Protein AF-A0A815PH31-F1 (afdb_monomer_lite)

InterPro domains:
  IPR002347 Short-chain dehydrogenase/reductase SDR [PF00106] (42-235)
  IPR002347 Short-chain dehydrogenase/reductase SDR [PF00106] (327-516)
  IPR002347 Short-chain dehydrogenase/reductase SDR [PR00080] (118-129)
  IPR002347 Short-chain dehydrogenase/reductase SDR [PR00080] (171-179)
  IPR002347 Short-chain dehydrogenase/reductase SDR [PR00080] (191-210)
  IPR002347 Short-chain dehydrogenase/reductase SDR [PR00081] (42-59)
  IPR002347 Short-chain dehydrogenase/reductase SDR [PR00081] (118-129)
  IPR002347 Short-chain dehydrogenase/reductase SDR [PR00081] (165-181)
  IPR002347 Short-chain dehydrogenase/reductase SDR [PR00081] (191-210)
  IPR002347 Short-chain dehydrogenase/reductase SDR [PR00081] (215-232)
  IPR036291 NAD(P)-binding domain superfamily [SSF51735] (36-280)
  IPR036291 NAD(P)-binding domain superfamily [SSF51735] (322-559)
  IPR057326 Ketoreductase domain [SM00822] (41-229)

pLDDT: mean 84.48, std 17.56, range [26.31, 98.88]

Secondary structure (DSSP, 8-state):
-HHHHHHHHHHHHHHHHHHHHHHHHHIIIII-PPPPP-TT-EEEEES-SSHHHHHHHHHHHHTT-EEEEEES-HHHHHHHHHHHHHHHT-S-EEEEE--TT-HHHHHHHHHHHHHHT----EEEE-------S-TTTS-HHHHHHHHIIIIIHHHHHHHHHHHHHHHHT-EEEEEE--GGGTS--TT-HHHHHHHHHHHHHHHHHHHHHHHTT-TTEEEEEEEE--BSSSTTTT----TTSPPBPHHHHHHHHHHHHHTT-SEEEESTHHHHHHHHHHHS-HHHHHHHHHHTTTGGGGS---------TTGGGTS-PPPPPP-TT-EEEEESTTSHHHHHHHHHHHHTT-EEEEEES-HHHHHHHHHHHHHHHT-S-EEEEE--TT-HHHHHHHHHHHHHHHS---EEEE-------S-TTTS-HHHHHHHHIIIIIHHHHHHHHHHHHHHHHT-EEEEEE--GGGTS--TT-HHHHHHHHHHHHHHHHHHHHHHHTT-TTEEEEEEEE--B-SS--SS-PBPHHHHHHHHHHHHHHT-SEEEESTTHHHHHHHHTTS-HHHHHHHHHHTTHHHHHHT--PPP----

Structure (mmCIF, N/CA/C/O backbone):
data_AF-A0A815PH31-F1
#
_entry.id   AF-A0A815PH31-F1
#
loop_
_atom_site.group_PDB
_atom_site.id
_atom_site.type_symbol
_atom_site.label_atom_id
_atom_site.label_alt_id
_atom_site.label_comp_id
_atom_site.label_asym_id
_atom_site.label_entity_id
_atom_site.label_seq_id
_atom_site.pdbx_PDB_ins_code
_atom_site.Cartn_x
_atom_site.Cartn_y
_atom_site.Cartn_z
_atom_site.occupancy
_atom_site.B_iso_or_equiv
_atom_site.auth_seq_id
_atom_site.auth_comp_id
_atom_site.auth_asym_id
_atom_site.auth_atom_id
_atom_site.pdbx_PDB_model_num
ATOM 1 N N . MET A 1 1 ? -12.126 31.453 -22.964 1.00 53.00 1 MET A N 1
ATOM 2 C CA . MET A 1 1 ? -13.127 30.561 -22.334 1.00 53.00 1 MET A CA 1
ATOM 3 C C . MET A 1 1 ? -12.487 29.519 -21.416 1.00 53.00 1 MET A C 1
ATOM 5 O O . MET A 1 1 ? -12.714 29.618 -20.221 1.00 53.00 1 MET A O 1
ATOM 9 N N . ALA A 1 2 ? -11.631 28.606 -21.900 1.00 53.50 2 ALA A N 1
ATOM 10 C CA . ALA A 1 2 ? -11.020 27.559 -21.056 1.00 53.50 2 ALA A CA 1
ATOM 11 C C . ALA A 1 2 ? -10.177 28.088 -19.872 1.00 53.50 2 ALA A C 1
ATOM 13 O O . ALA A 1 2 ? -10.323 27.607 -18.755 1.00 53.50 2 ALA A O 1
ATOM 14 N N . ALA A 1 3 ? -9.354 29.124 -20.080 1.00 57.66 3 ALA A N 1
ATOM 15 C CA . ALA A 1 3 ? -8.567 29.731 -18.998 1.00 57.66 3 ALA A CA 1
ATOM 16 C C . ALA A 1 3 ? -9.440 30.404 -17.920 1.00 57.66 3 ALA A C 1
ATOM 18 O O . ALA A 1 3 ? -9.134 30.315 -16.737 1.00 57.66 3 ALA A O 1
ATOM 19 N N . LEU A 1 4 ? -10.551 31.037 -18.317 1.00 64.94 4 LEU A N 1
ATOM 20 C CA . LEU A 1 4 ? -11.494 31.662 -17.385 1.00 64.94 4 LEU A CA 1
ATOM 21 C C . LEU A 1 4 ? -12.256 30.605 -16.572 1.00 64.94 4 LEU A C 1
ATOM 23 O O . LEU A 1 4 ? -12.417 30.773 -15.369 1.00 64.94 4 LEU A O 1
ATOM 27 N N . ALA A 1 5 ? -12.669 29.503 -17.208 1.00 63.91 5 ALA A N 1
ATOM 28 C CA . ALA A 1 5 ? -13.283 28.366 -16.521 1.00 63.91 5 ALA A CA 1
ATOM 29 C C . ALA A 1 5 ? -12.331 27.754 -15.478 1.00 63.91 5 ALA A C 1
ATOM 31 O O . ALA A 1 5 ? -12.724 27.573 -14.331 1.00 63.91 5 ALA A O 1
ATOM 32 N N . LEU A 1 6 ? -11.060 27.554 -15.843 1.00 62.69 6 LEU A N 1
ATOM 33 C CA . LEU A 1 6 ? -10.022 27.062 -14.935 1.00 62.69 6 LEU A CA 1
ATOM 34 C C . LEU A 1 6 ? -9.812 28.004 -13.734 1.00 62.69 6 LEU A C 1
ATOM 36 O O . LEU A 1 6 ? -9.737 27.557 -12.595 1.00 62.69 6 LEU A O 1
ATOM 40 N N . ILE A 1 7 ? -9.748 29.321 -13.970 1.00 71.75 7 ILE A N 1
ATOM 41 C CA . ILE A 1 7 ? -9.625 30.322 -12.897 1.00 71.75 7 ILE A CA 1
ATOM 42 C C . ILE A 1 7 ? -10.835 30.262 -11.956 1.00 71.75 7 ILE A C 1
ATOM 44 O O . ILE A 1 7 ? -10.662 30.290 -10.740 1.00 71.75 7 ILE A O 1
ATOM 48 N N . LEU A 1 8 ? -12.052 30.144 -12.495 1.00 71.44 8 LEU A N 1
ATOM 49 C CA . LEU A 1 8 ? -13.267 30.012 -11.689 1.00 71.44 8 LEU A CA 1
ATOM 50 C C . LEU A 1 8 ? -13.271 28.723 -10.854 1.00 71.44 8 LEU A C 1
ATOM 52 O O . LEU A 1 8 ? -13.687 28.762 -9.697 1.00 71.44 8 LEU A O 1
ATOM 56 N N . GLU A 1 9 ? -12.785 27.603 -11.393 1.00 68.44 9 GLU A N 1
ATOM 57 C CA . GLU A 1 9 ? -12.600 26.359 -10.633 1.00 68.44 9 GLU A CA 1
ATOM 58 C C . GLU A 1 9 ? -11.596 26.534 -9.487 1.00 68.44 9 GLU A C 1
ATOM 60 O O . GLU A 1 9 ? -11.885 26.135 -8.360 1.00 68.44 9 GLU A O 1
ATOM 65 N N . TYR A 1 10 ? -10.466 27.210 -9.723 1.00 70.25 10 TYR A N 1
ATOM 66 C CA . TYR A 1 10 ? -9.498 27.515 -8.664 1.00 70.25 10 TYR A CA 1
ATOM 67 C C . TYR A 1 10 ? -10.064 28.442 -7.583 1.00 70.25 10 TYR A C 1
ATOM 69 O O . TYR A 1 10 ? -9.798 28.222 -6.403 1.00 70.25 10 TYR A O 1
ATOM 77 N N . ILE A 1 11 ? -10.862 29.451 -7.951 1.00 78.44 11 ILE A N 1
ATOM 78 C CA . ILE A 1 11 ? -11.525 30.340 -6.984 1.00 78.44 11 ILE A CA 1
ATOM 79 C C . ILE A 1 11 ? -12.509 29.548 -6.116 1.00 78.44 11 ILE A C 1
ATOM 81 O O . ILE A 1 11 ? -12.521 29.716 -4.897 1.00 78.44 11 ILE A O 1
ATOM 85 N N . LYS A 1 12 ? -13.307 28.658 -6.720 1.00 72.75 12 LYS A N 1
ATOM 86 C CA . LYS A 1 12 ? -14.233 27.782 -5.984 1.00 72.75 12 LYS A CA 1
ATOM 87 C C . LYS A 1 12 ? -13.488 26.846 -5.035 1.00 72.75 12 LYS A C 1
ATOM 89 O O . LYS A 1 12 ? -13.846 26.766 -3.863 1.00 72.75 12 LYS A O 1
ATOM 94 N N . LEU A 1 13 ? -12.426 26.197 -5.517 1.00 71.00 13 LEU A N 1
ATOM 95 C CA . LEU A 1 13 ? -11.573 25.337 -4.698 1.00 71.00 13 LEU A CA 1
ATOM 96 C C . LEU A 1 13 ? -10.991 26.115 -3.512 1.00 71.00 13 LEU A C 1
ATOM 98 O O . LEU A 1 13 ? -11.082 25.664 -2.373 1.00 71.00 13 LEU A O 1
ATOM 102 N N . PHE A 1 14 ? -10.447 27.308 -3.761 1.00 79.06 14 PHE A N 1
ATOM 103 C CA . PHE A 1 14 ? -9.910 28.171 -2.713 1.00 79.06 14 PHE A CA 1
ATOM 104 C C . PHE A 1 14 ? -10.977 28.563 -1.685 1.00 79.06 14 PHE A C 1
ATOM 106 O O . PHE A 1 14 ? -10.720 28.483 -0.487 1.00 79.06 14 PHE A O 1
ATOM 113 N N . TYR A 1 15 ? -12.180 28.938 -2.130 1.00 83.38 15 TYR A N 1
ATOM 114 C CA . TYR A 1 15 ? -13.292 29.272 -1.239 1.00 83.38 15 TYR A CA 1
ATOM 115 C C . TYR A 1 15 ? -13.664 28.103 -0.319 1.00 83.38 15 TYR A C 1
ATOM 117 O O . TYR A 1 15 ? -13.835 28.300 0.882 1.00 83.38 15 TYR A O 1
ATOM 125 N N . VAL A 1 16 ? -13.740 26.884 -0.853 1.00 79.12 16 VAL A N 1
ATOM 126 C CA . VAL A 1 16 ? -14.080 25.685 -0.072 1.00 79.12 16 VAL A CA 1
ATOM 127 C C . VAL A 1 16 ? -12.981 25.328 0.919 1.00 79.12 16 VAL A C 1
ATOM 129 O O . VAL A 1 16 ? -13.268 25.124 2.100 1.00 79.12 16 VAL A O 1
ATOM 132 N N . LEU A 1 17 ? -11.717 25.363 0.492 1.00 77.00 17 LEU A N 1
ATOM 133 C CA . LEU A 1 17 ? -10.579 25.204 1.399 1.00 77.00 17 LEU A CA 1
ATOM 134 C C . LEU A 1 17 ? -10.618 26.244 2.525 1.00 77.00 17 LEU A C 1
ATOM 136 O O . LEU A 1 17 ? -10.506 25.884 3.696 1.00 77.00 17 LEU A O 1
ATOM 140 N N . PHE A 1 18 ? -10.838 27.517 2.189 1.00 82.56 18 PHE A N 1
ATOM 141 C CA . PHE A 1 18 ? -10.904 28.613 3.154 1.00 82.56 18 PHE A CA 1
ATOM 142 C C . PHE A 1 18 ? -12.071 28.453 4.137 1.00 82.56 18 PHE A C 1
ATOM 144 O O . PHE A 1 18 ? -11.869 28.565 5.343 1.00 82.56 18 PHE A O 1
ATOM 151 N N . LYS A 1 19 ? -13.273 28.127 3.647 1.00 86.88 19 LYS A N 1
ATOM 152 C CA . LYS A 1 19 ? -14.479 27.865 4.451 1.00 86.88 19 LYS A CA 1
ATOM 153 C C . LYS A 1 19 ? -14.230 26.776 5.494 1.00 86.88 19 LYS A C 1
ATOM 155 O O . LYS A 1 19 ? -14.533 26.973 6.670 1.00 86.88 19 LYS A O 1
ATOM 160 N N . HIS A 1 20 ? -13.672 25.638 5.084 1.00 83.69 20 HIS A N 1
ATOM 161 C CA . HIS A 1 20 ? -13.391 24.530 5.997 1.00 83.69 20 HIS A CA 1
ATOM 162 C C . HIS A 1 20 ? -12.250 24.840 6.960 1.00 83.69 20 HIS A C 1
ATOM 164 O O . HIS A 1 20 ? -12.372 24.557 8.148 1.00 83.69 20 HIS A O 1
ATOM 170 N N . TRP A 1 21 ? -11.177 25.470 6.480 1.00 81.19 21 TRP A N 1
ATOM 171 C CA . TRP A 1 21 ? -10.057 25.858 7.331 1.00 81.19 21 TRP A CA 1
ATOM 172 C C . TRP A 1 21 ? -10.482 26.865 8.401 1.00 81.19 21 TRP A C 1
ATOM 174 O O . TRP A 1 21 ? -10.168 26.685 9.574 1.00 81.19 21 TRP A O 1
ATOM 184 N N . PHE A 1 22 ? -11.266 27.878 8.020 1.00 83.62 22 PHE A N 1
ATOM 185 C CA . PHE A 1 22 ? -11.825 28.855 8.948 1.00 83.62 22 PHE A CA 1
ATOM 186 C C . PHE A 1 22 ? -12.758 28.197 9.968 1.00 83.62 22 PHE A C 1
ATOM 188 O O . PHE A 1 22 ? -12.647 28.476 11.157 1.00 83.62 22 PHE A O 1
ATOM 195 N N . ARG A 1 23 ? -13.642 27.290 9.532 1.00 82.69 23 ARG A N 1
ATOM 196 C CA . ARG A 1 23 ? -14.530 26.539 10.430 1.00 82.69 23 ARG A CA 1
ATOM 197 C C . ARG A 1 23 ? -13.743 25.710 11.444 1.00 82.69 23 ARG A C 1
ATOM 199 O O . ARG A 1 23 ? -14.061 25.737 12.628 1.00 82.69 23 ARG A O 1
ATOM 206 N N . ASP A 1 24 ? -12.731 24.977 10.995 1.00 80.00 24 ASP A N 1
ATOM 207 C CA . ASP A 1 24 ? -11.945 24.104 11.864 1.00 80.00 24 ASP A CA 1
ATOM 208 C C . ASP A 1 24 ? -11.069 24.928 12.828 1.00 80.00 24 ASP A C 1
ATOM 210 O O . ASP A 1 24 ? -10.971 24.591 14.009 1.00 80.00 24 ASP A O 1
ATOM 214 N N . LEU A 1 25 ? -10.517 26.060 12.368 1.00 81.31 25 LEU A N 1
ATOM 215 C CA . LEU A 1 25 ? -9.820 27.035 13.211 1.00 81.31 25 LEU A CA 1
ATOM 216 C C . LEU A 1 25 ? -10.759 27.639 14.264 1.00 81.31 25 LEU A C 1
ATOM 218 O O . LEU A 1 25 ? -10.416 27.672 15.443 1.00 81.31 25 LEU A O 1
ATOM 222 N N . PHE A 1 26 ? -11.953 28.073 13.858 1.00 84.69 26 PHE A N 1
ATOM 223 C CA . PHE A 1 26 ? -12.965 28.614 14.761 1.00 84.69 26 PHE A CA 1
ATOM 224 C C . PHE A 1 26 ? -13.371 27.582 15.820 1.00 84.69 26 PHE A C 1
ATOM 226 O O . PHE A 1 26 ? -13.359 27.882 17.012 1.00 84.69 26 PHE A O 1
ATOM 233 N N . ASN A 1 27 ? -13.651 26.342 15.413 1.00 80.25 27 ASN A N 1
ATOM 234 C CA . ASN A 1 27 ? -13.983 25.260 16.340 1.00 80.25 27 ASN A CA 1
ATOM 235 C C . ASN A 1 27 ? -12.840 24.986 17.327 1.00 80.25 27 ASN A C 1
ATOM 237 O O . ASN A 1 27 ? -13.087 24.827 18.523 1.00 80.25 27 ASN A O 1
ATOM 241 N N . SER A 1 28 ? -11.593 24.980 16.844 1.00 77.56 28 SER A N 1
ATOM 242 C CA . SER A 1 28 ? -10.411 24.773 17.683 1.00 77.56 28 SER A CA 1
ATOM 243 C C . SER A 1 28 ? -10.180 25.900 18.691 1.00 77.56 28 SER A C 1
ATOM 245 O O . SER A 1 28 ? -9.647 25.622 19.762 1.00 77.56 28 SER A O 1
ATOM 247 N N . LEU A 1 29 ? -10.519 27.148 18.356 1.00 82.56 29 LEU A N 1
ATOM 248 C CA . LEU A 1 29 ? -10.294 28.308 19.224 1.00 82.56 29 LEU A CA 1
ATOM 249 C C . LEU A 1 29 ? -11.453 28.572 20.194 1.00 82.56 29 LEU A C 1
ATOM 251 O O . LEU A 1 29 ? -11.203 29.033 21.304 1.00 82.56 29 LEU A O 1
ATOM 255 N N . TYR A 1 30 ? -12.699 28.295 19.792 1.00 81.94 30 TYR A N 1
ATOM 256 C CA . TYR A 1 30 ? -13.887 28.776 20.511 1.00 81.94 30 TYR A CA 1
ATOM 257 C C . TYR A 1 30 ? -14.848 27.685 21.005 1.00 81.94 30 TYR A C 1
ATOM 259 O O . TYR A 1 30 ? -15.613 27.951 21.928 1.00 81.94 30 TYR A O 1
ATOM 267 N N . VAL A 1 31 ? -14.850 26.480 20.421 1.00 81.06 31 VAL A N 1
ATOM 268 C CA . VAL A 1 31 ? -15.825 25.418 20.767 1.00 81.06 31 VAL A CA 1
ATOM 269 C C . VAL A 1 31 ? -15.189 24.299 21.594 1.00 81.06 31 VAL A C 1
ATOM 271 O O . VAL A 1 31 ? -15.833 23.751 22.486 1.00 81.06 31 VAL A O 1
ATOM 274 N N . GLY A 1 32 ? -13.924 23.974 21.322 1.00 73.19 32 GLY A N 1
ATOM 275 C CA . GLY A 1 32 ? -13.237 22.837 21.935 1.00 73.19 32 GLY A CA 1
ATOM 276 C C . GLY A 1 32 ? -13.678 21.479 21.358 1.00 73.19 32 GLY A C 1
ATOM 277 O O . GLY A 1 32 ? -14.675 21.389 20.632 1.00 73.19 32 GLY A O 1
ATOM 278 N N . PRO A 1 33 ? -12.918 20.401 21.623 1.00 79.38 33 PRO A N 1
ATOM 279 C CA . PRO A 1 33 ? -13.224 19.073 21.101 1.00 79.38 33 PRO A CA 1
ATOM 280 C C . PRO A 1 33 ? -14.485 18.484 21.748 1.00 79.38 33 PRO A C 1
ATOM 282 O O . PRO A 1 33 ? -14.627 18.469 22.970 1.00 79.38 33 PRO A O 1
ATOM 285 N N . LYS A 1 34 ? -15.390 17.942 20.925 1.00 86.19 34 LYS A N 1
ATOM 286 C CA . LYS A 1 34 ? -16.511 17.119 21.396 1.00 86.19 34 LYS A CA 1
ATOM 287 C C . LYS A 1 34 ? -16.082 15.661 21.415 1.00 86.19 34 LYS A C 1
ATOM 289 O O . LYS A 1 34 ? -15.741 15.115 20.372 1.00 86.19 34 LYS A O 1
ATOM 294 N N . PHE A 1 35 ? -16.126 15.044 22.589 1.00 92.00 35 PHE A N 1
ATOM 295 C CA . PHE A 1 35 ? -15.796 13.636 22.756 1.00 92.00 35 PHE A CA 1
ATOM 296 C C . PHE A 1 35 ? -17.070 12.795 22.752 1.00 92.00 35 PHE A C 1
ATOM 298 O O . PHE A 1 35 ? -17.896 12.933 23.655 1.00 92.00 35 PHE A O 1
ATOM 305 N N . LYS A 1 36 ? -17.222 11.904 21.770 1.00 94.62 36 LYS A N 1
ATOM 306 C CA . LYS A 1 36 ? -18.289 10.899 21.796 1.00 94.62 36 LYS A CA 1
ATOM 307 C C . LYS A 1 36 ? -18.027 9.858 22.891 1.00 94.62 36 LYS A C 1
ATOM 309 O O . LYS A 1 36 ? -16.873 9.602 23.269 1.00 94.62 36 LYS A O 1
ATOM 314 N N . ASP A 1 37 ? -19.111 9.306 23.425 1.00 95.81 37 ASP A N 1
ATOM 315 C CA . ASP A 1 37 ? -19.058 8.144 24.309 1.00 95.81 37 ASP A CA 1
ATOM 316 C C . ASP A 1 37 ? -18.800 6.882 23.476 1.00 95.81 37 ASP A C 1
ATOM 318 O O . ASP A 1 37 ? -19.340 6.747 22.380 1.00 95.81 37 ASP A O 1
ATOM 322 N N . LEU A 1 38 ? -17.952 5.992 23.989 1.00 96.94 38 LEU A N 1
ATOM 323 C CA . LEU A 1 38 ? -17.590 4.726 23.348 1.00 96.94 38 LEU A CA 1
ATOM 324 C C . LEU A 1 38 ? -18.082 3.508 24.145 1.00 96.94 38 LEU A C 1
ATOM 326 O O . LEU A 1 38 ? -17.859 2.379 23.729 1.00 96.94 38 LEU A O 1
ATOM 330 N N . SER A 1 39 ? -18.750 3.704 25.286 1.00 95.50 39 SER A N 1
ATOM 331 C CA . SER A 1 39 ? -19.124 2.620 26.207 1.00 95.50 39 SER A CA 1
ATOM 332 C C . SER A 1 39 ? -20.040 1.540 25.605 1.00 95.50 39 SER A C 1
ATOM 334 O O . SER A 1 39 ? -20.109 0.427 26.127 1.00 95.50 39 SER A O 1
ATOM 336 N N . SER A 1 40 ? -20.728 1.851 24.503 1.00 94.56 40 SER A N 1
ATOM 337 C CA . SER A 1 40 ? -21.606 0.934 23.761 1.00 94.56 40 SER A CA 1
ATOM 338 C C . SER A 1 40 ? -20.957 0.324 22.512 1.00 94.56 40 SER A C 1
ATOM 340 O O . SER A 1 40 ? -21.579 -0.490 21.832 1.00 94.56 40 SER A O 1
ATOM 342 N N . GLU A 1 41 ? -19.713 0.692 22.205 1.00 98.06 41 GLU A N 1
ATOM 343 C CA . GLU A 1 41 ? -19.025 0.255 20.994 1.00 98.06 41 GLU A CA 1
ATOM 344 C C . GLU A 1 41 ? -18.445 -1.158 21.155 1.00 98.06 41 GLU A C 1
ATOM 346 O O . GLU A 1 41 ? -17.889 -1.516 22.200 1.00 98.06 41 GLU A O 1
ATOM 351 N N . THR A 1 42 ? -18.539 -1.950 20.084 1.00 98.62 42 THR A N 1
ATOM 352 C CA . THR A 1 42 ? -17.854 -3.240 19.941 1.00 98.62 42 THR A CA 1
ATOM 353 C C . THR A 1 42 ? -16.684 -3.065 18.982 1.00 98.62 42 THR A C 1
ATOM 355 O O . THR A 1 42 ? -16.873 -2.839 17.784 1.00 98.62 42 THR A O 1
ATOM 358 N N . VAL A 1 43 ? -15.467 -3.145 19.516 1.00 98.88 43 VAL A N 1
ATOM 359 C CA . VAL A 1 43 ? -14.236 -2.753 18.829 1.00 98.88 43 VAL A CA 1
ATOM 360 C C . VAL A 1 43 ? -13.377 -3.970 18.513 1.00 98.88 43 VAL A C 1
ATOM 362 O O . VAL A 1 43 ? -12.892 -4.652 19.414 1.00 98.88 43 VAL A O 1
ATOM 365 N N . LEU A 1 44 ? -13.125 -4.205 17.228 1.00 98.88 44 LEU A N 1
ATOM 366 C CA . LEU A 1 44 ? -12.116 -5.148 16.760 1.00 98.88 44 LEU A CA 1
ATOM 367 C C . LEU A 1 44 ? -10.743 -4.474 16.716 1.00 98.88 44 LEU A C 1
ATOM 369 O O . LEU A 1 44 ? -10.583 -3.456 16.048 1.00 98.88 44 LEU A O 1
ATOM 373 N N . ILE A 1 45 ? -9.739 -5.067 17.361 1.00 98.88 45 ILE A N 1
ATOM 374 C CA . ILE A 1 45 ? -8.352 -4.589 17.350 1.00 98.88 45 ILE A CA 1
ATOM 375 C C . ILE A 1 45 ? -7.448 -5.711 16.852 1.00 98.88 45 ILE A C 1
ATOM 377 O O . ILE A 1 45 ? -7.387 -6.784 17.447 1.00 98.88 45 ILE A O 1
ATOM 381 N N . THR A 1 46 ? -6.723 -5.455 15.767 1.00 98.75 46 THR A N 1
ATOM 382 C CA . THR A 1 46 ? -5.721 -6.389 15.232 1.00 98.75 46 THR A CA 1
ATOM 383 C C . THR A 1 46 ? -4.334 -6.120 15.814 1.00 98.75 46 THR A C 1
ATOM 385 O O . THR A 1 46 ? -3.983 -4.970 16.063 1.00 98.75 46 THR A O 1
ATOM 388 N N . GLY A 1 47 ? -3.515 -7.156 16.016 1.00 97.69 47 GLY A N 1
ATOM 389 C CA . GLY A 1 47 ? -2.191 -7.015 16.635 1.00 97.69 47 GLY A CA 1
ATOM 390 C C . GLY A 1 47 ? -2.292 -6.574 18.098 1.00 97.69 47 GLY A C 1
ATOM 391 O O . GLY A 1 47 ? -1.595 -5.650 18.518 1.00 97.69 47 GLY A O 1
ATOM 392 N N . ALA A 1 48 ? -3.258 -7.132 18.828 1.00 97.62 48 ALA A N 1
ATOM 393 C CA . ALA A 1 48 ? -3.657 -6.675 20.155 1.00 97.62 48 ALA A CA 1
ATOM 394 C C . ALA A 1 48 ? -2.824 -7.260 21.310 1.00 97.62 48 ALA A C 1
ATOM 396 O O . ALA A 1 48 ? -2.931 -6.771 22.435 1.00 97.62 48 ALA A O 1
ATOM 397 N N . ALA A 1 49 ? -1.983 -8.267 21.058 1.00 96.88 49 ALA A N 1
ATOM 398 C CA . ALA A 1 49 ? -1.224 -8.936 22.115 1.00 96.88 49 ALA A CA 1
ATOM 399 C C . ALA A 1 49 ? -0.090 -8.069 22.695 1.00 96.88 49 ALA A C 1
ATOM 401 O O . ALA A 1 49 ? 0.387 -8.321 23.804 1.00 96.88 49 ALA A O 1
ATOM 402 N N . SER A 1 50 ? 0.365 -7.040 21.972 1.00 93.44 50 SER A N 1
ATOM 403 C CA . SER A 1 50 ? 1.508 -6.217 22.379 1.00 93.44 50 SER A CA 1
ATOM 404 C C . SER A 1 50 ? 1.457 -4.781 21.838 1.00 93.44 50 SER A C 1
ATOM 406 O O . SER A 1 50 ? 0.530 -4.385 21.124 1.00 93.44 50 SER A O 1
ATOM 408 N N . GLY A 1 51 ? 2.453 -3.979 22.236 1.00 92.00 51 GLY A N 1
ATOM 409 C CA . GLY A 1 51 ? 2.713 -2.641 21.708 1.00 92.00 51 GLY A CA 1
ATOM 410 C C . GLY A 1 51 ? 1.491 -1.721 21.702 1.00 92.00 51 GLY A C 1
ATOM 411 O O . GLY A 1 51 ? 0.747 -1.624 22.680 1.00 92.00 51 GLY A O 1
ATOM 412 N N . LEU A 1 52 ? 1.289 -1.043 20.569 1.00 93.38 52 LEU A N 1
ATOM 413 C CA . LEU A 1 52 ? 0.211 -0.072 20.394 1.00 93.38 52 LEU A CA 1
ATOM 414 C C . LEU A 1 52 ? -1.183 -0.711 20.467 1.00 93.38 52 LEU A C 1
ATOM 416 O O . LEU A 1 52 ? -2.093 -0.109 21.031 1.00 93.38 52 LEU A O 1
ATOM 420 N N . GLY A 1 53 ? -1.348 -1.936 19.959 1.00 96.50 53 GLY A N 1
ATOM 421 C CA . GLY A 1 53 ? -2.632 -2.640 19.988 1.00 96.50 53 GLY A CA 1
ATOM 422 C C . GLY A 1 53 ? -3.086 -2.929 21.415 1.00 96.50 53 GLY A C 1
ATOM 423 O O . GLY A 1 53 ? -4.203 -2.565 21.786 1.00 96.50 53 GLY A O 1
ATOM 424 N N . LYS A 1 54 ? -2.186 -3.476 22.248 1.00 97.06 54 LYS A N 1
ATOM 425 C CA . LYS A 1 54 ? -2.427 -3.668 23.689 1.00 97.06 54 LYS A CA 1
ATOM 426 C C . LYS A 1 54 ? -2.732 -2.339 24.381 1.00 97.06 54 LYS A C 1
ATOM 428 O O . LYS A 1 54 ? -3.680 -2.245 25.160 1.00 97.06 54 LYS A O 1
ATOM 433 N N . GLY A 1 55 ? -1.932 -1.309 24.103 1.00 96.75 55 GLY A N 1
ATOM 434 C CA . GLY A 1 55 ? -2.080 -0.001 24.733 1.00 96.75 55 GLY A CA 1
ATOM 435 C C . GLY A 1 55 ? -3.419 0.669 24.412 1.00 96.75 55 GLY A C 1
ATOM 436 O O . GLY A 1 55 ? -4.076 1.169 25.324 1.00 96.75 55 GLY A O 1
ATOM 437 N N . VAL A 1 56 ? -3.871 0.627 23.156 1.00 97.94 56 VAL A N 1
ATOM 438 C CA . VAL A 1 56 ? -5.190 1.135 22.740 1.00 97.94 56 VAL A CA 1
ATOM 439 C C . VAL A 1 56 ? -6.317 0.294 23.348 1.00 97.94 56 VAL A C 1
ATOM 441 O O . VAL A 1 56 ? -7.271 0.866 23.877 1.00 97.94 56 VAL A O 1
ATOM 444 N N . ALA A 1 57 ? -6.184 -1.039 23.366 1.00 98.38 57 ALA A N 1
ATOM 445 C CA . ALA A 1 57 ? -7.149 -1.934 24.010 1.00 98.38 57 ALA A CA 1
ATOM 446 C C . ALA A 1 57 ? -7.345 -1.595 25.498 1.00 98.38 57 ALA A C 1
ATOM 448 O O . ALA A 1 57 ? -8.479 -1.516 25.963 1.00 98.38 57 ALA A O 1
ATOM 449 N N . GLN A 1 58 ? -6.265 -1.294 26.230 1.00 97.75 58 GLN A N 1
ATOM 450 C CA . GLN A 1 58 ? -6.339 -0.854 27.629 1.00 97.75 58 GLN A CA 1
ATOM 451 C C . GLN A 1 58 ? -7.220 0.387 27.818 1.00 97.75 58 GLN A C 1
ATOM 453 O O . GLN A 1 58 ? -8.096 0.381 28.683 1.00 97.75 58 GLN A O 1
ATOM 458 N N . ARG A 1 59 ? -7.024 1.435 27.006 1.00 97.50 59 ARG A N 1
ATOM 459 C CA . ARG A 1 59 ? -7.807 2.679 27.127 1.00 97.50 59 ARG A CA 1
ATOM 460 C C . ARG A 1 59 ? -9.272 2.458 26.750 1.00 97.50 59 ARG A C 1
ATOM 462 O O . ARG A 1 59 ? -10.156 2.970 27.427 1.00 97.50 59 ARG A O 1
ATOM 469 N N . LEU A 1 60 ? -9.546 1.688 25.696 1.00 98.25 60 LEU A N 1
ATOM 470 C CA . LEU A 1 60 ? -10.923 1.418 25.266 1.00 98.25 60 LEU A CA 1
ATOM 471 C C . LEU A 1 60 ? -11.677 0.529 26.266 1.00 98.25 60 LEU A C 1
ATOM 473 O O . LEU A 1 60 ? -12.848 0.785 26.540 1.00 98.25 60 LEU A O 1
ATOM 477 N N . ALA A 1 61 ? -11.002 -0.443 26.887 1.00 97.75 61 ALA A N 1
ATOM 478 C CA . ALA A 1 61 ? -11.580 -1.241 27.968 1.00 97.75 61 ALA A CA 1
ATOM 479 C C . ALA A 1 61 ? -11.983 -0.356 29.162 1.00 97.75 61 ALA A C 1
ATOM 481 O O . ALA A 1 61 ? -13.078 -0.501 29.700 1.00 97.75 61 ALA A O 1
ATOM 482 N N . GLN A 1 62 ? -11.139 0.612 29.544 1.00 96.31 62 GLN A N 1
ATOM 483 C CA . GLN A 1 62 ? -11.442 1.577 30.615 1.00 96.31 62 GLN A CA 1
ATOM 484 C C . GLN A 1 62 ? -12.630 2.493 30.287 1.00 96.31 62 GLN A C 1
ATOM 486 O O . GLN A 1 62 ? -13.323 2.941 31.197 1.00 96.31 62 GLN A O 1
ATOM 491 N N . LEU A 1 63 ? -12.893 2.744 29.002 1.00 96.75 63 LEU A N 1
ATOM 492 C CA . LEU A 1 63 ? -14.075 3.473 28.531 1.00 96.75 63 LEU A CA 1
ATOM 493 C C . LEU A 1 63 ? -15.333 2.590 28.433 1.00 96.75 63 LEU A C 1
ATOM 495 O O . LEU A 1 63 ? -16.388 3.076 28.034 1.00 96.75 63 LEU A O 1
ATOM 499 N N . GLY A 1 64 ? -15.245 1.308 28.800 1.00 96.94 64 GLY A N 1
ATOM 500 C CA . GLY A 1 64 ? -16.378 0.384 28.857 1.00 96.94 64 GLY A CA 1
ATOM 501 C C . GLY A 1 64 ? -16.717 -0.323 27.542 1.00 96.94 64 GLY A C 1
ATOM 502 O O . GLY A 1 64 ? -17.731 -1.024 27.505 1.00 96.94 64 GLY A O 1
ATOM 503 N N . CYS A 1 65 ? -15.889 -0.173 26.501 1.00 98.25 65 CYS A N 1
ATOM 504 C CA . CYS A 1 65 ? -16.080 -0.835 25.206 1.00 98.25 65 CYS A CA 1
ATOM 505 C C . CYS A 1 65 ? -16.082 -2.367 25.342 1.00 98.25 65 CYS A C 1
ATOM 507 O O . CYS A 1 65 ? -15.376 -2.929 26.183 1.00 98.25 65 CYS A O 1
ATOM 509 N N . THR A 1 66 ? -16.798 -3.044 24.446 1.00 98.69 66 THR A N 1
ATOM 510 C CA . THR A 1 66 ? -16.616 -4.484 24.211 1.00 98.69 66 THR A CA 1
ATOM 511 C C . THR A 1 66 ? -15.489 -4.669 23.206 1.00 98.69 66 THR A C 1
ATOM 513 O O . THR A 1 66 ? -15.493 -4.028 22.160 1.00 98.69 66 THR A O 1
ATOM 516 N N . LEU A 1 67 ? -14.497 -5.502 23.512 1.00 98.81 67 LEU A N 1
ATOM 517 C CA . LEU A 1 67 ? -13.286 -5.634 22.704 1.00 98.81 67 LEU A CA 1
ATOM 518 C C . LEU A 1 67 ? -13.152 -7.034 22.122 1.00 98.81 67 LEU A C 1
ATOM 520 O O . LEU A 1 67 ? -13.234 -8.027 22.838 1.00 98.81 67 LEU A O 1
ATOM 524 N N . VAL A 1 68 ? -12.844 -7.096 20.833 1.00 98.81 68 VAL A N 1
ATOM 525 C CA . VAL A 1 68 ? -12.400 -8.301 20.139 1.00 98.81 68 VAL A CA 1
ATOM 526 C C . VAL A 1 68 ? -10.923 -8.125 19.818 1.00 98.81 68 VAL A C 1
ATOM 528 O O . VAL A 1 68 ? -10.551 -7.249 19.038 1.00 98.81 68 VAL A O 1
ATOM 531 N N . LEU A 1 69 ? -10.073 -8.944 20.430 1.00 98.81 69 LEU A N 1
ATOM 532 C CA . LEU A 1 69 ? -8.626 -8.854 20.273 1.00 98.81 69 LEU A CA 1
ATOM 533 C C . LEU A 1 69 ? -8.148 -9.935 19.309 1.00 98.81 69 LEU A C 1
ATOM 535 O O . LEU A 1 69 ? -8.224 -11.122 19.620 1.00 98.81 69 LEU A O 1
ATOM 539 N N . TRP A 1 70 ? -7.650 -9.542 18.141 1.00 98.75 70 TRP A N 1
ATOM 540 C CA . TRP A 1 70 ? -7.063 -10.455 17.161 1.00 98.75 70 TRP A CA 1
ATOM 541 C C . TRP A 1 70 ? -5.545 -10.371 17.187 1.00 98.75 70 TRP A C 1
ATOM 543 O O . TRP A 1 70 ? -4.971 -9.295 17.016 1.00 98.75 70 TRP A O 1
ATOM 553 N N . ASP A 1 71 ? -4.893 -11.518 17.336 1.00 98.62 71 ASP A N 1
ATOM 554 C CA . ASP A 1 71 ? -3.442 -11.641 17.224 1.00 98.62 71 ASP A CA 1
ATOM 555 C C . ASP A 1 71 ? -3.050 -13.058 16.784 1.00 98.62 71 ASP A C 1
ATOM 557 O O . ASP A 1 71 ? -3.817 -14.003 16.962 1.00 98.62 71 ASP A O 1
ATOM 561 N N . VAL A 1 72 ? -1.853 -13.231 16.226 1.00 97.81 72 VAL A N 1
ATOM 562 C CA . VAL A 1 72 ? -1.316 -14.561 15.902 1.00 97.81 72 VAL A CA 1
ATOM 563 C C . VAL A 1 72 ? -0.742 -15.250 17.146 1.00 97.81 72 VAL A C 1
ATOM 565 O O . VAL A 1 72 ? -0.730 -16.482 17.216 1.00 97.81 72 VAL A O 1
ATOM 568 N N . ASN A 1 73 ? -0.289 -14.466 18.134 1.00 97.50 73 ASN A N 1
ATOM 569 C CA . ASN A 1 73 ? 0.197 -14.957 19.419 1.00 97.50 73 ASN A CA 1
ATOM 570 C C . ASN A 1 73 ? -0.975 -15.142 20.392 1.00 97.50 73 ASN A C 1
ATOM 572 O O . ASN A 1 73 ? -1.366 -14.227 21.113 1.00 97.50 73 ASN A O 1
ATOM 576 N N . GLU A 1 74 ? -1.539 -16.347 20.392 1.00 97.06 74 GLU A N 1
ATOM 577 C CA . GLU A 1 74 ? -2.699 -16.712 21.209 1.00 97.06 74 GLU A CA 1
ATOM 578 C C . GLU A 1 74 ? -2.454 -16.539 22.712 1.00 97.06 74 GLU A C 1
ATOM 580 O O . GLU A 1 74 ? -3.300 -15.979 23.407 1.00 97.06 74 GLU A O 1
ATOM 585 N N . THR A 1 75 ? -1.284 -16.956 23.200 1.00 97.88 75 THR A N 1
ATOM 586 C CA . THR A 1 75 ? -0.942 -16.929 24.626 1.00 97.88 75 THR A CA 1
ATOM 587 C C . THR A 1 75 ? -0.886 -15.505 25.171 1.00 97.88 75 THR A C 1
ATOM 589 O O . THR A 1 75 ? -1.533 -15.201 26.174 1.00 97.88 75 THR A O 1
ATOM 592 N N . ASP A 1 76 ? -0.147 -14.607 24.510 1.00 97.81 76 ASP A N 1
ATOM 593 C CA . ASP A 1 76 ? -0.069 -13.213 24.957 1.00 97.81 76 ASP A CA 1
ATOM 594 C C . ASP A 1 76 ? -1.400 -12.484 24.774 1.00 97.81 76 ASP A C 1
ATOM 596 O O . ASP A 1 76 ? -1.774 -11.675 25.623 1.00 97.81 76 ASP A O 1
ATOM 600 N N . ASN A 1 77 ? -2.150 -12.797 23.715 1.00 97.94 77 ASN A N 1
ATOM 601 C CA . ASN A 1 77 ? -3.463 -12.203 23.486 1.00 97.94 77 ASN A CA 1
ATOM 602 C C . ASN A 1 77 ? -4.470 -12.598 24.583 1.00 97.94 77 ASN A C 1
ATOM 604 O O . ASN A 1 77 ? -5.194 -11.745 25.100 1.00 97.94 77 ASN A O 1
ATOM 608 N N . ALA A 1 78 ? -4.477 -13.872 24.990 1.00 98.06 78 ALA A N 1
ATOM 609 C CA . ALA A 1 78 ? -5.304 -14.363 26.091 1.00 98.06 78 ALA A CA 1
ATOM 610 C C . ALA A 1 78 ? -4.934 -13.694 27.422 1.00 98.06 78 ALA A C 1
ATOM 612 O O . ALA A 1 78 ? -5.817 -13.216 28.136 1.00 98.06 78 ALA A O 1
ATOM 613 N N . ARG A 1 79 ? -3.633 -13.570 27.712 1.00 98.25 79 ARG A N 1
ATOM 614 C CA . ARG A 1 79 ? -3.142 -12.867 28.904 1.00 98.25 79 ARG A CA 1
ATOM 615 C C . ARG A 1 79 ? -3.575 -11.401 28.925 1.00 98.25 79 ARG A C 1
ATOM 617 O O . ARG A 1 79 ? -4.031 -10.914 29.956 1.00 98.25 79 ARG A O 1
ATOM 624 N N . VAL A 1 80 ? -3.464 -10.689 27.799 1.00 98.19 80 VAL A N 1
ATOM 625 C CA . VAL A 1 80 ? -3.938 -9.298 27.700 1.00 98.19 80 VAL A CA 1
ATOM 626 C C . VAL A 1 80 ? -5.433 -9.215 27.996 1.00 98.19 80 VAL A C 1
ATOM 628 O O . VAL A 1 80 ? -5.846 -8.346 28.759 1.00 98.19 80 VAL A O 1
ATOM 631 N N . ALA A 1 81 ? -6.251 -10.115 27.451 1.00 98.06 81 ALA A N 1
ATOM 632 C CA . ALA A 1 81 ? -7.683 -10.112 27.734 1.00 98.06 81 ALA A CA 1
ATOM 633 C C . ALA A 1 81 ? -8.000 -10.343 29.221 1.00 98.06 81 ALA A C 1
ATOM 635 O O . ALA A 1 81 ? -8.841 -9.638 29.778 1.00 98.06 81 ALA A O 1
ATOM 636 N N . GLU A 1 82 ? -7.310 -11.279 29.877 1.00 97.88 82 GLU A N 1
ATOM 637 C CA . GLU A 1 82 ? -7.469 -11.548 31.311 1.00 97.88 82 GLU A CA 1
ATOM 638 C C . GLU A 1 82 ? -7.079 -10.337 32.174 1.00 97.88 82 GLU A C 1
ATOM 640 O O . GLU A 1 82 ? -7.835 -9.948 33.072 1.00 97.88 82 GLU A O 1
ATOM 645 N N . GLU A 1 83 ? -5.953 -9.685 31.860 1.00 97.62 83 GLU A N 1
ATOM 646 C CA . GLU A 1 83 ? -5.514 -8.442 32.507 1.00 97.62 83 GLU A CA 1
ATOM 647 C C . GLU A 1 83 ? -6.592 -7.348 32.394 1.00 97.62 83 GLU A C 1
ATOM 649 O O . GLU A 1 83 ? -6.941 -6.700 33.385 1.00 97.62 83 GLU A O 1
ATOM 654 N N . LEU A 1 84 ? -7.158 -7.154 31.196 1.00 97.88 84 LEU A N 1
ATOM 655 C CA . LEU A 1 84 ? -8.159 -6.115 30.933 1.00 97.88 84 LEU A CA 1
ATOM 656 C C . LEU A 1 84 ? -9.513 -6.399 31.589 1.00 97.88 84 LEU A C 1
ATOM 658 O O . LEU A 1 84 ? -10.117 -5.491 32.170 1.00 97.88 84 LEU A O 1
ATOM 662 N N . ASN A 1 85 ? -9.987 -7.643 31.522 1.00 97.50 85 ASN A N 1
ATOM 663 C CA . ASN A 1 85 ? -11.229 -8.064 32.171 1.00 97.50 85 ASN A CA 1
ATOM 664 C C . ASN A 1 85 ? -11.119 -7.918 33.698 1.00 97.50 85 ASN A C 1
ATOM 666 O O . ASN A 1 85 ? -12.012 -7.358 34.337 1.00 97.50 85 ASN A O 1
ATOM 670 N N . SER A 1 86 ? -9.977 -8.303 34.279 1.00 96.19 86 SER A N 1
ATOM 671 C CA . SER A 1 86 ? -9.699 -8.139 35.712 1.00 96.19 86 SER A CA 1
ATOM 672 C C . SER A 1 86 ? -9.648 -6.666 36.129 1.00 96.19 86 SER A C 1
ATOM 674 O O . SER A 1 86 ? -10.278 -6.277 37.113 1.00 96.19 86 SER A O 1
ATOM 676 N N . MET A 1 87 ? -8.949 -5.826 35.357 1.00 94.38 87 MET A N 1
ATOM 677 C CA . MET A 1 87 ? -8.830 -4.385 35.614 1.00 94.38 87 MET A CA 1
ATOM 678 C C . MET A 1 87 ? -10.191 -3.678 35.580 1.00 94.38 87 MET A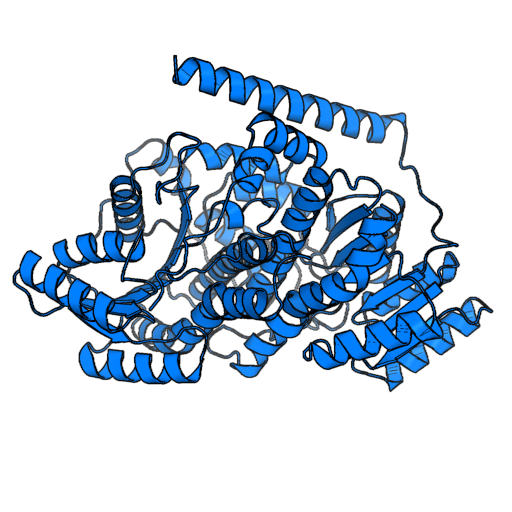 C 1
ATOM 680 O O . MET A 1 87 ? -10.471 -2.825 36.420 1.00 94.38 87 MET A O 1
ATOM 684 N N . THR A 1 88 ? -11.037 -4.021 34.609 1.00 93.44 88 THR A N 1
ATOM 685 C CA . THR A 1 88 ? -12.343 -3.373 34.403 1.00 93.44 88 THR A CA 1
ATOM 686 C C . THR A 1 88 ? -13.475 -4.021 35.195 1.00 93.44 88 THR A C 1
ATOM 688 O O . THR A 1 88 ? -14.581 -3.483 35.218 1.00 93.44 88 THR A O 1
ATOM 691 N N . LYS A 1 89 ? -13.217 -5.169 35.841 1.00 92.19 89 LYS A N 1
ATOM 692 C CA . LYS A 1 89 ? -14.236 -6.031 36.462 1.00 92.19 89 LYS A CA 1
ATOM 693 C C . LYS A 1 89 ? -15.390 -6.324 35.495 1.00 92.19 89 LYS A C 1
ATOM 695 O O . LYS A 1 89 ? -16.557 -6.336 35.881 1.00 92.19 89 LYS A O 1
ATOM 700 N N . SER A 1 90 ? -15.046 -6.529 34.226 1.00 85.94 90 SER A N 1
ATOM 701 C CA . SER A 1 90 ? -15.975 -6.844 33.144 1.00 85.94 90 SER A CA 1
ATOM 702 C C . SER A 1 90 ? -15.541 -8.138 32.455 1.00 85.94 90 SER A C 1
ATOM 704 O O . SER A 1 90 ? -14.397 -8.553 32.591 1.00 85.94 90 SER A O 1
ATOM 706 N N . ASN A 1 91 ? -16.450 -8.793 31.734 1.00 92.69 91 ASN A N 1
ATOM 707 C CA . ASN A 1 91 ? -16.129 -9.949 30.890 1.00 92.69 91 ASN A CA 1
ATOM 708 C C . ASN A 1 91 ? -16.379 -9.604 29.413 1.00 92.69 91 ASN A C 1
ATOM 710 O O . ASN A 1 91 ? -17.099 -10.311 28.713 1.00 92.69 91 ASN A O 1
ATOM 714 N N . ARG A 1 92 ? -15.889 -8.429 28.994 1.00 95.94 92 ARG A N 1
ATOM 715 C CA . ARG A 1 92 ? -16.178 -7.809 27.688 1.00 95.94 92 ARG A CA 1
ATOM 716 C C . ARG A 1 92 ? -14.992 -7.837 26.724 1.00 95.94 92 ARG A C 1
ATOM 718 O O . ARG A 1 92 ? -15.071 -7.251 25.649 1.00 95.94 92 ARG A O 1
ATOM 725 N N . VAL A 1 93 ? -13.878 -8.458 27.106 1.00 98.38 93 VAL A N 1
ATOM 726 C CA . VAL A 1 93 ? -12.684 -8.573 26.263 1.00 98.38 93 VAL A CA 1
ATOM 727 C C . VAL A 1 93 ? -12.529 -10.013 25.789 1.00 98.38 93 VAL A C 1
ATOM 729 O O . VAL A 1 93 ? -12.330 -10.920 26.597 1.00 98.38 93 VAL A O 1
ATOM 732 N N . HIS A 1 94 ? -12.616 -10.206 24.474 1.00 98.19 94 HIS A N 1
ATOM 733 C CA . HIS A 1 94 ? -12.675 -11.499 23.798 1.00 98.19 94 HIS A CA 1
ATOM 734 C C . HIS A 1 94 ? -11.418 -11.706 22.932 1.00 98.19 94 HIS A C 1
ATOM 736 O O . HIS A 1 94 ? -11.323 -11.128 21.843 1.00 98.19 94 HIS A O 1
ATOM 742 N N . PRO A 1 95 ? -10.432 -12.501 23.383 1.00 98.38 95 PRO A N 1
ATOM 743 C CA . PRO A 1 95 ? -9.246 -12.804 22.594 1.00 98.38 95 PRO A CA 1
ATOM 744 C C . PRO A 1 95 ? -9.544 -13.894 21.560 1.00 98.38 95 PRO A C 1
ATOM 746 O O . PRO A 1 95 ? -10.226 -14.876 21.848 1.00 98.38 95 PRO A O 1
ATOM 749 N N . MET A 1 96 ? -9.007 -13.745 20.350 1.00 98.19 96 MET A N 1
ATOM 750 C CA . MET A 1 96 ? -9.067 -14.757 19.298 1.00 98.19 96 MET A CA 1
ATOM 751 C C . MET A 1 96 ? -7.735 -14.827 18.555 1.00 98.19 96 MET A C 1
ATOM 753 O O . MET A 1 96 ? -7.153 -13.799 18.198 1.00 98.19 96 MET A O 1
ATOM 757 N N . ARG A 1 97 ? -7.264 -16.047 18.279 1.00 98.25 97 ARG A N 1
ATOM 758 C CA . ARG A 1 97 ? -6.123 -16.250 17.385 1.00 98.25 97 ARG A CA 1
ATOM 759 C C . ARG A 1 97 ? -6.557 -16.004 15.938 1.00 98.25 97 ARG A C 1
ATOM 761 O O . ARG A 1 97 ? -7.447 -16.700 15.458 1.00 98.25 97 ARG A O 1
ATOM 768 N N . CYS A 1 98 ? -5.921 -15.062 15.247 1.00 98.56 98 CYS A N 1
ATOM 769 C CA . CYS A 1 98 ? -6.192 -14.753 13.840 1.00 98.56 98 CYS A CA 1
ATOM 770 C C . CYS A 1 98 ? -4.876 -14.514 13.091 1.00 98.56 98 CYS A C 1
ATOM 772 O O . CYS A 1 98 ? -4.091 -13.644 13.474 1.00 98.56 98 CYS A O 1
ATOM 774 N N . ASP A 1 99 ? -4.629 -15.286 12.030 1.00 98.44 99 ASP A N 1
ATOM 775 C CA . ASP A 1 99 ? -3.475 -15.083 11.155 1.00 98.44 99 ASP A CA 1
ATOM 776 C C . ASP A 1 99 ? -3.862 -14.183 9.981 1.00 98.44 99 ASP A C 1
ATOM 778 O O . ASP A 1 99 ? -4.534 -14.604 9.040 1.00 98.44 99 ASP A O 1
ATOM 782 N N . LEU A 1 100 ? -3.397 -12.935 10.024 1.00 98.56 100 LEU A N 1
ATOM 783 C CA . LEU A 1 100 ? -3.708 -11.938 9.003 1.00 98.56 100 LEU A CA 1
ATOM 784 C C . LEU A 1 100 ? -3.055 -12.205 7.641 1.00 98.56 100 LEU A C 1
ATOM 786 O O . LEU A 1 100 ? -3.401 -11.536 6.672 1.00 98.56 100 LEU A O 1
ATOM 790 N N . THR A 1 101 ? -2.143 -13.177 7.541 1.00 98.19 101 THR A N 1
ATOM 791 C CA . THR A 1 101 ? -1.625 -13.624 6.239 1.00 98.19 101 THR A CA 1
ATOM 792 C C . THR A 1 101 ? -2.602 -14.533 5.491 1.00 98.19 101 THR A C 1
ATOM 794 O O . THR A 1 101 ? -2.451 -14.740 4.290 1.00 98.19 101 THR A O 1
ATOM 797 N N . SER A 1 102 ? -3.640 -15.042 6.167 1.00 98.12 102 SER A N 1
ATOM 798 C CA . SER A 1 102 ? -4.656 -15.916 5.583 1.00 98.12 102 SER A CA 1
ATOM 799 C C . SER A 1 102 ? -6.017 -15.226 5.533 1.00 98.12 102 SER A C 1
ATOM 801 O O . SER A 1 102 ? -6.624 -14.899 6.555 1.00 98.12 102 SER A O 1
ATOM 803 N N . ARG A 1 103 ? -6.549 -15.071 4.318 1.00 97.81 103 ARG A N 1
ATOM 804 C CA . ARG A 1 103 ? -7.920 -14.590 4.099 1.00 97.81 103 ARG A CA 1
ATOM 805 C C . ARG A 1 103 ? -8.947 -15.511 4.762 1.00 97.81 103 ARG A C 1
ATOM 807 O O . ARG A 1 103 ? -9.912 -15.034 5.350 1.00 97.81 103 ARG A O 1
ATOM 814 N N . GLU A 1 104 ? -8.730 -16.819 4.679 1.00 98.31 104 GLU A N 1
ATOM 815 C CA . GLU A 1 104 ? -9.597 -17.842 5.260 1.00 98.31 104 GLU A CA 1
ATOM 816 C C . GLU A 1 104 ? -9.629 -17.715 6.790 1.00 98.31 104 GLU A C 1
ATOM 818 O O . GLU A 1 104 ? -10.716 -17.639 7.361 1.00 98.31 104 GLU A O 1
ATOM 823 N N . SER A 1 105 ? -8.467 -17.549 7.441 1.00 98.50 105 SER A N 1
ATOM 824 C CA . SER A 1 105 ? -8.401 -17.278 8.886 1.00 98.50 105 SER A CA 1
ATOM 825 C C . SER A 1 105 ? -9.186 -16.021 9.270 1.00 98.50 105 SER A C 1
ATOM 827 O O . SER A 1 105 ? -9.898 -16.036 10.272 1.00 98.50 105 SER A O 1
ATOM 829 N N . ILE A 1 106 ? -9.084 -14.939 8.490 1.00 98.81 106 ILE A N 1
ATOM 830 C CA . ILE A 1 106 ? -9.809 -13.686 8.756 1.00 98.81 106 ILE A CA 1
ATOM 831 C C . ILE A 1 106 ? -11.326 -13.904 8.693 1.00 98.81 106 ILE A C 1
ATOM 833 O O . ILE A 1 106 ? -12.044 -13.451 9.585 1.00 98.81 106 ILE A O 1
ATOM 837 N N . TYR A 1 107 ? -11.827 -14.604 7.674 1.00 98.62 107 TYR A N 1
ATOM 838 C CA . TYR A 1 107 ? -13.263 -14.862 7.528 1.00 98.62 107 TYR A CA 1
ATOM 839 C C . TYR A 1 107 ? -13.808 -15.839 8.569 1.00 98.62 107 TYR A C 1
ATOM 841 O O . TYR A 1 107 ? -14.905 -15.623 9.086 1.00 98.62 107 TYR A O 1
ATOM 849 N N . GLU A 1 108 ? -13.046 -16.866 8.942 1.00 98.50 108 GLU A N 1
ATOM 850 C CA . GLU A 1 108 ? -13.419 -17.760 10.040 1.00 98.50 108 GLU A CA 1
ATOM 851 C C . GLU A 1 108 ? -13.507 -17.014 11.374 1.00 98.50 108 GLU A C 1
ATOM 853 O O . GLU A 1 108 ? -14.482 -17.174 12.112 1.00 98.50 108 GLU A O 1
ATOM 858 N N . CYS A 1 109 ? -12.522 -16.166 11.681 1.00 98.56 109 CYS A N 1
ATOM 859 C CA . CYS A 1 109 ? -12.554 -15.332 12.876 1.00 98.56 109 CYS A CA 1
ATOM 860 C C . CYS A 1 109 ? -13.716 -14.335 12.829 1.00 98.56 109 CYS A C 1
ATOM 862 O O . CYS A 1 109 ? -14.415 -14.189 13.827 1.00 98.56 109 CYS A O 1
ATOM 864 N N . ALA A 1 110 ? -13.985 -13.694 11.689 1.00 98.62 110 ALA A N 1
ATOM 865 C CA . ALA A 1 110 ? -15.112 -12.772 11.555 1.00 98.62 110 ALA A CA 1
ATOM 866 C C . ALA A 1 110 ? -16.461 -13.458 11.808 1.00 98.62 110 ALA A C 1
ATOM 868 O O . ALA A 1 110 ? -17.295 -12.928 12.542 1.00 98.62 110 ALA A O 1
ATOM 869 N N . LYS A 1 111 ? -16.648 -14.673 11.278 1.00 98.38 111 LYS A N 1
ATOM 870 C CA . LYS A 1 111 ? -17.837 -15.486 11.554 1.00 98.38 111 LYS A CA 1
ATOM 871 C C . LYS A 1 111 ? -17.971 -15.801 13.048 1.00 98.38 111 LYS A C 1
ATOM 873 O O . LYS A 1 111 ? -19.038 -15.589 13.616 1.00 98.38 111 LYS A O 1
ATOM 878 N N . LYS A 1 112 ? -16.886 -16.225 13.705 1.00 98.25 112 LYS A N 1
ATOM 879 C CA . LYS A 1 112 ? -16.885 -16.491 15.156 1.00 98.25 112 LYS A CA 1
ATOM 880 C C . LYS A 1 112 ? -17.222 -15.244 15.973 1.00 98.25 112 LYS A C 1
ATOM 882 O O . LYS A 1 112 ? -17.962 -15.341 16.947 1.00 98.25 112 LYS A O 1
ATOM 887 N N . VAL A 1 113 ? -16.707 -14.075 15.589 1.00 98.50 113 VAL A N 1
ATOM 888 C CA . VAL A 1 113 ? -17.040 -12.795 16.238 1.00 98.50 113 VAL A CA 1
ATOM 889 C C . VAL A 1 113 ? -18.533 -12.515 16.136 1.00 98.50 113 VAL A C 1
ATOM 891 O O . VAL A 1 113 ? -19.163 -12.228 17.151 1.00 98.50 113 VAL A O 1
ATOM 894 N N . GLN A 1 114 ? -19.107 -12.672 14.943 1.00 97.25 114 GLN A N 1
ATOM 895 C CA . GLN A 1 114 ? -20.536 -12.467 14.727 1.00 97.25 114 GLN A CA 1
ATOM 896 C C . GLN A 1 114 ? -21.392 -13.408 15.591 1.00 97.25 114 GLN A C 1
ATOM 898 O O . GLN A 1 114 ? -22.408 -12.984 16.133 1.00 97.25 114 GLN A O 1
ATOM 903 N N . GLU A 1 115 ? -20.983 -14.671 15.730 1.00 97.25 115 GLU A N 1
ATOM 904 C CA . GLU A 1 115 ? -21.706 -15.691 16.502 1.00 97.25 115 GLU A CA 1
ATOM 905 C C . GLU A 1 115 ? -21.584 -15.508 18.024 1.00 97.25 115 GLU A C 1
ATOM 907 O O . GLU A 1 115 ? -22.514 -15.841 18.754 1.00 97.25 115 GLU A O 1
ATOM 912 N N . THR A 1 116 ? -20.443 -15.009 18.512 1.00 96.69 116 THR A N 1
ATOM 913 C CA . THR A 1 116 ? -20.111 -15.019 19.955 1.00 96.69 116 THR A CA 1
ATOM 914 C C . THR A 1 116 ? -20.164 -13.652 20.633 1.00 96.69 116 THR A C 1
ATOM 916 O O . THR A 1 116 ? -20.423 -13.588 21.832 1.00 96.69 116 THR A O 1
ATOM 919 N N . VAL A 1 117 ? -19.925 -12.569 19.889 1.00 97.50 117 VAL A N 1
ATOM 920 C CA . VAL A 1 117 ? -19.865 -11.190 20.407 1.00 97.50 117 VAL A CA 1
ATOM 921 C C . VAL A 1 117 ? -20.955 -10.326 19.774 1.00 97.50 117 VAL A C 1
ATOM 923 O O . VAL A 1 117 ? -21.600 -9.542 20.466 1.00 97.50 117 VAL A O 1
ATOM 926 N N . GLY A 1 118 ? -21.198 -10.498 18.472 1.00 96.44 118 GLY A N 1
ATOM 927 C CA . GLY A 1 118 ? -22.187 -9.745 17.705 1.00 96.44 118 GLY A CA 1
ATOM 928 C C . GLY A 1 118 ? -21.546 -8.775 16.715 1.00 96.44 118 GLY A C 1
ATOM 929 O O . GLY A 1 118 ? -20.452 -9.013 16.203 1.00 96.44 118 GLY A O 1
ATOM 930 N N . ASN A 1 119 ? -22.251 -7.683 16.416 1.00 97.31 119 ASN A N 1
ATOM 931 C CA . ASN A 1 119 ? -21.841 -6.753 15.367 1.00 97.31 119 ASN A CA 1
ATOM 932 C C . ASN A 1 119 ? -20.672 -5.872 15.824 1.00 97.31 119 ASN A C 1
ATOM 934 O O . ASN A 1 119 ? -20.760 -5.181 16.837 1.00 97.31 119 ASN A O 1
ATOM 938 N N . VAL A 1 120 ? -19.600 -5.846 15.033 1.00 98.44 120 VAL A N 1
ATOM 939 C CA . VAL A 1 120 ? -18.467 -4.937 15.243 1.00 98.44 120 VAL A CA 1
ATOM 940 C C . VAL A 1 120 ? -18.831 -3.545 14.733 1.00 98.44 120 VAL A C 1
ATOM 942 O O . VAL A 1 120 ? -19.080 -3.358 13.542 1.00 98.44 120 VAL A O 1
ATOM 945 N N . THR A 1 121 ? -18.818 -2.556 15.623 1.00 98.56 121 THR A N 1
ATOM 946 C CA . THR A 1 121 ? -19.117 -1.153 15.302 1.00 98.56 121 THR A CA 1
ATOM 947 C C . THR A 1 121 ? -17.853 -0.343 15.014 1.00 98.56 121 THR A C 1
ATOM 949 O O . THR A 1 121 ? -17.912 0.676 14.327 1.00 98.56 121 THR A O 1
ATOM 952 N N . MET A 1 122 ? -16.683 -0.817 15.450 1.00 98.81 122 MET A N 1
ATOM 953 C CA . MET A 1 122 ? -15.398 -0.179 15.169 1.00 98.81 122 MET A CA 1
ATOM 954 C C . MET A 1 122 ? -14.323 -1.201 14.811 1.00 98.81 122 MET A C 1
ATOM 956 O O . MET A 1 122 ? -14.131 -2.189 15.512 1.00 98.81 122 MET A O 1
ATOM 960 N N . VAL A 1 123 ? -13.575 -0.935 13.743 1.00 98.88 123 VAL A N 1
ATOM 961 C CA . VAL A 1 123 ? -12.427 -1.750 13.326 1.00 98.88 123 VAL A CA 1
ATOM 962 C C . VAL A 1 123 ? -11.160 -0.923 13.461 1.00 98.88 123 VAL A C 1
ATOM 964 O O . VAL A 1 123 ? -11.037 0.120 12.827 1.00 98.88 123 VAL A O 1
ATOM 967 N N . ILE A 1 124 ? -10.195 -1.417 14.233 1.00 98.81 124 ILE A N 1
ATOM 968 C CA . ILE A 1 124 ? -8.851 -0.859 14.359 1.00 98.81 124 ILE A CA 1
ATOM 969 C C . ILE A 1 124 ? -7.860 -1.791 13.654 1.00 98.81 124 ILE A C 1
ATOM 971 O O . ILE A 1 124 ? -7.389 -2.801 14.190 1.00 98.81 124 ILE A O 1
ATOM 975 N N . ASN A 1 125 ? -7.532 -1.417 12.420 1.00 98.69 125 ASN A N 1
ATOM 976 C CA . ASN A 1 125 ? -6.466 -2.000 11.613 1.00 98.69 125 ASN A CA 1
ATOM 977 C C . ASN A 1 125 ? -5.107 -1.534 12.166 1.00 98.69 125 ASN A C 1
ATOM 979 O O . ASN A 1 125 ? -4.545 -0.540 11.701 1.00 98.69 125 ASN A O 1
ATOM 983 N N . ASN A 1 126 ? -4.633 -2.204 13.220 1.00 98.19 126 ASN A N 1
ATOM 984 C CA . ASN A 1 126 ? -3.413 -1.874 13.957 1.00 98.19 126 ASN A CA 1
ATOM 985 C C . ASN A 1 126 ? -2.239 -2.811 13.652 1.00 98.19 126 ASN A C 1
ATOM 987 O O . ASN A 1 126 ? -1.095 -2.353 13.676 1.00 98.19 126 ASN A O 1
ATOM 991 N N . ALA A 1 127 ? -2.499 -4.089 13.365 1.00 96.31 127 ALA A N 1
ATOM 992 C CA . ALA A 1 127 ? -1.435 -5.052 13.115 1.00 96.31 127 ALA A CA 1
ATOM 993 C C . ALA A 1 127 ? -0.469 -4.562 12.026 1.00 96.31 127 ALA A C 1
ATOM 995 O O . ALA A 1 127 ? -0.866 -3.997 11.005 1.00 96.31 127 ALA A O 1
ATOM 996 N N . GLY A 1 128 ? 0.822 -4.783 12.254 1.00 93.50 128 GLY A N 1
ATOM 997 C CA . GLY A 1 128 ? 1.856 -4.381 11.320 1.00 93.50 128 GLY A CA 1
ATOM 998 C C . GLY A 1 128 ? 3.117 -5.211 11.478 1.00 93.50 128 GLY A C 1
ATOM 999 O O . GLY A 1 128 ? 3.497 -5.558 12.594 1.00 93.50 128 GLY A O 1
ATOM 1000 N N . VAL A 1 129 ? 3.779 -5.503 10.363 1.00 92.69 129 VAL A N 1
ATOM 1001 C CA . VAL A 1 129 ? 5.102 -6.137 10.334 1.00 92.69 129 VAL A CA 1
ATOM 1002 C C . VAL A 1 129 ? 6.039 -5.392 9.387 1.00 92.69 129 VAL A C 1
ATOM 1004 O O . VAL A 1 129 ? 5.615 -4.766 8.411 1.00 92.69 129 VAL A O 1
ATOM 1007 N N . VAL A 1 130 ? 7.331 -5.470 9.683 1.00 86.38 130 VAL A N 1
ATOM 1008 C CA . VAL A 1 130 ? 8.416 -4.809 8.955 1.00 86.38 130 VAL A CA 1
ATOM 1009 C C . VAL A 1 130 ? 9.578 -5.786 8.810 1.00 86.38 130 VAL A C 1
ATOM 1011 O O . VAL A 1 130 ? 9.854 -6.552 9.731 1.00 86.38 130 VAL A O 1
ATOM 1014 N N . SER A 1 131 ? 10.252 -5.783 7.660 1.00 81.75 131 SER A N 1
ATOM 1015 C CA . SER A 1 131 ? 11.452 -6.603 7.462 1.00 81.75 131 SER A CA 1
ATOM 1016 C C . SER A 1 131 ? 12.717 -5.963 8.040 1.00 81.75 131 SER A C 1
ATOM 1018 O O . SER A 1 131 ? 13.602 -6.682 8.500 1.00 81.75 131 SER A O 1
ATOM 1020 N N . GLY A 1 132 ? 12.810 -4.626 7.999 1.00 78.19 132 GLY A N 1
ATOM 1021 C CA . GLY A 1 132 ? 13.963 -3.855 8.476 1.00 78.19 132 GLY A CA 1
ATOM 1022 C C . GLY A 1 132 ? 15.231 -4.063 7.644 1.00 78.19 132 GLY A C 1
ATOM 1023 O O . GLY A 1 132 ? 16.334 -3.883 8.156 1.00 78.19 132 GLY A O 1
ATOM 1024 N N . LYS A 1 133 ? 15.096 -4.506 6.388 1.00 85.00 133 LYS A N 1
ATOM 1025 C CA . LYS A 1 133 ? 16.216 -4.832 5.497 1.00 85.00 133 LYS A CA 1
ATOM 1026 C C . LYS A 1 133 ? 16.138 -4.019 4.212 1.00 85.00 133 LYS A C 1
ATOM 1028 O O . LYS A 1 133 ? 15.056 -3.686 3.737 1.00 85.00 133 LYS A O 1
ATOM 1033 N N . THR A 1 134 ? 17.299 -3.778 3.603 1.00 89.00 134 THR A N 1
ATOM 1034 C CA . THR A 1 134 ? 17.354 -3.227 2.242 1.00 89.00 134 THR A CA 1
ATOM 1035 C C . THR A 1 134 ? 16.612 -4.127 1.261 1.00 89.00 134 THR A C 1
ATOM 1037 O O . THR A 1 134 ? 16.506 -5.335 1.486 1.00 89.00 134 THR A O 1
ATOM 1040 N N . LEU A 1 135 ? 16.131 -3.573 0.146 1.00 92.50 135 LEU A N 1
ATOM 1041 C CA . LEU A 1 135 ? 15.309 -4.307 -0.820 1.00 92.50 135 LEU A CA 1
ATOM 1042 C C . LEU A 1 135 ? 15.977 -5.610 -1.295 1.00 92.50 135 LEU A C 1
ATOM 1044 O O . LEU A 1 135 ? 15.324 -6.646 -1.411 1.00 92.50 135 LEU A O 1
ATOM 1048 N N . ILE A 1 136 ? 17.292 -5.584 -1.528 1.00 93.75 136 ILE A N 1
ATOM 1049 C CA . ILE A 1 136 ? 18.036 -6.768 -1.981 1.00 93.75 136 ILE A CA 1
ATOM 1050 C C . ILE A 1 136 ? 18.214 -7.803 -0.867 1.00 93.75 136 ILE A C 1
ATOM 1052 O O . ILE A 1 136 ? 18.096 -8.998 -1.139 1.00 93.75 136 ILE A O 1
ATOM 1056 N N . ASN A 1 137 ? 18.420 -7.363 0.375 1.00 92.06 137 ASN A N 1
ATOM 1057 C CA . ASN A 1 137 ? 18.623 -8.252 1.522 1.00 92.06 137 ASN A CA 1
ATOM 1058 C C . ASN A 1 137 ? 17.306 -8.739 2.146 1.00 92.06 137 ASN A C 1
ATOM 1060 O O . ASN A 1 137 ? 17.304 -9.671 2.954 1.00 92.06 137 ASN A O 1
ATOM 1064 N N . CYS A 1 138 ? 16.182 -8.118 1.793 1.00 92.50 138 CYS A N 1
ATOM 1065 C CA . CYS A 1 138 ? 14.860 -8.564 2.191 1.00 92.50 138 CYS A CA 1
ATOM 1066 C C . CYS A 1 138 ? 14.471 -9.824 1.406 1.00 92.50 138 CYS A C 1
ATOM 1068 O O . CYS A 1 138 ? 14.650 -9.895 0.187 1.00 92.50 138 CYS A O 1
ATOM 1070 N N . SER A 1 139 ? 13.971 -10.842 2.108 1.00 96.25 139 SER A N 1
ATOM 1071 C CA . SER A 1 139 ? 13.532 -12.084 1.466 1.00 96.25 139 SER A CA 1
ATOM 1072 C C . SER A 1 139 ? 12.167 -11.899 0.813 1.00 96.25 139 SER A C 1
ATOM 1074 O O . SER A 1 139 ? 11.345 -11.124 1.303 1.00 96.25 139 SER A O 1
ATOM 1076 N N . ASP A 1 140 ? 11.888 -12.663 -0.238 1.00 96.88 140 ASP A N 1
ATOM 1077 C CA . ASP A 1 140 ? 10.599 -12.586 -0.925 1.00 96.88 140 ASP A CA 1
ATOM 1078 C C . ASP A 1 140 ? 9.431 -12.890 0.020 1.00 96.88 140 ASP A C 1
ATOM 1080 O O . ASP A 1 140 ? 8.416 -12.200 0.008 1.00 96.88 140 ASP A O 1
ATOM 1084 N N . ALA A 1 141 ? 9.600 -13.878 0.904 1.00 97.00 141 ALA A N 1
ATOM 1085 C CA . ALA A 1 141 ? 8.602 -14.219 1.913 1.00 97.00 141 ALA A CA 1
ATOM 1086 C C . ALA A 1 141 ? 8.363 -13.072 2.910 1.00 97.00 141 ALA A C 1
ATOM 1088 O O . ALA A 1 141 ? 7.233 -12.860 3.341 1.00 97.00 141 ALA A O 1
ATOM 1089 N N . SER A 1 142 ? 9.404 -12.312 3.264 1.00 96.06 142 SER A N 1
ATOM 1090 C CA . SER A 1 142 ? 9.276 -11.147 4.147 1.00 96.06 142 SER A CA 1
ATOM 1091 C C . SER A 1 142 ? 8.510 -10.010 3.471 1.00 96.06 142 SER A C 1
ATOM 1093 O O . SER A 1 142 ? 7.595 -9.470 4.083 1.00 96.06 142 SER A O 1
ATOM 1095 N N . ILE A 1 143 ? 8.831 -9.702 2.207 1.00 97.31 143 ILE A N 1
ATOM 1096 C CA . ILE A 1 143 ? 8.117 -8.688 1.413 1.00 97.31 143 ILE A CA 1
ATOM 1097 C C . ILE A 1 143 ? 6.636 -9.061 1.315 1.00 97.31 143 ILE A C 1
ATOM 1099 O O . ILE A 1 143 ? 5.773 -8.246 1.636 1.00 97.31 143 ILE A O 1
ATOM 1103 N N . GLN A 1 144 ? 6.347 -10.309 0.929 1.00 97.50 144 GLN A N 1
ATOM 1104 C CA . GLN A 1 144 ? 4.983 -10.824 0.819 1.00 97.50 144 GLN A CA 1
ATOM 1105 C C . GLN A 1 144 ? 4.235 -10.688 2.152 1.00 97.50 144 GLN A C 1
ATOM 1107 O O . GLN A 1 144 ? 3.186 -10.054 2.202 1.00 97.50 144 GLN A O 1
ATOM 1112 N N . ARG A 1 145 ? 4.829 -11.165 3.254 1.00 97.81 145 ARG A N 1
ATOM 1113 C CA . ARG A 1 145 ? 4.234 -11.085 4.596 1.00 97.81 145 ARG A CA 1
ATOM 1114 C C . ARG A 1 145 ? 3.932 -9.646 5.023 1.00 97.81 145 ARG A C 1
ATOM 1116 O O . ARG A 1 145 ? 2.884 -9.400 5.616 1.00 97.81 145 ARG A O 1
ATOM 1123 N N . THR A 1 146 ? 4.826 -8.695 4.740 1.00 97.75 146 THR A N 1
ATOM 1124 C CA . THR A 1 146 ? 4.602 -7.269 5.031 1.00 97.75 146 THR A CA 1
ATOM 1125 C C . THR A 1 146 ? 3.354 -6.748 4.343 1.00 97.75 146 THR A C 1
ATOM 1127 O O . THR A 1 146 ? 2.566 -6.031 4.953 1.00 97.75 146 THR A O 1
ATOM 1130 N N . PHE A 1 147 ? 3.133 -7.140 3.099 1.00 98.19 147 PHE A N 1
ATOM 1131 C CA . PHE A 1 147 ? 1.957 -6.735 2.354 1.00 98.19 147 PHE A CA 1
ATOM 1132 C C . PHE A 1 147 ? 0.682 -7.481 2.746 1.00 98.19 147 PHE A C 1
ATOM 1134 O O . PHE A 1 147 ? -0.376 -6.854 2.840 1.00 98.19 147 PHE A O 1
ATOM 1141 N N . ASP A 1 148 ? 0.783 -8.779 3.022 1.00 98.38 148 ASP A N 1
ATOM 1142 C CA . ASP A 1 148 ? -0.350 -9.581 3.470 1.00 98.38 148 ASP A CA 1
ATOM 1143 C C . ASP A 1 148 ? -0.939 -8.998 4.758 1.00 98.38 148 ASP A C 1
ATOM 1145 O O . ASP A 1 148 ? -2.135 -8.724 4.827 1.00 98.38 148 ASP A O 1
ATOM 1149 N N . VAL A 1 149 ? -0.079 -8.704 5.742 1.00 98.44 149 VAL A N 1
ATOM 1150 C CA . VAL A 1 149 ? -0.495 -8.170 7.047 1.00 98.44 149 VAL A CA 1
ATOM 1151 C C . VAL A 1 149 ? -0.879 -6.693 6.972 1.00 98.44 149 VAL A C 1
ATOM 1153 O O . VAL A 1 149 ? -1.928 -6.312 7.481 1.00 98.44 149 VAL A O 1
ATOM 1156 N N . ASN A 1 150 ? -0.049 -5.841 6.363 1.00 98.31 150 ASN A N 1
ATOM 1157 C CA . ASN A 1 150 ? -0.239 -4.388 6.460 1.00 98.31 150 ASN A CA 1
ATOM 1158 C C . ASN A 1 150 ? -1.255 -3.839 5.443 1.00 98.31 150 ASN A C 1
ATOM 1160 O O . ASN A 1 150 ? -1.609 -2.659 5.526 1.00 98.31 150 ASN A O 1
ATOM 1164 N N . VAL A 1 151 ? -1.652 -4.636 4.439 1.00 98.19 151 VAL A N 1
ATOM 1165 C CA . VAL A 1 151 ? -2.478 -4.178 3.310 1.00 98.19 151 VAL A CA 1
ATOM 1166 C C . VAL A 1 151 ? -3.618 -5.144 3.005 1.00 98.19 151 VAL A C 1
ATOM 1168 O O . VAL A 1 151 ? -4.773 -4.767 3.193 1.00 98.19 151 VAL A O 1
ATOM 1171 N N . LEU A 1 152 ? -3.336 -6.370 2.544 1.00 98.19 152 LEU A N 1
ATOM 1172 C CA . LEU A 1 152 ? -4.389 -7.298 2.096 1.00 98.19 152 LEU A CA 1
ATOM 1173 C C . LEU A 1 152 ? -5.352 -7.672 3.226 1.00 98.19 152 LEU A C 1
ATOM 1175 O O . LEU A 1 152 ? -6.564 -7.664 3.015 1.00 98.19 152 LEU A O 1
ATOM 1179 N N . ALA A 1 153 ? -4.843 -7.892 4.438 1.00 98.69 153 ALA A N 1
ATOM 1180 C CA . ALA A 1 153 ? -5.666 -8.130 5.617 1.00 98.69 153 ALA A CA 1
ATOM 1181 C C . ALA A 1 153 ? -6.722 -7.037 5.827 1.00 98.69 153 ALA A C 1
ATOM 1183 O O . ALA A 1 153 ? -7.866 -7.352 6.144 1.00 98.69 153 ALA A O 1
ATOM 1184 N N . HIS A 1 154 ? -6.391 -5.763 5.584 1.00 98.62 154 HIS A N 1
ATOM 1185 C CA . HIS A 1 154 ? -7.354 -4.669 5.725 1.00 98.62 154 HIS A CA 1
ATOM 1186 C C . HIS A 1 154 ? -8.508 -4.800 4.726 1.00 98.62 154 HIS A C 1
ATOM 1188 O O . HIS A 1 154 ? -9.652 -4.541 5.092 1.00 98.62 154 HIS A O 1
ATOM 1194 N N . PHE A 1 155 ? -8.245 -5.239 3.488 1.00 98.50 155 PHE A N 1
ATOM 1195 C CA . PHE A 1 155 ? -9.306 -5.518 2.516 1.00 98.50 155 PHE A CA 1
ATOM 1196 C C . PHE A 1 155 ? -10.224 -6.634 3.012 1.00 98.50 155 PHE A C 1
ATOM 1198 O O . PHE A 1 155 ? -11.442 -6.478 2.978 1.00 98.50 155 PHE A O 1
ATOM 1205 N N . TRP A 1 156 ? -9.664 -7.736 3.514 1.00 98.69 156 TRP A N 1
ATOM 1206 C CA . TRP A 1 156 ? -10.446 -8.877 3.997 1.00 98.69 156 TRP A CA 1
ATOM 1207 C C . TRP A 1 156 ? -11.271 -8.533 5.235 1.00 98.69 156 TRP A C 1
ATOM 1209 O O . TRP A 1 156 ? -12.462 -8.836 5.279 1.00 98.69 156 TRP A O 1
ATOM 1219 N N . ILE A 1 157 ? -10.684 -7.809 6.188 1.00 98.81 157 ILE A N 1
ATOM 1220 C CA . ILE A 1 157 ? -11.378 -7.305 7.376 1.00 98.81 157 ILE A CA 1
ATOM 1221 C C . ILE A 1 157 ? -12.522 -6.373 6.962 1.00 98.81 157 ILE A C 1
ATOM 1223 O O . ILE A 1 157 ? -13.652 -6.542 7.413 1.00 98.81 157 ILE A O 1
ATOM 1227 N N . LEU A 1 158 ? -12.277 -5.423 6.056 1.00 98.56 158 LEU A N 1
ATOM 1228 C CA . LEU A 1 158 ? -13.335 -4.535 5.578 1.00 98.56 158 LEU A CA 1
ATOM 1229 C C . LEU A 1 158 ? -14.435 -5.307 4.848 1.00 98.56 158 LEU A C 1
ATOM 1231 O O . LEU A 1 158 ? -15.604 -5.059 5.110 1.00 98.56 158 LEU A O 1
ATOM 1235 N N . LYS A 1 159 ? -14.105 -6.286 3.997 1.00 98.25 159 LYS A N 1
ATOM 1236 C CA . LYS A 1 159 ? -15.127 -7.127 3.352 1.00 98.25 159 LYS A CA 1
ATOM 1237 C C . LYS A 1 159 ? -15.978 -7.903 4.360 1.00 98.25 159 LYS A C 1
ATOM 1239 O O . LYS A 1 159 ? -17.148 -8.134 4.078 1.00 98.25 159 LYS A O 1
ATOM 1244 N N . ALA A 1 160 ? -15.417 -8.271 5.510 1.00 98.38 160 ALA A N 1
ATOM 1245 C CA . ALA A 1 160 ? -16.139 -8.985 6.555 1.00 98.38 160 ALA A CA 1
ATOM 1246 C C . ALA A 1 160 ? -17.059 -8.076 7.392 1.00 98.38 160 ALA A C 1
ATOM 1248 O O . ALA A 1 160 ? -18.183 -8.469 7.689 1.00 98.38 160 ALA A O 1
ATOM 1249 N N . PHE A 1 161 ? -16.613 -6.868 7.759 1.00 98.50 161 PHE A N 1
ATOM 1250 C CA . PHE A 1 161 ? -17.315 -6.034 8.751 1.00 98.50 161 PHE A CA 1
ATOM 1251 C C . PHE A 1 161 ? -18.003 -4.784 8.183 1.00 98.50 161 PHE A C 1
ATOM 1253 O O . PHE A 1 161 ? -18.994 -4.316 8.742 1.00 98.50 161 PHE A O 1
ATOM 1260 N N . LEU A 1 162 ? -17.529 -4.240 7.058 1.00 98.19 162 LEU A N 1
ATOM 1261 C CA . LEU A 1 162 ? -18.105 -3.034 6.457 1.00 98.19 162 LEU A CA 1
ATOM 1262 C C . LEU A 1 162 ? -19.548 -3.214 5.932 1.00 98.19 162 LEU A C 1
ATOM 1264 O O . LEU A 1 162 ? -20.292 -2.239 6.030 1.00 98.19 162 LEU A O 1
ATOM 1268 N N . PRO A 1 163 ? -20.000 -4.383 5.416 1.00 97.94 163 PRO A N 1
ATOM 1269 C CA . PRO A 1 163 ? -21.386 -4.543 4.963 1.00 97.94 163 PRO A CA 1
ATOM 1270 C C . PRO A 1 163 ? -22.424 -4.161 6.027 1.00 97.94 163 PRO A C 1
ATOM 1272 O O . PRO A 1 163 ? -23.298 -3.339 5.761 1.00 97.94 163 PRO A O 1
ATOM 1275 N N . TRP A 1 164 ? -22.261 -4.653 7.260 1.00 97.81 164 TRP A N 1
ATOM 1276 C CA . TRP A 1 164 ? -23.166 -4.316 8.360 1.00 97.81 164 TRP A CA 1
ATOM 1277 C C . TRP A 1 164 ? -23.155 -2.812 8.678 1.00 97.81 164 TRP A C 1
ATOM 1279 O O . TRP A 1 164 ? -24.215 -2.207 8.853 1.00 97.81 164 TRP A O 1
ATOM 1289 N N . MET A 1 165 ? -21.968 -2.191 8.687 1.00 98.50 165 MET A N 1
ATOM 1290 C CA . MET A 1 165 ? -21.823 -0.750 8.924 1.00 98.50 165 MET A CA 1
ATOM 1291 C C . MET A 1 165 ? -22.525 0.084 7.843 1.00 98.50 165 MET A C 1
ATOM 1293 O O . MET A 1 165 ? -23.127 1.114 8.151 1.00 98.50 165 MET A O 1
ATOM 1297 N N . LEU A 1 166 ? -22.468 -0.352 6.578 1.00 97.88 166 LEU A N 1
ATOM 1298 C CA . LEU A 1 166 ? -23.140 0.302 5.450 1.00 97.88 166 LEU A CA 1
ATOM 1299 C C . LEU A 1 166 ? -24.660 0.240 5.584 1.00 97.88 166 LEU A C 1
ATOM 1301 O O . LEU A 1 166 ? -25.315 1.271 5.404 1.00 97.88 166 LEU A O 1
ATOM 1305 N N . ASP A 1 167 ? -25.199 -0.927 5.935 1.00 97.56 167 ASP A N 1
ATOM 1306 C CA . ASP A 1 167 ? -26.640 -1.138 6.094 1.00 97.56 167 ASP A CA 1
ATOM 1307 C C . ASP A 1 167 ? -27.222 -0.246 7.196 1.00 97.56 167 ASP A C 1
ATOM 1309 O O . ASP A 1 167 ? -28.272 0.370 7.011 1.00 97.56 167 ASP A O 1
ATOM 1313 N N . HIS A 1 168 ? -26.490 -0.088 8.300 1.00 97.50 168 HIS A N 1
ATOM 1314 C CA . HIS A 1 168 ? -26.917 0.712 9.452 1.00 97.50 168 HIS A CA 1
ATOM 1315 C C . HIS A 1 168 ? -26.463 2.175 9.378 1.00 97.50 168 HIS A C 1
ATOM 1317 O O . HIS A 1 168 ? -26.885 2.992 10.193 1.00 97.50 168 HIS A O 1
ATOM 1323 N N . ASN A 1 169 ? -25.616 2.523 8.400 1.00 97.88 169 ASN A N 1
ATOM 1324 C CA . ASN A 1 169 ? -24.931 3.814 8.318 1.00 97.88 169 ASN A CA 1
ATOM 1325 C C . ASN A 1 169 ? -24.275 4.198 9.658 1.00 97.88 169 ASN A C 1
ATOM 1327 O O . ASN A 1 169 ? -24.396 5.330 10.117 1.00 97.88 169 ASN A O 1
ATOM 1331 N N . GLN A 1 170 ? -23.610 3.239 10.297 1.00 97.06 170 GLN A N 1
ATOM 1332 C CA . GLN A 1 170 ? -22.981 3.410 11.600 1.00 97.06 170 GLN A CA 1
ATOM 1333 C C . GLN A 1 170 ? -21.680 2.620 11.633 1.00 97.06 170 GLN A C 1
ATOM 1335 O O . GLN A 1 170 ? -21.654 1.437 11.307 1.00 97.06 170 GLN A O 1
ATOM 1340 N N . GLY A 1 171 ? -20.605 3.269 12.064 1.00 98.06 171 GLY A N 1
ATOM 1341 C CA . GLY A 1 171 ? -19.376 2.579 12.426 1.00 98.06 171 GLY A CA 1
ATOM 1342 C C . GLY A 1 171 ? -18.163 3.494 12.445 1.00 98.06 171 GLY A C 1
ATOM 1343 O O . GLY A 1 171 ? -18.264 4.694 12.183 1.00 98.06 171 GLY A O 1
ATOM 1344 N N . HIS A 1 172 ? -16.994 2.932 12.738 1.00 98.69 172 HIS A N 1
ATOM 1345 C CA . HIS A 1 172 ? -15.730 3.664 12.693 1.00 98.69 172 HIS A CA 1
ATOM 1346 C C . HIS A 1 172 ? -14.589 2.766 12.210 1.00 98.69 172 HIS A C 1
ATOM 1348 O O . HIS A 1 172 ? -14.252 1.770 12.843 1.00 98.69 172 HIS A O 1
ATOM 1354 N N . ILE A 1 173 ? -13.968 3.129 11.089 1.00 98.75 173 ILE A N 1
ATOM 1355 C CA . ILE A 1 173 ? -12.767 2.464 10.577 1.00 98.75 173 ILE A CA 1
ATOM 1356 C C . ILE A 1 173 ? -11.532 3.262 10.989 1.00 98.75 173 ILE A C 1
ATOM 1358 O O . ILE A 1 173 ? -11.362 4.414 10.591 1.00 98.75 173 ILE A O 1
ATOM 1362 N N . VAL A 1 174 ? -10.648 2.644 11.762 1.00 98.75 174 VAL A N 1
ATOM 1363 C CA . VAL A 1 174 ? -9.383 3.225 12.210 1.00 98.75 174 VAL A CA 1
ATOM 1364 C C . VAL A 1 174 ? -8.231 2.468 11.558 1.00 98.75 174 VAL A C 1
ATOM 1366 O O . VAL A 1 174 ? -8.134 1.249 11.685 1.00 98.75 174 VAL A O 1
ATOM 1369 N N . THR A 1 175 ? -7.340 3.178 10.871 1.00 98.50 175 THR A N 1
ATOM 1370 C CA . THR A 1 175 ? -6.151 2.593 10.236 1.00 98.50 175 THR A CA 1
ATOM 1371 C C . THR A 1 175 ? -4.893 3.144 10.887 1.00 98.50 175 THR A C 1
ATOM 1373 O O . THR A 1 175 ? -4.614 4.339 10.791 1.00 98.50 175 THR A O 1
ATOM 1376 N N . ILE A 1 176 ? -4.092 2.274 11.501 1.00 97.44 176 ILE A N 1
ATOM 1377 C CA . ILE A 1 176 ? -2.760 2.630 11.994 1.00 97.44 176 ILE A CA 1
ATOM 1378 C C . ILE A 1 176 ? -1.760 2.489 10.840 1.00 97.44 176 ILE A C 1
ATOM 1380 O O . ILE A 1 176 ? -1.221 1.418 10.542 1.00 97.44 176 ILE A O 1
ATOM 1384 N N . ALA A 1 177 ? -1.524 3.603 10.154 1.00 93.31 177 ALA A N 1
ATOM 1385 C CA . ALA A 1 177 ? -0.525 3.720 9.106 1.00 93.31 177 ALA A CA 1
ATOM 1386 C C . ALA A 1 177 ? 0.859 4.013 9.723 1.00 93.31 177 ALA A C 1
ATOM 1388 O O . ALA A 1 177 ? 1.317 3.294 10.609 1.00 93.31 177 ALA A O 1
ATOM 1389 N N . SER A 1 178 ? 1.575 5.015 9.210 1.00 89.69 178 SER A N 1
ATOM 1390 C CA . SER A 1 178 ? 2.864 5.484 9.728 1.00 89.69 178 SER A CA 1
ATOM 1391 C C . SER A 1 178 ? 3.240 6.801 9.047 1.00 89.69 178 SER A C 1
ATOM 1393 O O . SER A 1 178 ? 2.787 7.073 7.936 1.00 89.69 178 SER A O 1
ATOM 1395 N N . GLY A 1 179 ? 4.137 7.586 9.644 1.00 83.00 179 GLY A N 1
ATOM 1396 C CA . GLY A 1 179 ? 4.886 8.615 8.922 1.00 83.00 179 GLY A CA 1
ATOM 1397 C C . GLY A 1 179 ? 5.625 8.036 7.705 1.00 83.00 179 GLY A C 1
ATOM 1398 O O . GLY A 1 179 ? 5.685 8.682 6.662 1.00 83.00 179 GLY A O 1
ATOM 1399 N N . ALA A 1 180 ? 6.059 6.770 7.776 1.00 83.00 180 ALA A N 1
ATOM 1400 C CA . ALA A 1 180 ? 6.605 6.014 6.646 1.00 83.00 180 ALA A CA 1
ATOM 1401 C C . ALA A 1 180 ? 5.575 5.725 5.531 1.00 83.00 180 ALA A C 1
ATOM 1403 O O . ALA A 1 180 ? 5.956 5.334 4.434 1.00 83.00 180 ALA A O 1
ATOM 1404 N N . GLY A 1 181 ? 4.278 5.925 5.799 1.00 83.69 181 GLY A N 1
ATOM 1405 C CA . GLY A 1 181 ? 3.201 5.912 4.806 1.00 83.69 181 GLY A CA 1
ATOM 1406 C C . GLY A 1 181 ? 3.005 7.248 4.086 1.00 83.69 181 GLY A C 1
ATOM 1407 O O . GLY A 1 181 ? 2.176 7.348 3.189 1.00 83.69 181 GLY A O 1
ATOM 1408 N N . LEU A 1 182 ? 3.762 8.275 4.482 1.00 81.94 182 LEU A N 1
ATOM 1409 C CA . LEU A 1 182 ? 3.712 9.620 3.913 1.00 81.94 182 LEU A CA 1
ATOM 1410 C C . LEU A 1 182 ? 5.071 10.076 3.379 1.00 81.94 182 LEU A C 1
ATOM 1412 O O . LEU A 1 182 ? 5.134 11.016 2.590 1.00 81.94 182 LEU A O 1
ATOM 1416 N N . THR A 1 183 ? 6.169 9.431 3.772 1.00 79.50 183 THR A N 1
ATOM 1417 C CA . THR A 1 183 ? 7.520 9.639 3.235 1.00 79.50 183 THR A CA 1
ATOM 1418 C C . THR A 1 183 ? 8.273 8.316 3.132 1.00 79.50 183 THR A C 1
ATOM 1420 O O . THR A 1 183 ? 8.105 7.439 3.972 1.00 79.50 183 THR A O 1
ATOM 1423 N N . GLY A 1 184 ? 9.130 8.186 2.117 1.00 78.81 184 GLY A N 1
ATOM 1424 C CA . GLY A 1 184 ? 10.064 7.068 2.019 1.00 78.81 184 GLY A CA 1
ATOM 1425 C C . GLY A 1 184 ? 11.168 7.135 3.077 1.00 78.81 184 GLY A C 1
ATOM 1426 O O . GLY A 1 184 ? 11.545 8.223 3.523 1.00 78.81 184 GLY A O 1
ATOM 1427 N N . ALA A 1 185 ? 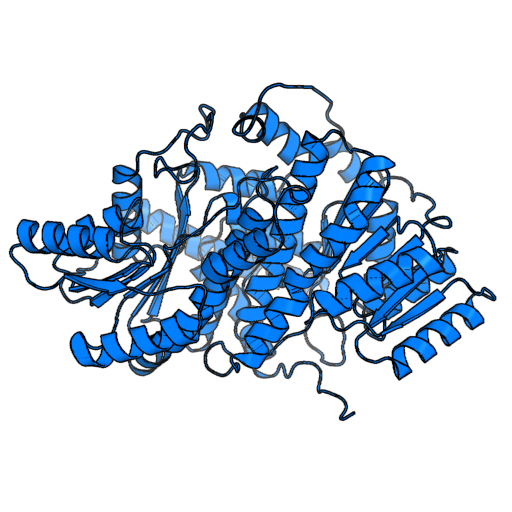11.704 5.973 3.439 1.00 79.19 185 ALA A N 1
ATOM 1428 C CA . ALA A 1 185 ? 12.876 5.804 4.288 1.00 79.19 185 ALA A CA 1
ATOM 1429 C C . ALA A 1 185 ? 13.759 4.677 3.728 1.00 79.19 185 ALA A C 1
ATOM 1431 O O . ALA A 1 185 ? 13.251 3.691 3.191 1.00 79.19 185 ALA A O 1
ATOM 1432 N N . ALA A 1 186 ? 15.079 4.841 3.826 1.00 81.06 186 ALA A N 1
ATOM 1433 C CA . ALA A 1 186 ? 16.042 3.826 3.398 1.00 81.06 186 ALA A CA 1
ATOM 1434 C C . ALA A 1 186 ? 15.941 2.569 4.281 1.00 81.06 186 ALA A C 1
ATOM 1436 O O . ALA A 1 186 ? 15.685 2.690 5.478 1.00 81.06 186 ALA A O 1
ATOM 1437 N N . GLY A 1 187 ? 16.142 1.375 3.707 1.00 82.31 187 GLY A N 1
ATOM 1438 C CA . GLY A 1 187 ? 16.090 0.109 4.451 1.00 82.31 187 GLY A CA 1
ATOM 1439 C C . GLY A 1 187 ? 14.681 -0.348 4.848 1.00 82.31 187 GLY A C 1
ATOM 1440 O O . GLY A 1 187 ? 14.545 -1.292 5.619 1.00 82.31 187 GLY A O 1
ATOM 1441 N N . LEU A 1 188 ? 13.641 0.330 4.349 1.00 86.94 188 LEU A N 1
ATOM 1442 C CA . LEU A 1 188 ? 12.231 0.085 4.668 1.00 86.94 188 LEU A CA 1
ATOM 1443 C C . LEU A 1 188 ? 11.355 0.101 3.404 1.00 86.94 188 LEU A C 1
ATOM 1445 O O . LEU A 1 188 ? 10.218 0.564 3.444 1.00 86.94 188 LEU A O 1
ATOM 1449 N N . VAL A 1 189 ? 11.875 -0.336 2.253 1.00 93.38 189 VAL A N 1
ATOM 1450 C CA . VAL A 1 189 ? 11.184 -0.184 0.955 1.00 93.38 189 VAL A CA 1
ATOM 1451 C C . VAL A 1 189 ? 9.824 -0.888 0.925 1.00 93.38 189 VAL A C 1
ATOM 1453 O O . VAL A 1 189 ? 8.828 -0.289 0.514 1.00 93.38 189 VAL A O 1
ATOM 1456 N N . ASP A 1 190 ? 9.768 -2.131 1.399 1.00 94.69 190 ASP A N 1
ATOM 1457 C CA . ASP A 1 190 ? 8.542 -2.918 1.567 1.00 94.69 190 ASP A CA 1
ATOM 1458 C C . ASP A 1 190 ? 7.580 -2.267 2.572 1.00 94.69 190 ASP A C 1
ATOM 1460 O O . ASP A 1 190 ? 6.400 -2.067 2.278 1.00 94.69 190 ASP A O 1
ATOM 1464 N N . TYR A 1 191 ? 8.091 -1.857 3.733 1.00 93.25 191 TYR A N 1
ATOM 1465 C CA . TYR A 1 191 ? 7.284 -1.265 4.793 1.00 93.25 191 TYR A CA 1
ATOM 1466 C C . TYR A 1 191 ? 6.695 0.092 4.397 1.00 93.25 191 TYR A C 1
ATOM 1468 O O . TYR A 1 191 ? 5.481 0.275 4.505 1.00 93.25 191 TYR A O 1
ATOM 1476 N N . CYS A 1 192 ? 7.509 1.015 3.876 1.00 93.19 192 CYS A N 1
ATOM 1477 C CA . CYS A 1 192 ? 7.052 2.292 3.331 1.00 93.19 192 CYS A CA 1
ATOM 1478 C C . CYS A 1 192 ? 5.989 2.064 2.260 1.00 93.19 192 CYS A C 1
ATOM 1480 O O . CYS A 1 192 ? 4.901 2.625 2.352 1.00 93.19 192 CYS A O 1
ATOM 1482 N N . SER A 1 193 ? 6.252 1.193 1.284 1.00 97.38 193 SER A N 1
ATOM 1483 C CA . SER A 1 193 ? 5.267 0.877 0.250 1.00 97.38 193 SER A CA 1
ATOM 1484 C C . SER A 1 193 ? 3.945 0.370 0.848 1.00 97.38 193 SER A C 1
ATOM 1486 O O . SER A 1 193 ? 2.884 0.892 0.508 1.00 97.38 193 SER A O 1
ATOM 1488 N N . SER A 1 194 ? 3.991 -0.542 1.824 1.00 98.00 194 SER A N 1
ATOM 1489 C CA . SER A 1 194 ? 2.792 -1.062 2.495 1.00 98.00 194 SER A CA 1
ATOM 1490 C C . SER A 1 194 ? 2.021 0.002 3.294 1.00 98.00 194 SER A C 1
ATOM 1492 O O . SER A 1 194 ? 0.793 0.055 3.243 1.00 98.00 194 SER A O 1
ATOM 1494 N N . LYS A 1 195 ? 2.711 0.912 3.997 1.00 96.62 195 LYS A N 1
ATOM 1495 C CA . LYS A 1 195 ? 2.063 1.970 4.786 1.00 96.62 195 LYS A CA 1
ATOM 1496 C C . LYS A 1 195 ? 1.515 3.092 3.908 1.00 96.62 195 LYS A C 1
ATOM 1498 O O . LYS A 1 195 ? 0.471 3.642 4.246 1.00 96.62 195 LYS A O 1
ATOM 1503 N N . PHE A 1 196 ? 2.144 3.381 2.767 1.00 95.31 196 PHE A N 1
ATOM 1504 C CA . PHE A 1 196 ? 1.538 4.221 1.731 1.00 95.31 196 PHE A CA 1
ATOM 1505 C C . PHE A 1 196 ? 0.249 3.573 1.220 1.00 95.31 196 PHE A C 1
ATOM 1507 O O . PHE A 1 196 ? -0.771 4.247 1.099 1.00 95.31 196 PHE A O 1
ATOM 1514 N N . ALA A 1 197 ? 0.264 2.256 0.991 1.00 98.06 197 ALA A N 1
ATOM 1515 C CA . ALA A 1 197 ? -0.923 1.527 0.565 1.00 98.06 197 ALA A CA 1
ATOM 1516 C C . ALA A 1 197 ? -2.069 1.614 1.580 1.00 98.06 197 ALA A C 1
ATOM 1518 O O . ALA A 1 197 ? -3.220 1.803 1.188 1.00 98.06 197 ALA A O 1
ATOM 1519 N N . ALA A 1 198 ? -1.757 1.525 2.875 1.00 97.88 198 ALA A N 1
ATOM 1520 C CA . ALA A 1 198 ? -2.733 1.679 3.948 1.00 97.88 198 ALA A CA 1
ATOM 1521 C C . ALA A 1 198 ? -3.351 3.091 3.984 1.00 97.88 198 ALA A C 1
ATOM 1523 O O . ALA A 1 198 ? -4.560 3.208 4.181 1.00 97.88 198 ALA A O 1
ATOM 1524 N N . VAL A 1 199 ? -2.556 4.146 3.748 1.00 94.88 199 VAL A N 1
ATOM 1525 C CA . VAL A 1 199 ? -3.062 5.528 3.616 1.00 94.88 199 VAL A CA 1
ATOM 1526 C C . VAL A 1 199 ? -3.982 5.647 2.402 1.00 94.88 199 VAL A C 1
ATOM 1528 O O . VAL A 1 199 ? -5.120 6.081 2.552 1.00 94.88 199 VAL A O 1
ATOM 1531 N N . GLY A 1 200 ? -3.538 5.191 1.226 1.00 94.00 200 GLY A N 1
ATOM 1532 C CA . GLY A 1 200 ? -4.331 5.267 -0.005 1.00 94.00 200 GLY A CA 1
ATOM 1533 C C . GLY A 1 200 ? -5.636 4.467 0.058 1.00 94.00 200 GLY A C 1
ATOM 1534 O O . GLY A 1 200 ? -6.657 4.917 -0.457 1.00 94.00 200 GLY A O 1
ATOM 1535 N N . LEU A 1 201 ? -5.625 3.308 0.730 1.00 96.88 201 LEU A N 1
ATOM 1536 C CA . LEU A 1 201 ? -6.828 2.522 1.021 1.00 96.88 201 LEU A CA 1
ATOM 1537 C C . LEU A 1 201 ? -7.796 3.331 1.884 1.00 96.88 201 LEU A C 1
ATOM 1539 O O . LEU A 1 201 ? -8.965 3.468 1.531 1.00 96.88 201 LEU A O 1
ATOM 1543 N N . HIS A 1 202 ? -7.307 3.864 3.006 1.00 97.06 202 HIS A N 1
ATOM 1544 C CA . HIS A 1 202 ? -8.129 4.604 3.957 1.00 97.06 202 HIS A CA 1
ATOM 1545 C C . HIS A 1 202 ? -8.762 5.838 3.310 1.00 97.06 202 HIS A C 1
ATOM 1547 O O . HIS A 1 202 ? -9.963 6.055 3.436 1.00 97.06 202 HIS A O 1
ATOM 1553 N N . GLU A 1 203 ? -7.965 6.610 2.574 1.00 91.69 203 GLU A N 1
ATOM 1554 C CA . GLU A 1 203 ? -8.416 7.817 1.893 1.00 91.69 203 GLU A CA 1
ATOM 1555 C C . GLU A 1 203 ? -9.475 7.496 0.831 1.00 91.69 203 GLU A C 1
ATOM 1557 O O . GLU A 1 203 ? -10.569 8.060 0.853 1.00 91.69 203 GLU A O 1
ATOM 1562 N N . ALA A 1 204 ? -9.213 6.525 -0.051 1.00 91.00 204 ALA A N 1
ATOM 1563 C CA . ALA A 1 204 ? -10.178 6.117 -1.069 1.00 91.00 204 ALA A CA 1
ATOM 1564 C C . ALA A 1 204 ? -11.476 5.553 -0.465 1.00 91.00 204 ALA A C 1
ATOM 1566 O O . ALA A 1 204 ? -12.556 5.812 -0.999 1.00 91.00 204 ALA A O 1
ATOM 1567 N N . LEU A 1 205 ? -11.394 4.835 0.662 1.00 95.88 205 LEU A N 1
ATOM 1568 C CA . LEU A 1 205 ? -12.570 4.376 1.399 1.00 95.88 205 LEU A CA 1
ATOM 1569 C C . LEU A 1 205 ? -13.374 5.557 1.961 1.00 95.88 205 LEU A C 1
ATOM 1571 O O . LEU A 1 205 ? -14.593 5.564 1.818 1.00 95.88 205 LEU A O 1
ATOM 1575 N N . THR A 1 206 ? -12.731 6.578 2.541 1.00 93.81 206 THR A N 1
ATOM 1576 C CA . THR A 1 206 ? -13.428 7.798 2.990 1.00 93.81 206 THR A CA 1
ATOM 1577 C C . THR A 1 206 ? -14.184 8.460 1.834 1.00 93.81 206 THR A C 1
ATOM 1579 O O . THR A 1 206 ? -15.363 8.790 1.976 1.00 93.81 206 THR A O 1
ATOM 1582 N N . HIS A 1 207 ? -13.532 8.612 0.676 1.00 86.88 207 HIS A N 1
ATOM 1583 C CA . HIS A 1 207 ? -14.151 9.161 -0.537 1.00 86.88 207 HIS A CA 1
ATOM 1584 C C . HIS A 1 207 ? -15.328 8.308 -1.025 1.00 86.88 207 HIS A C 1
ATOM 1586 O O . HIS A 1 207 ? -16.359 8.845 -1.430 1.00 86.88 207 HIS A O 1
ATOM 1592 N N . GLU A 1 208 ? -15.207 6.982 -0.974 1.00 91.88 208 GLU A N 1
ATOM 1593 C CA . GLU A 1 208 ? -16.280 6.052 -1.338 1.00 91.88 208 GLU A CA 1
ATOM 1594 C C . GLU A 1 208 ? -17.485 6.148 -0.394 1.00 91.88 208 GLU A C 1
ATOM 1596 O O . GLU A 1 208 ? -18.618 6.261 -0.860 1.00 91.88 208 GLU A O 1
ATOM 1601 N N . LEU A 1 209 ? -17.259 6.178 0.921 1.00 93.62 209 LEU A N 1
ATOM 1602 C CA . LEU A 1 209 ? -18.322 6.329 1.918 1.00 93.62 209 LEU A CA 1
ATOM 1603 C C . LEU A 1 209 ? -19.057 7.665 1.775 1.00 93.62 209 LEU A C 1
ATOM 1605 O O . LEU A 1 209 ? -20.288 7.703 1.859 1.00 93.62 209 LEU A O 1
ATOM 1609 N N . HIS A 1 210 ? -18.321 8.746 1.501 1.00 89.38 210 HIS A N 1
ATOM 1610 C CA . HIS A 1 210 ? -18.905 10.053 1.212 1.00 89.38 210 HIS A CA 1
ATOM 1611 C C . HIS A 1 210 ? -19.782 10.015 -0.046 1.00 89.38 210 HIS A C 1
ATOM 1613 O O . HIS A 1 210 ? -20.938 10.434 0.002 1.00 89.38 210 HIS A O 1
ATOM 1619 N N . ALA A 1 211 ? -19.279 9.440 -1.144 1.00 86.00 211 ALA A N 1
ATOM 1620 C CA . ALA A 1 211 ? -20.029 9.301 -2.394 1.00 86.00 211 ALA A CA 1
ATOM 1621 C C . ALA A 1 211 ? -21.310 8.460 -2.224 1.00 86.00 211 ALA A C 1
ATOM 1623 O O . ALA A 1 211 ? -22.346 8.773 -2.809 1.00 86.00 211 ALA A O 1
ATOM 1624 N N . LEU A 1 212 ? -21.264 7.429 -1.373 1.00 88.62 212 LEU A N 1
ATOM 1625 C CA . LEU A 1 212 ? -22.418 6.603 -0.997 1.00 88.62 212 LEU A CA 1
ATOM 1626 C C . LEU A 1 212 ? -23.355 7.279 0.022 1.00 88.62 212 LEU A C 1
ATOM 1628 O O . LEU A 1 212 ? -24.354 6.678 0.418 1.00 88.62 212 LEU A O 1
ATOM 1632 N N . LYS A 1 213 ? -23.046 8.508 0.459 1.00 92.50 213 LYS A N 1
ATOM 1633 C CA . LYS A 1 213 ? -23.773 9.271 1.487 1.00 92.50 213 LYS A CA 1
ATOM 1634 C C . LYS A 1 213 ? -23.864 8.545 2.835 1.00 92.50 213 LYS A C 1
ATOM 1636 O O . LYS A 1 213 ? -24.816 8.735 3.592 1.00 92.50 213 LYS A O 1
ATOM 1641 N N . ARG A 1 214 ? -22.858 7.730 3.162 1.00 94.75 214 ARG A N 1
ATOM 1642 C CA . ARG A 1 214 ? -22.762 6.974 4.420 1.00 94.75 214 ARG A CA 1
ATOM 1643 C C . ARG A 1 214 ? -21.983 7.758 5.476 1.00 94.75 214 ARG A C 1
ATOM 1645 O O . ARG A 1 214 ? -20.893 7.383 5.890 1.00 94.75 214 ARG A O 1
ATOM 1652 N N . THR A 1 215 ? -22.541 8.897 5.886 1.00 90.50 215 THR A N 1
ATOM 1653 C CA . THR A 1 215 ? -21.888 9.871 6.784 1.00 90.50 215 THR A CA 1
ATOM 1654 C C . THR A 1 215 ? -21.830 9.451 8.256 1.00 90.50 215 THR A C 1
ATOM 1656 O O . THR A 1 215 ? -21.127 10.091 9.050 1.00 90.50 215 THR A O 1
ATOM 1659 N N . GLY A 1 216 ? -22.560 8.402 8.646 1.00 95.88 216 GLY A N 1
ATOM 1660 C CA . GLY A 1 216 ? -22.507 7.847 9.999 1.00 95.88 216 GLY A CA 1
ATOM 1661 C C . GLY A 1 216 ? -21.384 6.823 10.195 1.00 95.88 216 GLY A C 1
ATOM 1662 O O . GLY A 1 216 ? -21.090 6.461 11.331 1.00 95.88 216 GLY A O 1
ATOM 1663 N N . ILE A 1 217 ? -20.688 6.438 9.119 1.00 97.81 217 ILE A N 1
ATOM 1664 C CA . ILE A 1 217 ? -19.439 5.677 9.193 1.00 97.81 217 ILE A CA 1
ATOM 1665 C C . ILE A 1 217 ? -18.271 6.664 9.222 1.00 97.81 217 ILE A C 1
ATOM 1667 O O . ILE A 1 217 ? -18.048 7.423 8.279 1.00 97.81 217 ILE A O 1
ATOM 1671 N N . LYS A 1 218 ? -17.531 6.676 10.328 1.00 97.44 218 LYS A N 1
ATOM 1672 C CA . LYS A 1 218 ? -16.367 7.540 10.538 1.00 97.44 218 LYS A CA 1
ATOM 1673 C C . LYS A 1 218 ? -15.092 6.836 10.101 1.00 97.44 218 LYS A C 1
ATOM 1675 O O . LYS A 1 218 ? -15.004 5.610 10.115 1.00 97.44 218 LYS A O 1
ATOM 1680 N N . THR A 1 219 ? -14.080 7.613 9.739 1.00 97.25 219 THR A N 1
ATOM 1681 C CA . THR A 1 219 ? -12.776 7.081 9.340 1.00 97.25 219 THR A CA 1
ATOM 1682 C C . THR A 1 219 ? -11.668 7.890 10.008 1.00 97.25 219 THR A C 1
ATOM 1684 O O . THR A 1 219 ? -11.699 9.116 9.938 1.00 97.25 219 THR A O 1
ATOM 1687 N N . THR A 1 220 ? -10.711 7.217 10.650 1.00 97.94 220 THR A N 1
ATOM 1688 C CA . THR A 1 220 ? -9.519 7.832 11.259 1.00 97.94 220 THR A CA 1
ATOM 1689 C C . THR A 1 220 ? -8.246 7.124 10.800 1.00 97.94 220 THR A C 1
ATOM 1691 O O . THR A 1 220 ? -8.070 5.936 11.059 1.00 97.94 220 THR A O 1
ATOM 1694 N N . VAL A 1 221 ? -7.321 7.836 10.163 1.00 95.88 221 VAL A N 1
ATOM 1695 C CA . VAL A 1 221 ? -5.976 7.341 9.855 1.00 95.88 221 VAL A CA 1
ATOM 1696 C C . VAL A 1 221 ? -4.963 7.948 10.815 1.00 95.88 221 VAL A C 1
ATOM 1698 O O . VAL A 1 221 ? -4.911 9.160 11.027 1.00 95.88 221 VAL A O 1
ATOM 1701 N N . VAL A 1 222 ? -4.137 7.093 11.409 1.00 95.62 222 VAL A N 1
ATOM 1702 C CA . VAL A 1 222 ? -3.089 7.488 12.349 1.00 95.62 222 VAL A CA 1
ATOM 1703 C C . VAL A 1 222 ? -1.736 7.275 11.685 1.00 95.62 222 VAL A C 1
ATOM 1705 O O . VAL A 1 222 ? -1.398 6.157 11.302 1.00 95.62 222 VAL A O 1
ATOM 1708 N N . CYS A 1 223 ? -0.937 8.333 11.576 1.00 90.50 223 CYS A N 1
ATOM 1709 C CA . CYS A 1 223 ? 0.411 8.285 11.014 1.00 90.50 223 CYS A CA 1
ATOM 1710 C C . CYS A 1 223 ? 1.433 8.693 12.081 1.00 90.50 223 CYS A C 1
ATOM 1712 O O . CYS A 1 223 ? 1.853 9.858 12.128 1.00 90.50 223 CYS A O 1
ATOM 1714 N N . PRO A 1 224 ? 1.830 7.756 12.958 1.00 87.69 224 PRO A N 1
ATOM 1715 C CA . PRO A 1 224 ? 2.878 8.018 13.924 1.00 87.69 224 PRO A CA 1
ATOM 1716 C C . PRO A 1 224 ? 4.272 7.924 13.289 1.00 87.69 224 PRO A C 1
ATOM 1718 O O . PRO A 1 224 ? 4.505 7.147 12.359 1.00 87.69 224 PRO A O 1
ATOM 1721 N N . SER A 1 225 ? 5.202 8.709 13.826 1.00 81.25 225 SER A N 1
ATOM 1722 C CA . SER A 1 225 ? 6.649 8.548 13.662 1.00 81.25 225 SER A CA 1
ATOM 1723 C C . SER A 1 225 ? 7.137 7.324 14.462 1.00 81.25 225 SER A C 1
ATOM 1725 O O . SER A 1 225 ? 6.370 6.401 14.725 1.00 81.25 225 SER A O 1
ATOM 1727 N N . PHE A 1 226 ? 8.407 7.297 14.857 1.00 74.25 226 PHE A N 1
ATOM 1728 C CA . PHE A 1 226 ? 8.985 6.246 15.692 1.00 74.25 226 PHE A CA 1
ATOM 1729 C C . PHE A 1 226 ? 8.290 6.160 17.060 1.00 74.25 226 PHE A C 1
ATOM 1731 O O . PHE A 1 226 ? 8.237 7.143 17.802 1.00 74.25 226 PHE A O 1
ATOM 1738 N N . ILE A 1 227 ? 7.782 4.971 17.393 1.00 70.75 227 ILE A N 1
ATOM 1739 C CA . ILE A 1 227 ? 7.172 4.656 18.691 1.00 70.75 227 ILE A CA 1
ATOM 1740 C C . ILE A 1 227 ? 7.965 3.523 19.332 1.00 70.75 227 ILE A C 1
ATOM 1742 O O . ILE A 1 227 ? 8.283 2.534 18.665 1.00 70.75 227 ILE A O 1
ATOM 1746 N N . ASP A 1 228 ? 8.206 3.637 20.632 1.00 68.62 228 ASP A N 1
ATOM 1747 C CA . ASP A 1 228 ? 8.808 2.579 21.436 1.00 68.62 228 ASP A CA 1
ATOM 1748 C C . ASP A 1 228 ? 7.814 1.425 21.675 1.00 68.62 228 ASP A C 1
ATOM 1750 O O . ASP A 1 228 ? 7.070 1.392 22.652 1.00 68.62 228 ASP A O 1
ATOM 1754 N N . THR A 1 229 ? 7.713 0.522 20.698 1.00 56.62 229 THR A N 1
ATOM 1755 C CA . THR A 1 229 ? 6.800 -0.643 20.704 1.00 56.62 229 THR A CA 1
ATOM 1756 C C . THR A 1 229 ? 7.537 -1.966 20.483 1.00 56.62 229 THR A C 1
ATOM 1758 O O . THR A 1 229 ? 6.903 -2.984 20.219 1.00 56.62 229 THR A O 1
ATOM 1761 N N . GLY A 1 230 ? 8.875 -1.956 20.519 1.00 57.91 230 GLY A N 1
ATOM 1762 C CA . GLY A 1 230 ? 9.736 -3.087 20.144 1.00 57.91 230 GLY A CA 1
ATOM 1763 C C . GLY A 1 230 ? 9.927 -3.279 18.629 1.00 57.91 230 GLY A C 1
ATOM 1764 O O . GLY A 1 230 ? 10.973 -3.752 18.205 1.00 57.91 230 GLY A O 1
ATOM 1765 N N . MET A 1 231 ? 8.987 -2.832 17.780 1.00 66.88 231 MET A N 1
ATOM 1766 C CA . MET A 1 231 ? 9.078 -2.965 16.308 1.00 66.88 231 MET A CA 1
ATOM 1767 C C . MET A 1 231 ? 10.313 -2.278 15.691 1.00 66.88 231 MET A C 1
ATOM 1769 O O . MET A 1 231 ? 10.801 -2.701 14.646 1.00 66.88 231 MET A O 1
ATOM 1773 N N . PHE A 1 232 ? 10.804 -1.217 16.333 1.00 59.38 232 PHE A N 1
ATOM 1774 C CA . PHE A 1 232 ? 11.950 -0.410 15.902 1.00 59.38 232 PHE A CA 1
ATOM 1775 C C . PHE A 1 232 ? 13.019 -0.326 17.004 1.00 59.38 232 PHE A C 1
ATOM 1777 O O . PHE A 1 232 ? 13.648 0.717 17.194 1.00 59.38 232 PHE A O 1
ATOM 1784 N N . GLU A 1 233 ? 13.182 -1.397 17.783 1.00 58.94 233 GLU A N 1
ATOM 1785 C CA . GLU A 1 233 ? 14.187 -1.456 18.845 1.00 58.94 233 GLU A CA 1
ATOM 1786 C C . GLU A 1 233 ? 15.592 -1.151 18.286 1.00 58.94 233 GLU A C 1
ATOM 1788 O O . GLU A 1 233 ? 16.002 -1.689 17.259 1.00 58.94 233 GLU A O 1
ATOM 1793 N N . GLY A 1 234 ? 16.316 -0.236 18.939 1.00 55.72 234 GLY A N 1
ATOM 1794 C CA . GLY A 1 234 ? 17.656 0.200 18.521 1.00 55.72 234 GLY A CA 1
ATOM 1795 C C . GLY A 1 234 ? 17.713 1.428 17.599 1.00 55.72 234 GLY A C 1
ATOM 1796 O O . GLY A 1 234 ? 18.812 1.915 17.322 1.00 55.72 234 GLY A O 1
ATOM 1797 N N . VAL A 1 235 ? 16.573 1.982 17.166 1.00 59.47 235 VAL A N 1
ATOM 1798 C CA . VAL A 1 235 ? 16.544 3.189 16.320 1.00 59.47 235 VAL A CA 1
ATOM 1799 C C . VAL A 1 235 ? 17.104 4.424 17.040 1.00 59.47 235 VAL A C 1
ATOM 1801 O O . VAL A 1 235 ? 16.703 4.760 18.155 1.00 59.47 235 VAL A O 1
ATOM 1804 N N . LYS A 1 236 ? 17.987 5.170 16.361 1.00 57.28 236 LYS A N 1
ATOM 1805 C CA . LYS A 1 236 ? 18.519 6.458 16.845 1.00 57.28 236 LYS A CA 1
ATOM 1806 C C . LYS A 1 236 ? 17.698 7.632 16.309 1.00 57.28 236 LYS A C 1
ATOM 1808 O O . LYS A 1 236 ? 17.771 7.972 15.134 1.00 57.28 236 LYS A O 1
ATOM 1813 N N . THR A 1 237 ? 16.936 8.300 17.166 1.00 59.69 237 THR A N 1
ATOM 1814 C CA . THR A 1 237 ? 16.101 9.442 16.756 1.00 59.69 237 THR A CA 1
ATOM 1815 C C . THR A 1 237 ? 16.788 10.795 16.955 1.00 59.69 237 THR A C 1
ATOM 1817 O O . THR A 1 237 ? 17.471 11.004 17.956 1.00 59.69 237 THR A O 1
ATOM 1820 N N . GLY A 1 238 ? 16.559 11.744 16.041 1.00 57.91 238 GLY A N 1
ATOM 1821 C CA . GLY A 1 238 ? 16.951 13.150 16.205 1.00 57.91 238 GLY A CA 1
ATOM 1822 C C . GLY A 1 238 ? 15.921 13.976 16.991 1.00 57.91 238 GLY A C 1
ATOM 1823 O O . GLY A 1 238 ? 14.782 13.556 17.178 1.00 57.91 238 GLY A O 1
ATOM 1824 N N . VAL A 1 239 ? 16.295 15.195 17.402 1.00 58.28 239 VAL A N 1
ATOM 1825 C CA . VAL A 1 239 ? 15.459 16.087 18.243 1.00 58.28 239 VAL A CA 1
ATOM 1826 C C . VAL A 1 239 ? 14.103 16.426 17.603 1.00 58.28 239 VAL A C 1
ATOM 1828 O O . VAL A 1 239 ? 13.108 16.566 18.307 1.00 58.28 239 VAL A O 1
ATOM 1831 N N . LEU A 1 240 ? 14.041 16.539 16.270 1.00 53.19 240 LEU A N 1
ATOM 1832 C CA . LEU A 1 240 ? 12.814 16.899 15.544 1.00 53.19 240 LEU A CA 1
ATOM 1833 C C . LEU A 1 240 ? 11.800 15.741 15.451 1.00 53.19 240 LEU A C 1
ATOM 1835 O O . LEU A 1 240 ? 10.607 15.979 15.269 1.00 53.19 240 LEU A O 1
ATOM 1839 N N . PHE 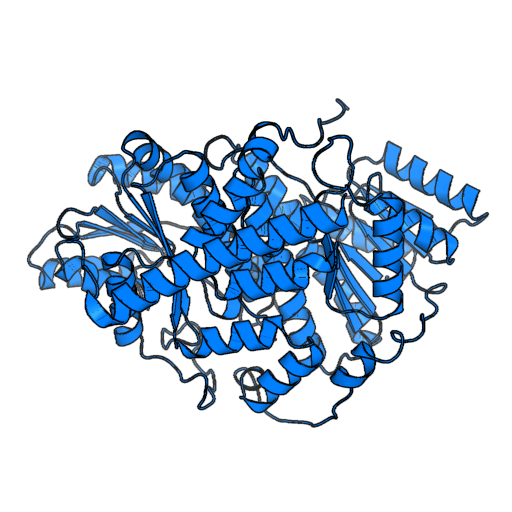A 1 241 ? 12.265 14.498 15.595 1.00 66.25 241 PHE A N 1
ATOM 1840 C CA . PHE A 1 241 ? 11.455 13.282 15.489 1.00 66.25 241 PHE A CA 1
ATOM 1841 C C . PHE A 1 241 ? 11.758 12.346 16.661 1.00 66.25 241 PHE A C 1
ATOM 1843 O O . PHE A 1 241 ? 12.305 11.269 16.433 1.00 66.25 241 PHE A O 1
ATOM 1850 N N . PRO A 1 242 ? 11.447 12.753 17.905 1.00 66.44 242 PRO A N 1
ATOM 1851 C CA . PRO A 1 242 ? 11.803 11.981 19.089 1.00 66.44 242 PRO A CA 1
ATOM 1852 C C . PRO A 1 242 ? 11.097 10.624 19.099 1.00 66.44 242 PRO A C 1
ATOM 1854 O O . PRO A 1 242 ? 9.984 10.494 18.582 1.00 66.44 242 PRO A O 1
ATOM 1857 N N . LEU A 1 243 ? 11.726 9.636 19.740 1.00 72.44 243 LEU A N 1
ATOM 1858 C CA . LEU A 1 243 ? 11.078 8.368 20.054 1.00 72.44 243 LEU A CA 1
ATOM 1859 C C . LEU A 1 243 ? 9.879 8.629 20.977 1.00 72.44 243 LEU A C 1
ATOM 1861 O O . LEU A 1 243 ? 10.019 9.182 22.070 1.00 72.44 243 LEU A O 1
ATOM 1865 N N . LEU A 1 244 ? 8.685 8.280 20.506 1.00 76.69 244 LEU A N 1
ATOM 1866 C CA . LEU A 1 244 ? 7.442 8.551 21.216 1.00 76.69 244 LEU A CA 1
ATOM 1867 C C . LEU A 1 244 ? 7.138 7.429 22.211 1.00 76.69 244 LEU A C 1
ATOM 1869 O O . LEU A 1 244 ? 7.180 6.250 21.855 1.00 76.69 244 LEU A O 1
ATOM 1873 N N . LYS A 1 245 ? 6.763 7.807 23.440 1.00 80.38 245 LYS A N 1
ATOM 1874 C CA . LYS A 1 245 ? 6.242 6.865 24.438 1.00 80.38 245 LYS A CA 1
ATOM 1875 C C . LYS A 1 245 ? 4.907 6.297 23.976 1.00 80.38 245 LYS A C 1
ATOM 1877 O O . LYS A 1 245 ? 4.020 7.057 23.577 1.00 80.38 245 LYS A O 1
ATOM 1882 N N . SER A 1 246 ? 4.770 4.977 24.050 1.00 81.44 246 SER A N 1
ATOM 1883 C CA . SER A 1 246 ? 3.596 4.264 23.545 1.00 81.44 246 SER A CA 1
ATOM 1884 C C . SER A 1 246 ? 2.295 4.720 24.220 1.00 81.44 246 SER A C 1
ATOM 1886 O O . SER A 1 246 ? 1.274 4.862 23.548 1.00 81.44 246 SER A O 1
ATOM 1888 N N . GLU A 1 247 ? 2.342 5.056 25.511 1.00 83.06 247 GLU A N 1
ATOM 1889 C CA . GLU A 1 247 ? 1.190 5.463 26.317 1.00 83.06 247 GLU A CA 1
ATOM 1890 C C . GLU A 1 247 ? 0.563 6.756 25.794 1.00 83.06 247 GLU A C 1
ATOM 1892 O O . GLU A 1 247 ? -0.644 6.800 25.548 1.00 83.06 247 GLU A O 1
ATOM 1897 N N . ASN A 1 248 ? 1.401 7.767 25.542 1.00 86.50 248 ASN A N 1
ATOM 1898 C CA . ASN A 1 248 ? 0.976 9.061 25.008 1.00 86.50 248 ASN A CA 1
ATOM 1899 C C . ASN A 1 248 ? 0.370 8.903 23.608 1.00 86.50 248 ASN A C 1
ATOM 1901 O O . ASN A 1 248 ? -0.594 9.575 23.254 1.00 86.50 248 ASN A O 1
ATOM 1905 N N . VAL A 1 249 ? 0.939 8.014 22.787 1.00 91.19 249 VAL A N 1
ATOM 1906 C CA . VAL A 1 249 ? 0.416 7.743 21.442 1.00 91.19 249 VAL A CA 1
ATOM 1907 C C . VAL A 1 249 ? -0.956 7.072 21.526 1.00 91.19 249 VAL A C 1
ATOM 1909 O O . VAL A 1 249 ? -1.862 7.474 20.800 1.00 91.19 249 VAL A O 1
ATOM 1912 N N . CYS A 1 250 ? -1.138 6.099 22.423 1.00 94.62 250 CYS A N 1
ATOM 1913 C CA . CYS A 1 250 ? -2.426 5.430 22.622 1.00 94.62 250 CYS A CA 1
ATOM 1914 C C . CYS A 1 250 ? -3.521 6.404 23.071 1.00 94.62 250 CYS A C 1
ATOM 1916 O O . CYS A 1 250 ? -4.645 6.324 22.580 1.00 94.62 250 CYS A O 1
ATOM 1918 N N . GLU A 1 251 ? -3.197 7.332 23.974 1.00 94.12 251 GLU A N 1
ATOM 1919 C CA . GLU A 1 251 ? -4.122 8.383 24.415 1.00 94.12 251 GLU A CA 1
ATOM 1920 C C . GLU A 1 251 ? -4.554 9.269 23.248 1.00 94.12 251 GLU A C 1
ATOM 1922 O O . GLU A 1 251 ? -5.751 9.397 22.995 1.00 94.12 251 GLU A O 1
ATOM 1927 N N . LEU A 1 252 ? -3.599 9.778 22.462 1.00 94.50 252 LEU A N 1
ATOM 1928 C CA . LEU A 1 252 ? -3.900 10.598 21.285 1.00 94.50 252 LEU A CA 1
ATOM 1929 C C . LEU A 1 252 ? -4.761 9.854 20.256 1.00 94.50 252 LEU A C 1
ATOM 1931 O O . LEU A 1 252 ? -5.627 10.461 19.629 1.00 94.50 252 LEU A O 1
ATOM 1935 N N . ILE A 1 253 ? -4.548 8.546 20.076 1.00 96.81 253 ILE A N 1
ATOM 1936 C CA . ILE A 1 253 ? -5.373 7.721 19.182 1.00 96.81 253 ILE A CA 1
ATOM 1937 C C . ILE A 1 253 ? -6.811 7.653 19.685 1.00 96.81 253 ILE A C 1
ATOM 1939 O O . ILE A 1 253 ? -7.736 7.889 18.911 1.00 96.81 253 ILE A O 1
ATOM 1943 N N . VAL A 1 254 ? -7.018 7.358 20.969 1.00 97.44 254 VAL A N 1
ATOM 1944 C CA . VAL A 1 254 ? -8.368 7.281 21.542 1.00 97.44 254 VAL A CA 1
ATOM 1945 C C . VAL A 1 254 ? -9.049 8.650 21.535 1.00 97.44 254 VAL A C 1
ATOM 1947 O O . VAL A 1 254 ? -10.235 8.732 21.225 1.00 97.44 254 VAL A O 1
ATOM 1950 N N . GLU A 1 255 ? -8.322 9.740 21.781 1.00 95.62 255 GLU A N 1
ATOM 1951 C CA . GLU A 1 255 ? -8.847 11.101 21.623 1.00 95.62 255 GLU A CA 1
ATOM 1952 C C . GLU A 1 255 ? -9.276 11.393 20.180 1.00 95.62 255 GLU A C 1
ATOM 1954 O O . GLU A 1 255 ? -10.378 11.901 19.959 1.00 95.62 255 GLU A O 1
ATOM 1959 N N . ALA A 1 256 ? -8.456 11.031 19.190 1.00 95.25 256 ALA A N 1
ATOM 1960 C CA . ALA A 1 256 ? -8.798 11.184 17.777 1.00 95.25 256 ALA A CA 1
ATOM 1961 C C . ALA A 1 256 ? -10.036 10.364 17.393 1.00 95.25 256 ALA A C 1
ATOM 1963 O O . ALA A 1 256 ? -10.910 10.867 16.690 1.00 95.25 256 ALA A O 1
ATOM 1964 N N . ILE A 1 257 ? -10.159 9.136 17.904 1.00 97.50 257 ILE A N 1
ATOM 1965 C CA . ILE A 1 257 ? -11.356 8.306 17.718 1.00 97.50 257 ILE A CA 1
ATOM 1966 C C . ILE A 1 257 ? -12.581 8.999 18.321 1.00 97.50 257 ILE A C 1
ATOM 1968 O O . ILE A 1 257 ? -13.619 9.103 17.671 1.00 97.50 257 ILE A O 1
ATOM 1972 N N . ARG A 1 258 ? -12.469 9.509 19.552 1.00 96.88 258 ARG A N 1
ATOM 1973 C CA . ARG A 1 258 ? -13.582 10.159 20.257 1.00 96.88 258 ARG A CA 1
ATOM 1974 C C . ARG A 1 258 ? -14.002 11.492 19.640 1.00 96.88 258 ARG A C 1
ATOM 1976 O O . ARG A 1 258 ? -15.132 11.918 19.856 1.00 96.88 258 ARG A O 1
ATOM 1983 N N . THR A 1 259 ? -13.112 12.144 18.903 1.00 93.81 259 THR A N 1
ATOM 1984 C CA . THR A 1 259 ? -13.360 13.435 18.243 1.00 93.81 259 THR A CA 1
ATOM 1985 C C . THR A 1 259 ? -13.641 13.303 16.747 1.00 93.81 259 THR A C 1
ATOM 1987 O O . THR A 1 259 ? -13.740 14.317 16.058 1.00 93.81 259 THR A O 1
ATOM 1990 N N . ASP A 1 260 ? -13.778 12.072 16.236 1.00 93.12 260 ASP A N 1
ATOM 1991 C CA . ASP A 1 260 ? -13.923 11.770 14.807 1.00 93.12 260 ASP A CA 1
ATOM 1992 C C . ASP A 1 260 ? -12.836 12.442 13.945 1.00 93.12 260 ASP A C 1
ATOM 1994 O O . ASP A 1 260 ? -13.068 12.847 12.802 1.00 93.12 260 ASP A O 1
ATOM 1998 N N . GLN A 1 261 ? -11.628 12.584 14.498 1.00 90.75 261 GLN A N 1
ATOM 1999 C CA . GLN A 1 261 ? -10.511 13.183 13.790 1.00 90.75 261 GLN A CA 1
ATOM 2000 C C . GLN A 1 261 ? -10.117 12.275 12.624 1.00 90.75 261 GLN A C 1
ATOM 2002 O O . GLN A 1 261 ? -9.711 11.129 12.820 1.00 90.75 261 GLN A O 1
ATOM 2007 N N . HIS A 1 262 ? -10.207 12.803 11.403 1.00 88.56 262 HIS A N 1
ATOM 2008 C CA . HIS A 1 262 ? -9.927 12.022 10.197 1.00 88.56 262 HIS A CA 1
ATOM 2009 C C . HIS A 1 262 ? -8.460 11.612 10.072 1.00 88.56 262 HIS A C 1
ATOM 2011 O O . HIS A 1 262 ? -8.174 10.458 9.786 1.00 88.56 262 HIS A O 1
ATOM 2017 N N . MET A 1 263 ? -7.523 12.526 10.329 1.00 88.50 263 MET A N 1
ATOM 2018 C CA . MET A 1 263 ? -6.091 12.249 10.221 1.00 88.50 263 MET A CA 1
ATOM 2019 C C . MET A 1 263 ? -5.352 12.710 11.474 1.00 88.50 263 MET A C 1
ATOM 2021 O O . MET A 1 263 ? -5.364 13.897 11.814 1.00 88.50 263 MET A O 1
ATOM 2025 N N . LEU A 1 264 ? -4.668 11.780 12.138 1.00 91.06 264 LEU A N 1
ATOM 2026 C CA . LEU A 1 264 ? -3.827 12.030 13.306 1.00 91.06 264 LEU A CA 1
ATOM 2027 C C . LEU A 1 264 ? -2.345 11.855 12.944 1.00 91.06 264 LEU A C 1
ATOM 2029 O O . LEU A 1 264 ? -1.867 10.742 12.735 1.00 91.06 264 LEU A O 1
ATOM 2033 N N . LEU A 1 265 ? -1.607 12.966 12.894 1.00 85.38 265 LEU A N 1
ATOM 2034 C CA . LEU A 1 265 ? -0.156 12.992 12.678 1.00 85.38 265 LEU A CA 1
ATOM 2035 C C . LEU A 1 265 ? 0.579 13.125 14.015 1.00 85.38 265 LEU A C 1
ATOM 2037 O O . LEU A 1 265 ? 0.339 14.089 14.749 1.00 85.38 265 LEU A O 1
ATOM 2041 N N . ILE A 1 266 ? 1.500 12.204 14.312 1.00 85.44 266 ILE A N 1
ATOM 2042 C CA . ILE A 1 266 ? 2.233 12.197 15.588 1.00 85.44 266 ILE A CA 1
ATOM 2043 C C . ILE A 1 266 ? 3.742 12.078 15.324 1.00 85.44 266 ILE A C 1
ATOM 2045 O O . ILE A 1 266 ? 4.169 11.057 14.793 1.00 85.44 266 ILE A O 1
ATOM 2049 N N . PRO A 1 267 ? 4.579 13.063 15.700 1.00 82.25 267 PRO A N 1
ATOM 2050 C CA . PRO A 1 267 ? 4.225 14.357 16.288 1.00 82.25 267 PRO A CA 1
ATOM 2051 C C . PRO A 1 267 ? 3.595 15.321 15.264 1.00 82.25 267 PRO A C 1
ATOM 2053 O O . PRO A 1 267 ? 3.831 15.212 14.061 1.00 82.25 267 PRO A O 1
ATOM 2056 N N . LYS A 1 268 ? 2.857 16.336 15.741 1.00 79.81 268 LYS A N 1
ATOM 2057 C CA . LYS A 1 268 ? 2.177 17.339 14.888 1.00 79.81 268 LYS A CA 1
ATOM 2058 C C . LYS A 1 268 ? 3.118 18.068 13.915 1.00 79.81 268 LYS A C 1
ATOM 2060 O O . LYS A 1 268 ? 2.666 18.515 12.863 1.00 79.81 268 LYS A O 1
ATOM 2065 N N . VAL A 1 269 ? 4.419 18.152 14.221 1.00 74.75 269 VAL A N 1
ATOM 2066 C CA . VAL A 1 269 ? 5.438 18.739 13.327 1.00 74.75 269 VAL A CA 1
ATOM 2067 C C . VAL A 1 269 ? 5.551 18.006 11.983 1.00 74.75 269 VAL A C 1
ATOM 2069 O O . VAL A 1 269 ? 5.920 18.629 10.988 1.00 74.75 269 VAL A O 1
ATOM 2072 N N . LEU A 1 270 ? 5.128 16.736 11.894 1.00 73.50 270 LEU A N 1
ATOM 2073 C CA . LEU A 1 270 ? 5.011 16.029 10.614 1.00 73.50 270 LEU A CA 1
ATOM 2074 C C . LEU A 1 270 ? 4.130 16.787 9.614 1.00 73.50 270 LEU A C 1
ATOM 2076 O O . LEU A 1 270 ? 4.441 16.784 8.427 1.00 73.50 270 LEU A O 1
ATOM 2080 N N . LYS A 1 271 ? 3.096 17.507 10.075 1.00 73.88 271 LYS A N 1
ATOM 2081 C CA . LYS A 1 271 ? 2.231 18.320 9.206 1.00 73.88 271 LYS A CA 1
ATOM 2082 C C . LYS A 1 271 ? 3.023 19.398 8.461 1.00 73.88 271 LYS A C 1
ATOM 2084 O O . LYS A 1 271 ? 2.838 19.580 7.263 1.00 73.88 271 LYS A O 1
ATOM 2089 N N . LEU A 1 272 ? 3.947 20.071 9.151 1.00 70.00 272 LEU A N 1
ATOM 2090 C CA . LEU A 1 272 ? 4.843 21.049 8.530 1.00 70.00 272 LEU A CA 1
ATOM 2091 C C . LEU A 1 272 ? 5.812 20.369 7.553 1.00 70.00 272 LEU A C 1
ATOM 2093 O O . LEU A 1 272 ? 6.058 20.886 6.465 1.00 70.00 272 LEU A O 1
ATOM 2097 N N . GLY A 1 273 ? 6.307 19.180 7.909 1.00 68.25 273 GLY A N 1
ATOM 2098 C CA . GLY A 1 273 ? 7.136 18.358 7.027 1.00 68.25 273 GLY A CA 1
ATOM 2099 C C . GLY A 1 273 ? 6.450 18.015 5.701 1.00 68.25 273 GLY A C 1
ATOM 2100 O O . GLY A 1 273 ? 7.092 18.100 4.658 1.00 68.25 273 GLY A O 1
ATOM 2101 N N . LEU A 1 274 ? 5.150 17.700 5.707 1.00 68.81 274 LEU A N 1
ATOM 2102 C CA . LEU A 1 274 ? 4.379 17.421 4.485 1.00 68.81 274 LEU A CA 1
ATOM 2103 C C . LEU A 1 274 ? 4.231 18.655 3.588 1.00 68.81 274 LEU A C 1
ATOM 2105 O O . LEU A 1 274 ? 4.391 18.542 2.373 1.00 68.81 274 LEU A O 1
ATOM 2109 N N . ILE A 1 275 ? 4.018 19.837 4.175 1.00 68.12 275 ILE A N 1
ATOM 2110 C CA . ILE A 1 275 ? 3.982 21.104 3.427 1.00 68.12 275 ILE A CA 1
ATOM 2111 C C . ILE A 1 275 ? 5.319 21.330 2.734 1.00 68.12 275 ILE A C 1
ATOM 2113 O O . ILE A 1 275 ? 5.369 21.508 1.517 1.00 68.12 275 ILE A O 1
ATOM 2117 N N . ILE A 1 276 ? 6.411 21.266 3.501 1.00 65.12 276 ILE A N 1
ATOM 2118 C CA . ILE A 1 276 ? 7.764 21.443 2.970 1.00 65.12 276 ILE A CA 1
ATOM 2119 C C . ILE A 1 276 ? 8.025 20.406 1.879 1.00 65.12 276 ILE A C 1
ATOM 2121 O O . ILE A 1 276 ? 8.522 20.761 0.813 1.00 65.12 276 ILE A O 1
ATOM 2125 N N . LYS A 1 277 ? 7.639 19.142 2.091 1.00 66.12 277 LYS A N 1
ATOM 2126 C CA . LYS A 1 277 ? 7.752 18.070 1.096 1.00 66.12 277 LYS A CA 1
ATOM 2127 C C . LYS A 1 277 ? 7.035 18.437 -0.203 1.00 66.12 277 LYS A C 1
ATOM 2129 O O . LYS A 1 277 ? 7.633 18.330 -1.267 1.00 66.12 277 LYS A O 1
ATOM 2134 N N . SER A 1 278 ? 5.792 18.905 -0.132 1.00 63.31 278 SER A N 1
ATOM 2135 C CA . SER A 1 278 ? 5.000 19.237 -1.322 1.00 63.31 278 SER A CA 1
ATOM 2136 C C . SER A 1 278 ? 5.597 20.371 -2.170 1.00 63.31 278 SER A C 1
ATOM 2138 O O . SER A 1 278 ? 5.399 20.402 -3.383 1.00 63.31 278 SER A O 1
ATOM 2140 N N . LEU A 1 279 ? 6.375 21.262 -1.546 1.00 62.56 279 LEU A N 1
ATOM 2141 C CA . LEU A 1 279 ? 7.003 22.423 -2.186 1.00 62.56 279 LEU A CA 1
ATOM 2142 C C . LEU A 1 279 ? 8.491 22.216 -2.520 1.00 62.56 279 LEU A C 1
ATOM 2144 O O . LEU A 1 279 ? 9.098 23.069 -3.167 1.00 62.56 279 LEU A O 1
ATOM 2148 N N . SER A 1 280 ? 9.098 21.109 -2.085 1.00 56.59 280 SER A N 1
ATOM 2149 C CA . SER A 1 280 ? 10.538 20.858 -2.207 1.00 56.59 280 SER A CA 1
ATOM 2150 C C . SER A 1 280 ? 10.864 19.753 -3.209 1.00 56.59 280 SER A C 1
ATOM 2152 O O . SER A 1 280 ? 10.097 18.823 -3.444 1.00 56.59 280 SER A O 1
ATOM 2154 N N . THR A 1 281 ? 12.053 19.838 -3.805 1.00 63.47 281 THR A N 1
ATOM 2155 C CA . THR A 1 281 ? 12.586 18.769 -4.663 1.00 63.47 281 THR A CA 1
ATOM 2156 C C . THR A 1 281 ? 12.993 17.546 -3.838 1.00 63.47 281 THR A C 1
ATOM 2158 O O . THR A 1 281 ? 13.448 17.702 -2.707 1.00 63.47 281 THR A O 1
ATOM 2161 N N . THR A 1 282 ? 12.948 16.344 -4.420 1.00 59.62 282 THR A N 1
ATOM 2162 C CA . THR A 1 282 ? 13.398 15.104 -3.756 1.00 59.62 282 THR A CA 1
ATOM 2163 C C . THR A 1 282 ? 14.832 15.195 -3.222 1.00 59.62 282 THR A C 1
ATOM 2165 O O . THR A 1 282 ? 15.103 14.703 -2.136 1.00 59.62 282 THR A O 1
ATOM 2168 N N . ALA A 1 283 ? 15.742 15.875 -3.929 1.00 59.81 283 ALA A N 1
ATOM 2169 C CA . ALA A 1 283 ? 17.114 16.082 -3.454 1.00 59.81 283 ALA A CA 1
ATOM 2170 C C . ALA A 1 283 ? 17.162 16.896 -2.147 1.00 59.81 283 ALA A C 1
ATOM 2172 O O . ALA A 1 283 ? 17.831 16.501 -1.199 1.00 59.81 283 ALA A O 1
ATOM 2173 N N . ALA A 1 284 ? 16.393 17.987 -2.072 1.00 57.12 284 ALA A N 1
ATOM 2174 C CA . ALA A 1 284 ? 16.275 18.794 -0.857 1.00 57.12 284 ALA A CA 1
ATOM 2175 C C . ALA A 1 284 ? 15.604 18.023 0.294 1.00 57.12 284 ALA A C 1
ATOM 2177 O O . ALA A 1 284 ? 15.968 18.210 1.451 1.00 57.12 284 ALA A O 1
ATOM 2178 N N . GLN A 1 285 ? 14.644 17.143 -0.014 1.00 60.34 285 GLN A N 1
ATOM 2179 C CA . GLN A 1 285 ? 14.000 16.278 0.982 1.00 60.34 285 GLN A CA 1
ATOM 2180 C C . GLN A 1 285 ? 15.000 15.294 1.592 1.00 60.34 285 GLN A C 1
ATOM 2182 O O . GLN A 1 285 ? 15.068 15.190 2.812 1.00 60.34 285 GLN A O 1
ATOM 2187 N N . ILE A 1 286 ? 15.797 14.625 0.757 1.00 58.09 286 ILE A N 1
ATOM 2188 C CA . ILE A 1 286 ? 16.858 13.707 1.191 1.00 58.09 286 ILE A CA 1
ATOM 2189 C C . ILE A 1 286 ? 17.897 14.458 2.040 1.00 58.09 286 ILE A C 1
ATOM 2191 O O . ILE A 1 286 ? 18.237 14.034 3.139 1.00 58.09 286 ILE A O 1
ATOM 2195 N N . GLU A 1 287 ? 18.352 15.636 1.607 1.00 61.25 287 GLU A N 1
ATOM 2196 C CA . GLU A 1 287 ? 19.315 16.427 2.386 1.00 61.25 287 GLU A CA 1
ATOM 2197 C C . GLU A 1 287 ? 18.743 16.861 3.749 1.00 61.25 287 GLU A C 1
ATOM 2199 O O . GLU A 1 287 ? 19.406 16.714 4.778 1.00 61.25 287 GLU A O 1
ATOM 2204 N N . ALA A 1 288 ? 17.489 17.325 3.790 1.00 58.59 288 ALA A N 1
ATOM 2205 C CA . ALA A 1 288 ? 16.811 17.693 5.032 1.00 58.59 288 ALA A CA 1
ATOM 2206 C C . ALA A 1 288 ? 16.610 16.487 5.971 1.00 58.59 288 ALA A C 1
ATOM 2208 O O . ALA A 1 288 ? 16.763 16.609 7.189 1.00 58.59 288 ALA A O 1
ATOM 2209 N N . GLN A 1 289 ? 16.304 15.307 5.427 1.00 59.12 289 GLN A N 1
ATOM 2210 C CA . GLN A 1 289 ? 16.212 14.063 6.197 1.00 59.12 289 GLN A CA 1
ATOM 2211 C C . GLN A 1 289 ? 17.581 13.606 6.721 1.00 59.12 289 GLN A C 1
ATOM 2213 O O . GLN A 1 289 ? 17.677 13.123 7.849 1.00 59.12 289 GLN A O 1
ATOM 2218 N N . GLY A 1 290 ? 18.657 13.828 5.964 1.00 53.75 290 GLY A N 1
ATOM 2219 C CA . GLY A 1 290 ? 20.028 13.607 6.427 1.00 53.75 290 GLY A CA 1
ATOM 2220 C C . GLY A 1 290 ? 20.396 14.541 7.577 1.00 53.75 290 GLY A C 1
ATOM 2221 O O . GLY A 1 290 ? 20.850 14.088 8.626 1.00 53.75 290 GLY A O 1
ATOM 2222 N N . ALA A 1 291 ? 20.109 15.837 7.426 1.00 50.53 291 ALA A N 1
ATOM 2223 C CA . ALA A 1 291 ? 20.393 16.860 8.433 1.00 50.53 291 ALA A CA 1
ATOM 2224 C C . ALA A 1 291 ? 19.599 16.675 9.740 1.00 50.53 291 ALA A C 1
ATOM 2226 O O . ALA A 1 291 ? 20.079 17.034 10.812 1.00 50.53 291 ALA A O 1
ATOM 2227 N N . THR A 1 292 ? 18.395 16.102 9.667 1.00 52.31 292 THR A N 1
ATOM 2228 C CA . THR A 1 292 ? 17.545 15.811 10.839 1.00 52.31 292 THR A CA 1
ATOM 2229 C C . THR A 1 292 ? 17.833 14.450 11.480 1.00 52.31 292 THR A C 1
ATOM 2231 O O . THR A 1 292 ? 17.211 14.105 12.485 1.00 52.31 292 THR A O 1
ATOM 2234 N N . GLY A 1 293 ? 18.775 13.675 10.927 1.00 49.28 293 GLY A N 1
ATOM 2235 C CA . GLY A 1 293 ? 19.136 12.345 11.420 1.00 49.28 293 GLY A CA 1
ATOM 2236 C C . GLY A 1 293 ? 18.153 11.234 11.037 1.00 49.28 293 GLY A C 1
ATOM 2237 O O . GLY A 1 293 ? 18.375 10.088 11.414 1.00 49.28 293 GLY A O 1
ATOM 2238 N N . LEU A 1 294 ? 17.108 11.524 10.250 1.00 54.28 294 LEU A N 1
ATOM 2239 C CA . LEU A 1 294 ? 16.122 10.540 9.782 1.00 54.28 294 LEU A CA 1
ATOM 2240 C C . LEU A 1 294 ? 16.763 9.430 8.936 1.00 54.28 294 LEU A C 1
ATOM 2242 O O . LEU A 1 294 ? 16.385 8.272 9.083 1.00 54.28 294 LEU A O 1
ATOM 2246 N N . HIS A 1 295 ? 17.771 9.745 8.116 1.00 51.53 295 HIS A N 1
ATOM 2247 C CA . HIS A 1 295 ? 18.545 8.728 7.384 1.00 51.53 295 HIS A CA 1
ATOM 2248 C C . HIS A 1 295 ? 19.475 7.905 8.284 1.00 51.53 295 HIS A C 1
ATOM 2250 O O . HIS A 1 295 ? 19.762 6.755 7.968 1.00 51.53 295 HIS A O 1
ATOM 2256 N N . HIS A 1 296 ? 19.919 8.482 9.404 1.00 48.69 296 HIS A N 1
ATOM 2257 C CA . HIS A 1 296 ? 20.855 7.861 10.347 1.00 48.69 296 HIS A CA 1
ATOM 2258 C C . HIS A 1 296 ? 20.181 7.064 11.458 1.00 48.69 296 HIS A C 1
ATOM 2260 O O . HIS A 1 296 ? 20.862 6.432 12.264 1.00 48.69 296 HIS A O 1
ATOM 2266 N N . SER A 1 297 ? 18.850 7.078 11.476 1.00 43.69 297 SER A N 1
ATOM 2267 C CA . SER A 1 297 ? 18.033 6.335 12.426 1.00 43.69 297 SER A CA 1
ATOM 2268 C C . SER A 1 297 ? 18.232 4.819 12.334 1.00 43.69 297 SER A C 1
ATOM 2270 O O . SER A 1 297 ? 18.012 4.133 13.330 1.00 43.69 297 SER A O 1
ATOM 2272 N N . MET A 1 298 ? 18.756 4.344 11.193 1.00 44.91 298 MET A N 1
ATOM 2273 C CA . MET A 1 298 ? 19.100 2.948 10.906 1.00 44.91 298 MET A CA 1
ATOM 2274 C C . MET A 1 298 ? 20.587 2.703 10.530 1.00 44.91 298 MET A C 1
ATOM 2276 O O . MET A 1 298 ? 20.893 1.567 10.202 1.00 44.91 298 MET A O 1
ATOM 2280 N N . ASP A 1 299 ? 21.478 3.722 10.538 1.00 36.25 299 ASP A N 1
ATOM 2281 C CA . ASP A 1 299 ? 22.962 3.645 10.713 1.00 36.25 299 ASP A CA 1
ATOM 2282 C C . ASP A 1 299 ? 23.739 4.937 10.301 1.00 36.25 299 ASP A C 1
ATOM 2284 O O . ASP A 1 299 ? 23.276 5.786 9.537 1.00 36.25 299 ASP A O 1
ATOM 2288 N N . THR A 1 300 ? 24.946 5.118 10.865 1.00 32.50 300 THR A N 1
ATOM 2289 C CA . THR A 1 300 ? 25.687 6.389 11.079 1.00 32.50 300 THR A CA 1
ATOM 2290 C C . THR A 1 300 ? 26.432 7.058 9.896 1.00 32.50 300 THR A C 1
ATOM 2292 O O . THR A 1 300 ? 27.245 6.428 9.227 1.00 32.50 300 THR A O 1
ATOM 2295 N N . PHE A 1 301 ? 26.318 8.403 9.857 1.00 29.22 301 PHE A N 1
ATOM 2296 C CA . PHE A 1 301 ? 27.260 9.459 9.388 1.00 29.22 301 PHE A CA 1
ATOM 2297 C C . PHE A 1 301 ? 27.080 10.157 8.007 1.00 29.22 301 PHE A C 1
ATOM 2299 O O . PHE A 1 301 ? 26.685 9.561 7.011 1.00 29.22 301 PHE A O 1
ATOM 2306 N N . VAL A 1 302 ? 27.409 11.466 8.008 1.00 31.94 302 VAL A N 1
ATOM 2307 C CA . VAL A 1 302 ? 26.969 12.623 7.178 1.00 31.94 302 VAL A CA 1
ATOM 2308 C C . VAL A 1 302 ? 27.897 12.972 5.997 1.00 31.94 302 VAL A C 1
ATOM 2310 O O . VAL A 1 302 ? 29.110 12.956 6.189 1.00 31.94 302 VAL A O 1
ATOM 2313 N N . VAL A 1 303 ? 27.364 13.461 4.852 1.00 27.22 303 VAL A N 1
ATOM 2314 C CA . VAL A 1 303 ? 28.102 14.305 3.861 1.00 27.22 303 VAL A CA 1
ATOM 2315 C C . VAL A 1 303 ? 27.197 15.346 3.138 1.00 27.22 303 VAL A C 1
ATOM 2317 O O . VAL A 1 303 ? 26.021 15.101 2.897 1.00 27.22 303 VAL A O 1
ATOM 2320 N N . LYS A 1 304 ? 27.796 16.508 2.802 1.00 29.17 304 LYS A N 1
ATOM 2321 C CA . LYS A 1 304 ? 27.300 17.749 2.142 1.00 29.17 304 LYS A CA 1
ATOM 2322 C C . LYS A 1 304 ? 27.130 17.655 0.607 1.00 29.17 304 LYS A C 1
ATOM 2324 O O . LYS A 1 304 ? 28.024 17.092 -0.010 1.00 29.17 304 LYS A O 1
ATOM 2329 N N . HIS A 1 305 ? 26.155 18.371 -0.003 1.00 36.59 305 HIS A N 1
ATOM 2330 C CA . HIS A 1 305 ? 26.363 19.275 -1.175 1.00 36.59 305 HIS A CA 1
ATOM 2331 C C . HIS A 1 305 ? 25.102 20.039 -1.707 1.00 36.59 305 HIS A C 1
ATOM 2333 O O . HIS A 1 305 ? 24.226 19.460 -2.334 1.00 36.59 305 HIS A O 1
ATOM 2339 N N . ARG A 1 306 ? 25.153 21.382 -1.579 1.00 32.84 306 ARG A N 1
ATOM 2340 C CA . ARG A 1 306 ? 24.810 22.516 -2.496 1.00 32.84 306 ARG A CA 1
ATOM 2341 C C . ARG A 1 306 ? 23.505 22.541 -3.341 1.00 32.84 306 ARG A C 1
ATOM 2343 O O . ARG A 1 306 ? 23.458 22.052 -4.458 1.00 32.84 306 ARG A O 1
ATOM 2350 N N . PHE A 1 307 ? 22.536 23.344 -2.883 1.00 28.91 307 PHE A N 1
ATOM 2351 C CA . PHE A 1 307 ? 21.860 24.494 -3.545 1.00 28.91 307 PHE A CA 1
ATOM 2352 C C . PHE A 1 307 ? 21.774 24.575 -5.101 1.00 28.91 307 PHE A C 1
ATOM 2354 O O . PHE A 1 307 ? 22.180 25.573 -5.689 1.00 28.91 307 PHE A O 1
ATOM 2361 N N . TYR A 1 308 ? 21.184 23.588 -5.790 1.00 31.77 308 TYR A N 1
ATOM 2362 C CA . TYR A 1 308 ? 20.848 23.697 -7.234 1.00 31.77 308 TYR A CA 1
ATOM 2363 C C . TYR A 1 308 ? 19.341 23.852 -7.538 1.00 31.77 308 TYR A C 1
ATOM 2365 O O . TYR A 1 308 ? 18.949 24.041 -8.688 1.00 31.77 308 TYR A O 1
ATOM 2373 N N . ALA A 1 309 ? 18.471 23.795 -6.525 1.00 36.12 309 ALA A N 1
ATOM 2374 C CA . ALA A 1 309 ? 17.028 23.626 -6.730 1.00 36.12 309 ALA A CA 1
ATOM 2375 C C . ALA A 1 309 ? 16.282 24.888 -7.215 1.00 36.12 309 ALA A C 1
ATOM 2377 O O . ALA A 1 309 ? 15.328 24.764 -7.980 1.00 36.12 309 ALA A O 1
ATOM 2378 N N . LEU A 1 310 ? 16.716 26.094 -6.823 1.00 32.62 310 LEU A N 1
ATOM 2379 C CA . LEU A 1 310 ? 16.003 27.339 -7.156 1.00 32.62 310 LEU A CA 1
ATOM 2380 C C . LEU A 1 310 ? 16.238 27.802 -8.611 1.00 32.62 310 LEU A C 1
ATOM 2382 O O . LEU A 1 310 ? 15.405 28.492 -9.190 1.00 32.62 310 LEU A O 1
ATOM 2386 N N . ILE A 1 311 ? 17.349 27.381 -9.226 1.00 36.56 311 ILE A N 1
ATOM 2387 C CA . ILE A 1 311 ? 17.773 27.822 -10.567 1.00 36.56 311 ILE A CA 1
ATOM 2388 C C . ILE A 1 311 ? 16.941 27.154 -11.681 1.00 36.56 311 ILE A C 1
ATOM 2390 O O . ILE A 1 311 ? 16.632 27.789 -12.688 1.00 36.56 311 ILE A O 1
ATOM 2394 N N . ASN A 1 312 ? 16.483 25.913 -11.479 1.00 37.09 312 ASN A N 1
ATOM 2395 C CA . ASN A 1 312 ? 15.702 25.158 -12.476 1.00 37.09 312 ASN A CA 1
ATOM 2396 C C . ASN A 1 312 ? 14.254 25.648 -12.658 1.00 37.09 312 ASN A C 1
ATOM 2398 O O . ASN A 1 312 ? 13.561 25.184 -13.564 1.00 37.09 312 ASN A O 1
ATOM 2402 N N . LEU A 1 313 ? 13.774 26.554 -11.799 1.00 37.16 313 LEU A N 1
ATOM 2403 C CA . LEU A 1 313 ? 12.474 27.203 -11.984 1.00 37.16 313 LEU A CA 1
ATOM 2404 C C . LEU A 1 313 ? 12.551 28.387 -12.968 1.00 37.16 313 LEU A C 1
ATOM 2406 O O . LEU A 1 313 ? 11.526 28.782 -13.514 1.00 37.16 313 LEU A O 1
ATOM 2410 N N . ILE A 1 314 ? 13.754 28.935 -13.190 1.00 38.38 314 ILE A N 1
ATOM 2411 C CA . ILE A 1 314 ? 14.003 30.173 -13.950 1.00 38.38 314 ILE A CA 1
ATOM 2412 C C . ILE A 1 314 ? 14.752 29.884 -15.263 1.00 38.38 314 ILE A C 1
ATOM 2414 O O . ILE A 1 314 ? 14.543 30.567 -16.262 1.00 38.38 314 ILE A O 1
ATOM 2418 N N . ILE A 1 315 ? 15.589 28.843 -15.292 1.00 38.38 315 ILE A N 1
ATOM 2419 C CA . ILE A 1 315 ? 16.384 28.431 -16.454 1.00 38.38 315 ILE A CA 1
ATOM 2420 C C . ILE A 1 315 ? 15.843 27.083 -16.941 1.00 38.38 315 ILE A C 1
ATOM 2422 O O . ILE A 1 315 ? 15.537 26.213 -16.128 1.00 38.38 315 ILE A O 1
ATOM 2426 N N . GLY A 1 316 ? 15.671 26.918 -18.258 1.00 47.09 316 GLY A N 1
ATOM 2427 C CA . GLY A 1 316 ? 15.149 25.690 -18.869 1.00 47.09 316 GLY A CA 1
ATOM 2428 C C . GLY A 1 316 ? 15.758 24.411 -18.275 1.00 47.09 316 GLY A C 1
ATOM 2429 O O . GLY A 1 316 ? 16.932 24.383 -17.919 1.00 47.09 316 GLY A O 1
ATOM 2430 N N . GLY A 1 317 ? 14.934 23.363 -18.138 1.00 54.47 317 GLY A N 1
ATOM 2431 C CA . GLY A 1 317 ? 15.318 22.122 -17.450 1.00 54.47 317 GLY A CA 1
ATOM 2432 C C . GLY A 1 317 ? 16.587 21.459 -18.013 1.00 54.47 317 GLY A C 1
ATOM 2433 O O . GLY A 1 317 ? 16.989 21.763 -19.136 1.00 54.47 317 GLY A O 1
ATOM 2434 N N . PRO A 1 318 ? 17.198 20.521 -17.263 1.00 63.53 318 PRO A N 1
ATOM 2435 C CA . PRO A 1 318 ? 18.496 19.946 -17.608 1.00 63.53 318 PRO A CA 1
ATOM 2436 C C . PRO A 1 318 ? 18.511 19.351 -19.027 1.00 63.53 318 PRO A C 1
ATOM 2438 O O . PRO A 1 318 ? 17.463 18.898 -19.515 1.00 63.53 318 PRO A O 1
ATOM 2441 N N . PRO A 1 319 ? 19.684 19.337 -19.691 1.00 73.12 319 PRO A N 1
ATOM 2442 C CA . PRO A 1 319 ? 19.811 18.828 -21.050 1.00 73.12 319 PRO A CA 1
ATOM 2443 C C . PRO A 1 319 ? 19.358 17.367 -21.134 1.00 73.12 319 PRO A C 1
ATOM 2445 O O . PRO A 1 319 ? 19.507 16.588 -20.188 1.00 73.12 319 PRO A O 1
ATOM 2448 N N . LEU A 1 320 ? 18.784 16.997 -22.279 1.00 81.50 320 LEU A N 1
ATOM 2449 C CA . LEU A 1 320 ? 18.308 15.639 -22.516 1.00 81.50 320 LEU A CA 1
ATOM 2450 C C . LEU A 1 320 ? 19.500 14.699 -22.692 1.00 81.50 320 LEU A C 1
ATOM 2452 O O . LEU A 1 320 ? 20.259 14.840 -23.648 1.00 81.50 320 LEU A O 1
ATOM 2456 N N . LYS A 1 321 ? 19.636 13.709 -21.808 1.00 83.69 321 LYS A N 1
ATOM 2457 C CA . LYS A 1 321 ? 20.663 12.673 -21.953 1.00 83.69 321 LYS A CA 1
ATOM 2458 C C . LYS A 1 321 ? 20.339 11.749 -23.124 1.00 83.69 321 LYS A C 1
ATOM 2460 O O . LYS A 1 321 ? 19.160 11.494 -23.402 1.00 83.69 321 LYS A O 1
ATOM 2465 N N . ASP A 1 322 ? 21.372 11.269 -23.809 1.00 85.94 322 ASP A N 1
ATOM 2466 C CA . ASP A 1 322 ? 21.220 10.154 -24.739 1.00 85.94 322 ASP A CA 1
ATOM 2467 C C . ASP A 1 322 ? 20.928 8.867 -23.955 1.00 85.94 322 ASP A C 1
ATOM 2469 O O . ASP A 1 322 ? 21.421 8.680 -22.842 1.00 85.94 322 ASP A O 1
ATOM 2473 N N . ARG A 1 323 ? 20.054 8.035 -24.516 1.00 88.19 323 ARG A N 1
ATOM 2474 C CA . ARG A 1 323 ? 19.599 6.754 -23.964 1.00 88.19 323 ARG A CA 1
ATOM 2475 C C . ARG A 1 323 ? 19.617 5.637 -25.009 1.00 88.19 323 ARG A C 1
ATOM 2477 O O . ARG A 1 323 ? 19.148 4.547 -24.717 1.00 88.19 323 ARG A O 1
ATOM 2484 N N . SER A 1 324 ? 20.146 5.899 -26.203 1.00 85.56 324 SER A N 1
ATOM 2485 C CA . SER A 1 324 ? 20.135 4.975 -27.341 1.00 85.56 324 SER A CA 1
ATOM 2486 C C . SER A 1 324 ? 20.806 3.621 -27.064 1.00 85.56 324 SER A C 1
ATOM 2488 O O . SER A 1 324 ? 20.451 2.624 -27.685 1.00 85.56 324 SER A O 1
ATOM 2490 N N . SER A 1 325 ? 21.748 3.563 -26.119 1.00 90.25 325 SER A N 1
ATOM 2491 C CA . SER A 1 325 ? 22.463 2.346 -25.720 1.00 90.25 325 SER A CA 1
ATOM 2492 C C . SER A 1 325 ? 21.799 1.555 -24.587 1.00 90.25 325 SER A C 1
ATOM 2494 O O . SER A 1 325 ? 22.335 0.528 -24.179 1.00 90.25 325 SER A O 1
ATOM 2496 N N . GLU A 1 326 ? 20.674 2.023 -24.042 1.00 96.00 326 GLU A N 1
ATOM 2497 C CA . GLU A 1 326 ? 20.036 1.377 -22.894 1.00 96.00 326 GLU A CA 1
ATOM 2498 C C . GLU A 1 326 ? 19.255 0.122 -23.312 1.00 96.00 326 GLU A C 1
ATOM 2500 O O . GLU A 1 326 ? 18.572 0.099 -24.344 1.00 96.00 326 GLU A O 1
ATOM 2505 N N . THR A 1 327 ? 19.290 -0.894 -22.449 1.00 98.25 327 THR A N 1
ATOM 2506 C CA . THR A 1 327 ? 18.452 -2.092 -22.549 1.00 98.25 327 THR A CA 1
ATOM 2507 C C . THR A 1 327 ? 17.283 -1.948 -21.581 1.00 98.25 327 THR A C 1
ATOM 2509 O O . THR A 1 327 ? 17.474 -1.899 -20.364 1.00 98.25 327 THR A O 1
ATOM 2512 N N . VAL A 1 328 ? 16.066 -1.864 -22.114 1.00 98.50 328 VAL A N 1
ATOM 2513 C CA . VAL A 1 328 ? 14.868 -1.467 -21.373 1.00 98.50 328 VAL A CA 1
ATOM 2514 C C . VAL A 1 328 ? 13.867 -2.611 -21.276 1.00 98.50 328 VAL A C 1
ATOM 2516 O O . VAL A 1 328 ? 13.374 -3.101 -22.289 1.00 98.50 328 VAL A O 1
ATOM 2519 N N . LEU A 1 329 ? 13.491 -2.979 -20.056 1.00 98.62 329 LEU A N 1
ATOM 2520 C CA . LEU A 1 329 ? 12.329 -3.820 -19.787 1.00 98.62 329 LEU A CA 1
ATOM 2521 C C . LEU A 1 329 ? 11.075 -2.951 -19.638 1.00 98.62 329 LEU A C 1
ATOM 2523 O O . LEU A 1 329 ? 11.074 -2.013 -18.844 1.00 98.62 329 LEU A O 1
ATOM 2527 N N . ILE A 1 330 ? 9.991 -3.284 -20.342 1.00 98.50 330 ILE A N 1
ATOM 2528 C CA . ILE A 1 330 ? 8.696 -2.595 -20.233 1.00 98.50 330 ILE A CA 1
ATOM 2529 C C . ILE A 1 330 ? 7.599 -3.615 -19.942 1.00 98.50 330 ILE A C 1
ATOM 2531 O O . ILE A 1 330 ? 7.372 -4.527 -20.738 1.00 98.50 330 ILE A O 1
ATOM 2535 N N . THR A 1 331 ? 6.879 -3.441 -18.833 1.00 98.12 331 THR A N 1
ATOM 2536 C CA . THR A 1 331 ? 5.720 -4.282 -18.499 1.00 98.12 331 THR A CA 1
ATOM 2537 C C . THR A 1 331 ? 4.407 -3.684 -19.009 1.00 98.12 331 THR A C 1
ATOM 2539 O O . THR A 1 331 ? 4.225 -2.467 -19.023 1.00 98.12 331 THR A O 1
ATOM 2542 N N . GLY A 1 332 ? 3.460 -4.524 -19.437 1.00 94.06 332 GLY A N 1
ATOM 2543 C CA . GLY A 1 332 ? 2.181 -4.076 -20.005 1.00 94.06 332 GLY A CA 1
ATOM 2544 C C . GLY A 1 332 ? 2.361 -3.335 -21.333 1.00 94.06 332 GLY A C 1
ATOM 2545 O O . GLY A 1 332 ? 1.778 -2.269 -21.543 1.00 94.06 332 GLY A O 1
ATOM 2546 N N . ALA A 1 333 ? 3.244 -3.846 -22.190 1.00 91.44 333 ALA A N 1
ATOM 2547 C CA . ALA A 1 333 ? 3.728 -3.154 -23.381 1.00 91.44 333 ALA A CA 1
ATOM 2548 C C . ALA A 1 333 ? 2.788 -3.228 -24.600 1.00 91.44 333 ALA A C 1
ATOM 2550 O O . ALA A 1 333 ? 3.024 -2.539 -25.590 1.00 91.44 333 ALA A O 1
ATOM 2551 N N . VAL A 1 334 ? 1.716 -4.027 -24.555 1.00 89.38 334 VAL A N 1
ATOM 2552 C CA . VAL A 1 334 ? 0.861 -4.275 -25.732 1.00 89.38 334 VAL A CA 1
ATOM 2553 C C . VAL A 1 334 ? -0.016 -3.082 -26.116 1.00 89.38 334 VAL A C 1
ATOM 2555 O O . VAL A 1 334 ? -0.376 -2.908 -27.282 1.00 89.38 334 VAL A O 1
ATOM 2558 N N . SER A 1 335 ? -0.404 -2.240 -25.158 1.00 86.56 335 SER A N 1
ATOM 2559 C CA . SER A 1 335 ? -1.358 -1.159 -25.419 1.00 86.56 335 SER A CA 1
ATOM 2560 C C . SER A 1 335 ? -1.146 0.053 -24.517 1.00 86.56 335 SER A C 1
ATOM 2562 O O . SER A 1 335 ? -0.356 0.019 -23.576 1.00 86.56 335 SER A O 1
ATOM 2564 N N . GLY A 1 336 ? -1.876 1.138 -24.800 1.00 87.31 336 GLY A N 1
ATOM 2565 C CA . GLY A 1 336 ? -1.870 2.336 -23.961 1.00 87.31 336 GLY A CA 1
ATOM 2566 C C . GLY A 1 336 ? -0.472 2.942 -23.814 1.00 87.31 336 GLY A C 1
ATOM 2567 O O . GLY A 1 336 ? 0.319 2.950 -24.759 1.00 87.31 336 GLY A O 1
ATOM 2568 N N . LEU A 1 337 ? -0.166 3.421 -22.606 1.00 87.94 337 LEU A N 1
ATOM 2569 C CA . LEU A 1 337 ? 1.128 4.023 -22.282 1.00 87.94 337 LEU A CA 1
ATOM 2570 C C . LEU A 1 337 ? 2.317 3.096 -22.529 1.00 87.94 337 LEU A C 1
ATOM 2572 O O . LEU A 1 337 ? 3.320 3.562 -23.058 1.00 87.94 337 LEU A O 1
ATOM 2576 N N . GLY A 1 338 ? 2.203 1.806 -22.202 1.00 91.38 338 GLY A N 1
ATOM 2577 C CA . GLY A 1 338 ? 3.292 0.846 -22.390 1.00 91.38 338 GLY A CA 1
ATOM 2578 C C . GLY A 1 338 ? 3.736 0.771 -23.848 1.00 91.38 338 GLY A C 1
ATOM 2579 O O . GLY A 1 338 ? 4.915 0.973 -24.140 1.00 91.38 338 GLY A O 1
ATOM 2580 N N . LYS A 1 339 ? 2.779 0.600 -24.774 1.00 93.44 339 LYS A N 1
ATOM 2581 C CA . LYS A 1 339 ? 3.058 0.609 -26.222 1.00 93.44 339 LYS A CA 1
ATOM 2582 C C . LYS A 1 339 ? 3.621 1.954 -26.682 1.00 93.44 339 LYS A C 1
ATOM 2584 O O . LYS A 1 339 ? 4.578 1.991 -27.451 1.00 93.44 339 LYS A O 1
ATOM 2589 N N . GLY A 1 340 ? 3.037 3.060 -26.217 1.00 92.75 340 GLY A N 1
ATOM 2590 C CA . GLY A 1 340 ? 3.474 4.403 -26.602 1.00 92.75 340 GLY A CA 1
ATOM 2591 C C . GLY A 1 340 ? 4.913 4.703 -26.175 1.00 92.75 340 GLY A C 1
ATOM 2592 O O . GLY A 1 340 ? 5.709 5.168 -26.986 1.00 92.75 340 GLY A O 1
ATOM 2593 N N . VAL A 1 341 ? 5.282 4.379 -24.935 1.00 94.81 341 VAL A N 1
ATOM 2594 C CA . VAL A 1 341 ? 6.652 4.536 -24.424 1.00 94.81 341 VAL A CA 1
ATOM 2595 C C . VAL A 1 341 ? 7.620 3.602 -25.158 1.00 94.81 341 VAL A C 1
ATOM 2597 O O . VAL A 1 341 ? 8.689 4.055 -25.567 1.00 94.81 341 VAL A O 1
ATOM 2600 N N . ALA A 1 342 ? 7.228 2.347 -25.412 1.00 96.69 342 ALA A N 1
ATOM 2601 C CA . ALA A 1 342 ? 8.024 1.400 -26.197 1.00 96.69 342 ALA A CA 1
ATOM 2602 C C . ALA A 1 342 ? 8.321 1.927 -27.611 1.00 96.69 342 ALA A C 1
ATOM 2604 O O . ALA A 1 342 ? 9.469 1.896 -28.044 1.00 96.69 342 ALA A O 1
ATOM 2605 N N . GLN A 1 343 ? 7.320 2.493 -28.298 1.00 96.06 343 GLN A N 1
ATOM 2606 C CA . GLN A 1 343 ? 7.492 3.095 -29.625 1.00 96.06 343 GLN A CA 1
ATOM 2607 C C . GLN A 1 343 ? 8.595 4.155 -29.644 1.00 96.06 343 GLN A C 1
ATOM 2609 O O . GLN A 1 343 ? 9.467 4.116 -30.511 1.00 96.06 343 GLN A O 1
ATOM 2614 N N . ARG A 1 344 ? 8.587 5.091 -28.689 1.00 95.00 344 ARG A N 1
ATOM 2615 C CA . ARG A 1 344 ? 9.572 6.178 -28.697 1.00 95.00 344 ARG A CA 1
ATOM 2616 C C . ARG A 1 344 ? 10.958 5.719 -28.246 1.00 95.00 344 ARG A C 1
ATOM 2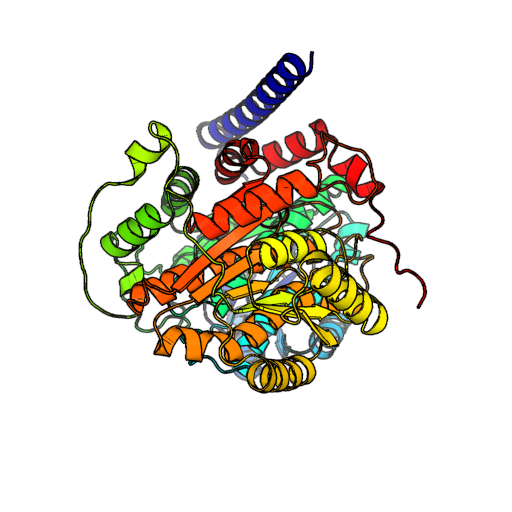618 O O . ARG A 1 344 ? 11.951 6.207 -28.771 1.00 95.00 344 ARG A O 1
ATOM 2625 N N . LEU A 1 345 ? 11.052 4.777 -27.306 1.00 96.12 345 LEU A N 1
ATOM 2626 C CA . LEU A 1 345 ? 12.349 4.214 -26.912 1.00 96.12 345 LEU A CA 1
ATOM 2627 C C . LEU A 1 345 ? 12.975 3.386 -28.042 1.00 96.12 345 LEU A C 1
ATOM 2629 O O . LEU A 1 345 ? 14.176 3.493 -28.268 1.00 96.12 345 LEU A O 1
ATOM 2633 N N . ALA A 1 346 ? 12.167 2.652 -28.815 1.00 96.06 346 ALA A N 1
ATOM 2634 C CA . ALA A 1 346 ? 12.641 1.984 -30.025 1.00 96.06 346 ALA A CA 1
ATOM 2635 C C . ALA A 1 346 ? 13.187 3.007 -31.037 1.00 96.06 346 ALA A C 1
ATOM 2637 O O . ALA A 1 346 ? 14.285 2.832 -31.555 1.00 96.06 346 ALA A O 1
ATOM 2638 N N . GLN A 1 347 ? 12.465 4.111 -31.277 1.00 94.62 347 GLN A N 1
ATOM 2639 C CA . GLN A 1 347 ? 12.914 5.193 -32.170 1.00 94.62 347 GLN A CA 1
ATOM 2640 C C . GLN A 1 347 ? 14.213 5.868 -31.706 1.00 94.62 347 GLN A C 1
ATOM 2642 O O . GLN A 1 347 ? 14.983 6.336 -32.541 1.00 94.62 347 GLN A O 1
ATOM 2647 N N . LEU A 1 348 ? 14.477 5.904 -30.396 1.00 93.94 348 LEU A N 1
ATOM 2648 C CA . LEU A 1 348 ? 15.749 6.377 -29.842 1.00 93.94 348 LEU A CA 1
ATOM 2649 C C . LEU A 1 348 ? 16.903 5.377 -30.021 1.00 93.94 348 LEU A C 1
ATOM 2651 O O . LEU A 1 348 ? 18.048 5.748 -29.786 1.00 93.94 348 LEU A O 1
ATOM 2655 N N . GLY A 1 349 ? 16.626 4.140 -30.440 1.00 95.06 349 GLY A N 1
ATOM 2656 C CA . GLY A 1 349 ? 17.626 3.103 -30.699 1.00 95.06 349 GLY A CA 1
ATOM 2657 C C . GLY A 1 349 ? 17.840 2.102 -29.560 1.00 95.06 349 GLY A C 1
ATOM 2658 O O . GLY A 1 349 ? 18.695 1.223 -29.713 1.00 95.06 349 GLY A O 1
ATOM 2659 N N . CYS A 1 350 ? 17.070 2.203 -28.469 1.00 97.00 350 CYS A N 1
ATOM 2660 C CA . CYS A 1 350 ? 17.177 1.314 -27.311 1.00 97.00 350 CYS A CA 1
ATOM 2661 C C . CYS A 1 350 ? 16.887 -0.151 -27.677 1.00 97.00 350 CYS A C 1
ATOM 2663 O O . CYS A 1 350 ? 16.039 -0.438 -28.527 1.00 97.00 350 CYS A O 1
ATOM 2665 N N . THR A 1 351 ? 17.510 -1.081 -26.953 1.00 98.44 351 THR A N 1
ATOM 2666 C CA . THR A 1 351 ? 17.112 -2.496 -26.961 1.00 98.44 351 THR A CA 1
ATOM 2667 C C . THR A 1 351 ? 15.949 -2.685 -26.000 1.00 98.44 351 THR A C 1
ATOM 2669 O O . THR A 1 351 ? 16.027 -2.248 -24.856 1.00 98.44 351 THR A O 1
ATOM 2672 N N . LEU A 1 352 ? 14.857 -3.311 -26.436 1.00 98.50 352 LEU A N 1
ATOM 2673 C CA . LEU A 1 352 ? 13.633 -3.430 -25.647 1.00 98.50 352 LEU A CA 1
ATOM 2674 C C . LEU A 1 352 ? 13.279 -4.887 -25.365 1.00 98.50 352 LEU A C 1
ATOM 2676 O O . LEU A 1 352 ? 13.275 -5.723 -26.265 1.00 98.50 352 LEU A O 1
ATOM 2680 N N . VAL A 1 353 ? 12.870 -5.157 -24.130 1.00 98.44 353 VAL A N 1
ATOM 2681 C CA . VAL A 1 353 ? 12.187 -6.384 -23.725 1.00 98.44 353 VAL A CA 1
ATOM 2682 C C . VAL A 1 353 ? 10.765 -6.013 -23.326 1.00 98.44 353 VAL A C 1
ATOM 2684 O O . VAL A 1 353 ? 10.545 -5.266 -22.372 1.00 98.44 353 VAL A O 1
ATOM 2687 N N . LEU A 1 354 ? 9.789 -6.511 -24.076 1.00 98.50 354 LEU A N 1
ATOM 2688 C CA . LEU A 1 354 ? 8.376 -6.227 -23.870 1.00 98.50 354 LEU A CA 1
ATOM 2689 C C . LEU A 1 354 ? 7.726 -7.392 -23.131 1.00 98.50 354 LEU A C 1
ATOM 2691 O O . LEU A 1 354 ? 7.666 -8.508 -23.651 1.00 98.50 354 LEU A O 1
ATOM 2695 N N . TRP A 1 355 ? 7.221 -7.136 -21.929 1.00 98.31 355 TRP A N 1
ATOM 2696 C CA . TRP A 1 355 ? 6.479 -8.111 -21.136 1.00 98.31 355 TRP A CA 1
ATOM 2697 C C . TRP A 1 355 ? 4.992 -7.805 -21.146 1.00 98.31 355 TRP A C 1
ATOM 2699 O O . TRP A 1 355 ? 4.565 -6.700 -20.807 1.00 98.31 355 TRP A O 1
ATOM 2709 N N . ASP A 1 356 ? 4.199 -8.811 -21.490 1.00 97.19 356 ASP A N 1
ATOM 2710 C CA . ASP A 1 356 ? 2.743 -8.748 -21.429 1.00 97.19 356 ASP A CA 1
ATOM 2711 C C . ASP A 1 356 ? 2.157 -10.154 -21.261 1.00 97.19 356 ASP A C 1
ATOM 2713 O O . ASP A 1 356 ? 2.777 -11.145 -21.649 1.00 97.19 356 ASP A O 1
ATOM 2717 N N . VAL A 1 357 ? 0.951 -10.254 -20.705 1.00 95.12 357 VAL A N 1
ATOM 2718 C CA . VAL A 1 357 ? 0.258 -11.540 -20.543 1.00 95.12 357 VAL A CA 1
ATOM 2719 C C . VAL A 1 357 ? -0.294 -12.052 -21.880 1.00 95.12 357 VAL A C 1
ATOM 2721 O O . VAL A 1 357 ? -0.421 -13.264 -22.079 1.00 95.12 357 VAL A O 1
ATOM 2724 N N . ASN A 1 358 ? -0.587 -11.143 -22.818 1.00 94.81 358 ASN A N 1
ATOM 2725 C CA . ASN A 1 358 ? -1.062 -11.474 -24.159 1.00 94.81 358 ASN A CA 1
ATOM 2726 C C . ASN A 1 358 ? 0.122 -11.684 -25.114 1.00 94.81 358 ASN A C 1
ATOM 2728 O O . ASN A 1 358 ? 0.651 -10.737 -25.693 1.00 94.81 358 ASN A O 1
ATOM 2732 N N . ALA A 1 359 ? 0.530 -12.944 -25.285 1.00 94.56 359 ALA A N 1
ATOM 2733 C CA . ALA A 1 359 ? 1.677 -13.313 -26.117 1.00 94.56 359 ALA A CA 1
ATOM 2734 C C . ALA A 1 359 ? 1.532 -12.874 -27.581 1.00 94.56 359 ALA A C 1
ATOM 2736 O O . ALA A 1 359 ? 2.476 -12.333 -28.154 1.00 94.56 359 ALA A O 1
ATOM 2737 N N . THR A 1 360 ? 0.356 -13.097 -28.170 1.00 96.31 360 THR A N 1
ATOM 2738 C CA . THR A 1 360 ? 0.096 -12.857 -29.594 1.00 96.31 360 THR A CA 1
ATOM 2739 C C . THR A 1 360 ? 0.197 -11.377 -29.932 1.00 96.31 360 THR A C 1
ATOM 2741 O O . THR A 1 360 ? 0.924 -10.988 -30.846 1.00 96.31 360 THR A O 1
ATOM 2744 N N . ASP A 1 361 ? -0.489 -10.529 -29.164 1.00 95.88 361 ASP A N 1
ATOM 2745 C CA . ASP A 1 361 ? -0.434 -9.090 -29.394 1.00 95.88 361 ASP A CA 1
ATOM 2746 C C . ASP A 1 361 ? 0.944 -8.511 -29.057 1.00 95.88 361 ASP A C 1
ATOM 2748 O O . ASP A 1 361 ? 1.384 -7.573 -29.719 1.00 95.88 361 ASP A O 1
ATOM 2752 N N . ASN A 1 362 ? 1.647 -9.080 -28.072 1.00 96.38 362 ASN A N 1
ATOM 2753 C CA . ASN A 1 362 ? 2.994 -8.644 -27.711 1.00 96.38 362 ASN A CA 1
ATOM 2754 C C . ASN A 1 362 ? 4.000 -8.927 -28.835 1.00 96.38 362 ASN A C 1
ATOM 2756 O O . ASN A 1 362 ? 4.764 -8.039 -29.210 1.00 96.38 362 ASN A O 1
ATOM 2760 N N . ALA A 1 363 ? 3.945 -10.122 -29.434 1.00 97.00 363 ALA A N 1
ATOM 2761 C CA . ALA A 1 363 ? 4.766 -10.473 -30.592 1.00 97.00 363 ALA A CA 1
ATOM 2762 C C . ALA A 1 363 ? 4.511 -9.526 -31.775 1.00 97.00 363 ALA A C 1
ATOM 2764 O O . ALA A 1 363 ? 5.457 -8.987 -32.349 1.00 97.00 363 ALA A O 1
ATOM 2765 N N . ARG A 1 364 ? 3.235 -9.237 -32.066 1.00 97.44 364 ARG A N 1
ATOM 2766 C CA . ARG A 1 364 ? 2.845 -8.284 -33.114 1.00 97.44 364 ARG A CA 1
ATOM 2767 C C . ARG A 1 364 ? 3.391 -6.878 -32.859 1.00 97.44 364 ARG A C 1
ATOM 2769 O O . ARG A 1 364 ? 3.870 -6.234 -33.787 1.00 97.44 364 ARG A O 1
ATOM 2776 N N . VAL A 1 365 ? 3.327 -6.387 -31.618 1.00 97.25 365 VAL A N 1
ATOM 2777 C CA . VAL A 1 365 ? 3.889 -5.072 -31.267 1.00 97.25 365 VAL A CA 1
ATOM 2778 C C . VAL A 1 365 ? 5.405 -5.063 -31.457 1.00 97.25 365 VAL A C 1
ATOM 2780 O O . VAL A 1 365 ? 5.924 -4.106 -32.022 1.00 97.25 365 VAL A O 1
ATOM 2783 N N . ALA A 1 366 ? 6.126 -6.109 -31.049 1.00 97.56 366 ALA A N 1
ATOM 2784 C CA . ALA A 1 366 ? 7.571 -6.173 -31.270 1.00 97.56 366 ALA A CA 1
ATOM 2785 C C . ALA A 1 366 ? 7.944 -6.160 -32.763 1.00 97.56 366 ALA A C 1
ATOM 2787 O O . ALA A 1 366 ? 8.849 -5.424 -33.154 1.00 97.56 366 ALA A O 1
ATOM 2788 N N . GLU A 1 367 ? 7.222 -6.907 -33.602 1.00 97.56 367 GLU A N 1
ATOM 2789 C CA . GLU A 1 367 ? 7.421 -6.916 -35.057 1.00 97.56 367 GLU A CA 1
ATOM 2790 C C . GLU A 1 367 ? 7.156 -5.537 -35.685 1.00 97.56 367 GLU A C 1
ATOM 2792 O O . GLU A 1 367 ? 7.983 -5.038 -36.450 1.00 97.56 367 GLU A O 1
ATOM 2797 N N . GLU A 1 368 ? 6.064 -4.872 -35.290 1.00 97.38 368 GLU A N 1
ATOM 2798 C CA . GLU A 1 368 ? 5.735 -3.501 -35.710 1.00 97.38 368 GLU A CA 1
ATOM 2799 C C . GLU A 1 368 ? 6.883 -2.527 -35.386 1.00 97.38 368 GLU A C 1
ATOM 2801 O O . GLU A 1 368 ? 7.299 -1.741 -36.241 1.00 97.38 368 GLU A O 1
ATOM 2806 N N . LEU A 1 369 ? 7.437 -2.596 -34.170 1.00 97.31 369 LEU A N 1
ATOM 2807 C CA . LEU A 1 369 ? 8.526 -1.717 -33.732 1.00 97.31 369 LEU A CA 1
ATOM 2808 C C . LEU A 1 369 ? 9.855 -2.009 -34.437 1.00 97.31 369 LEU A C 1
ATOM 2810 O O . LEU A 1 369 ? 10.564 -1.076 -34.828 1.00 97.31 369 LEU A O 1
ATOM 2814 N N . ASN A 1 370 ? 10.188 -3.283 -34.629 1.00 97.75 370 ASN A N 1
ATOM 2815 C CA . ASN A 1 370 ? 11.379 -3.699 -35.367 1.00 97.75 370 ASN A CA 1
ATOM 2816 C C . ASN A 1 370 ? 11.301 -3.251 -36.836 1.00 97.75 370 ASN A C 1
ATOM 2818 O O . ASN A 1 370 ? 12.246 -2.650 -37.349 1.00 97.75 370 ASN A O 1
ATOM 2822 N N . SER A 1 371 ? 10.143 -3.425 -37.485 1.00 96.81 371 SER A N 1
ATOM 2823 C CA . SER A 1 371 ? 9.909 -2.947 -38.854 1.00 96.81 371 SER A CA 1
ATOM 2824 C C . SER A 1 371 ? 9.998 -1.422 -38.954 1.00 96.81 371 SER A C 1
ATOM 2826 O O . SER A 1 371 ? 10.635 -0.902 -39.870 1.00 96.81 371 SER A O 1
ATOM 2828 N N . MET A 1 372 ? 9.388 -0.691 -38.014 1.00 95.00 372 MET A N 1
ATOM 2829 C CA . MET A 1 372 ? 9.414 0.777 -37.981 1.00 95.00 372 MET A CA 1
ATOM 2830 C C . MET A 1 372 ? 10.844 1.321 -37.868 1.00 95.00 372 MET A C 1
ATOM 2832 O O . MET A 1 372 ? 11.182 2.318 -38.502 1.00 95.00 372 MET A O 1
ATOM 2836 N N . THR A 1 373 ? 11.682 0.676 -37.057 1.00 93.50 373 THR A N 1
ATOM 2837 C CA . THR A 1 373 ? 13.054 1.131 -36.781 1.00 93.50 373 THR A CA 1
ATOM 2838 C C . THR A 1 373 ? 14.110 0.505 -37.686 1.00 93.50 373 THR A C 1
ATOM 2840 O O . THR A 1 373 ? 15.273 0.895 -37.610 1.00 93.50 373 THR A O 1
ATOM 2843 N N . LYS A 1 374 ? 13.720 -0.445 -38.548 1.00 93.31 374 LYS A N 1
ATOM 2844 C CA . LYS A 1 374 ? 14.635 -1.272 -39.351 1.00 93.31 374 LYS A CA 1
ATOM 2845 C C . LYS A 1 374 ? 15.731 -1.906 -38.481 1.00 93.31 374 LYS A C 1
ATOM 2847 O O . LYS A 1 374 ? 16.902 -1.926 -38.853 1.00 93.31 374 LYS A O 1
ATOM 2852 N N . SER A 1 375 ? 15.341 -2.392 -37.303 1.00 90.75 375 SER A N 1
ATOM 2853 C CA . SER A 1 375 ? 16.224 -3.031 -36.323 1.00 90.75 375 SER A CA 1
ATOM 2854 C C . SER A 1 375 ? 15.633 -4.363 -35.851 1.00 90.75 375 SER A C 1
ATOM 2856 O O . SER A 1 375 ? 14.469 -4.646 -36.109 1.00 90.75 375 SER A O 1
ATOM 2858 N N . ASN A 1 376 ? 16.428 -5.191 -35.170 1.00 93.25 376 ASN A N 1
ATOM 2859 C CA . ASN A 1 376 ? 15.960 -6.421 -34.518 1.00 93.25 376 ASN A CA 1
ATOM 2860 C C . ASN A 1 376 ? 16.246 -6.373 -33.009 1.00 93.25 376 ASN A C 1
ATOM 2862 O O . ASN A 1 376 ? 16.838 -7.289 -32.444 1.00 93.25 376 ASN A O 1
ATOM 2866 N N . ARG A 1 377 ? 15.938 -5.228 -32.390 1.00 96.06 377 ARG A N 1
ATOM 2867 C CA . ARG A 1 377 ? 16.295 -4.911 -30.997 1.00 96.06 377 ARG A CA 1
ATOM 2868 C C . ARG A 1 377 ? 15.109 -4.971 -30.035 1.00 96.06 377 ARG A C 1
ATOM 2870 O O . ARG A 1 377 ? 15.277 -4.701 -28.850 1.00 96.06 377 ARG A O 1
ATOM 2877 N N . VAL A 1 378 ? 13.909 -5.275 -30.524 1.00 98.12 378 VAL A N 1
ATOM 2878 C CA . VAL A 1 378 ? 12.696 -5.382 -29.708 1.00 98.12 378 VAL A CA 1
ATOM 2879 C C . VAL A 1 378 ? 12.296 -6.847 -29.572 1.00 98.12 378 VAL A C 1
ATOM 2881 O O . VAL A 1 378 ? 11.999 -7.511 -30.564 1.00 98.12 378 VAL A O 1
ATOM 2884 N N . HIS A 1 379 ? 12.256 -7.337 -28.336 1.00 98.12 379 HIS A N 1
ATOM 2885 C CA . HIS A 1 379 ? 12.000 -8.733 -27.997 1.00 98.12 379 HIS A CA 1
ATOM 2886 C C . HIS A 1 379 ? 10.718 -8.850 -27.166 1.00 98.12 379 HIS A C 1
ATOM 2888 O O . HIS A 1 379 ? 10.631 -8.303 -26.068 1.00 98.12 379 HIS A O 1
ATOM 2894 N N . ALA A 1 380 ? 9.719 -9.578 -27.666 1.00 98.12 380 ALA A N 1
ATOM 2895 C CA . ALA A 1 380 ? 8.486 -9.851 -26.929 1.00 98.12 380 ALA A CA 1
ATOM 2896 C C . ALA A 1 380 ? 8.598 -11.137 -26.101 1.00 98.12 380 ALA A C 1
ATOM 2898 O O . ALA A 1 380 ? 9.032 -12.176 -26.600 1.00 98.12 380 ALA A O 1
ATOM 2899 N N . MET A 1 381 ? 8.150 -11.087 -24.847 1.00 97.56 381 MET A N 1
ATOM 2900 C CA . MET A 1 381 ? 8.054 -12.250 -23.965 1.00 97.56 381 MET A CA 1
ATOM 2901 C C . MET A 1 381 ? 6.706 -12.252 -23.244 1.00 97.56 381 MET A C 1
ATOM 2903 O O . MET A 1 381 ? 6.267 -11.230 -22.713 1.00 97.56 381 MET A O 1
ATOM 2907 N N . ARG A 1 382 ? 6.034 -13.408 -23.218 1.00 97.31 382 ARG A N 1
ATOM 2908 C CA . ARG A 1 382 ? 4.830 -13.579 -22.400 1.00 97.31 382 ARG A CA 1
ATOM 2909 C C . ARG A 1 382 ? 5.242 -13.678 -20.937 1.00 97.31 382 ARG A C 1
ATOM 2911 O O . ARG A 1 382 ? 5.939 -14.625 -20.598 1.00 97.31 382 ARG A O 1
ATOM 2918 N N . CYS A 1 383 ? 4.769 -12.766 -20.096 1.00 97.88 383 CYS A N 1
ATOM 2919 C CA . CYS A 1 383 ? 5.021 -12.787 -18.657 1.00 97.88 383 CYS A CA 1
ATOM 2920 C C . CYS A 1 383 ? 3.711 -12.555 -17.903 1.00 97.88 383 CYS A C 1
ATOM 2922 O O . CYS A 1 383 ? 3.015 -11.569 -18.161 1.00 97.88 383 CYS A O 1
ATOM 2924 N N . ASP A 1 384 ? 3.363 -13.470 -16.997 1.00 97.56 384 ASP A N 1
ATOM 2925 C CA . ASP A 1 384 ? 2.213 -13.308 -16.114 1.00 97.56 384 ASP A CA 1
ATOM 2926 C C . ASP A 1 384 ? 2.652 -12.701 -14.781 1.00 97.56 384 ASP A C 1
ATOM 2928 O O . ASP A 1 384 ? 3.258 -13.361 -13.940 1.00 97.56 384 ASP A O 1
ATOM 2932 N N . LEU A 1 385 ? 2.328 -11.424 -14.586 1.00 97.62 385 LEU A N 1
ATOM 2933 C CA . LEU A 1 385 ? 2.745 -10.680 -13.401 1.00 97.62 385 LEU A CA 1
ATOM 2934 C C . LEU A 1 385 ? 2.012 -11.093 -12.118 1.00 97.62 385 LEU A C 1
ATOM 2936 O O . LEU A 1 385 ? 2.393 -10.625 -11.050 1.00 97.62 385 LEU A O 1
ATOM 2940 N N . THR A 1 386 ? 0.995 -11.961 -12.190 1.00 97.38 386 THR A N 1
ATOM 2941 C CA . THR A 1 386 ? 0.388 -12.542 -10.981 1.00 97.38 386 THR A CA 1
ATOM 2942 C C . THR A 1 386 ? 1.180 -13.725 -10.422 1.00 97.38 386 THR A C 1
ATOM 2944 O O . THR A 1 386 ? 0.848 -14.222 -9.353 1.00 97.38 386 THR A O 1
ATOM 2947 N N . SER A 1 387 ? 2.212 -14.206 -11.125 1.00 97.38 387 SER A N 1
ATOM 2948 C CA . SER A 1 387 ? 3.062 -15.312 -10.674 1.00 97.38 387 SER A CA 1
ATOM 2949 C C . SER A 1 387 ? 4.509 -14.853 -10.535 1.00 97.38 387 SER A C 1
ATOM 2951 O O . SER A 1 387 ? 5.146 -14.415 -11.496 1.00 97.38 387 SER A O 1
ATOM 2953 N N . ARG A 1 388 ? 5.057 -15.007 -9.328 1.00 96.62 388 ARG A N 1
ATOM 2954 C CA . ARG A 1 388 ? 6.472 -14.736 -9.051 1.00 96.62 388 ARG A CA 1
ATOM 2955 C C . ARG A 1 388 ? 7.382 -15.653 -9.869 1.00 96.62 388 ARG A C 1
ATOM 2957 O O . ARG A 1 388 ? 8.387 -15.198 -10.406 1.00 96.62 388 ARG A O 1
ATOM 2964 N N . GLU A 1 389 ? 7.007 -16.920 -10.005 1.00 97.38 389 GLU A N 1
ATOM 2965 C CA . GLU A 1 389 ? 7.734 -17.925 -10.781 1.00 97.38 389 GLU A CA 1
ATOM 2966 C C . GLU A 1 389 ? 7.787 -17.518 -12.260 1.00 97.38 389 GLU A C 1
ATOM 2968 O O . GLU A 1 389 ? 8.874 -17.455 -12.836 1.00 97.38 389 GLU A O 1
ATOM 2973 N N . SER A 1 390 ? 6.651 -17.101 -12.841 1.00 98.00 390 SER A N 1
ATOM 2974 C CA . SER A 1 390 ? 6.619 -16.568 -14.211 1.00 98.00 390 SER A CA 1
ATOM 2975 C C . SER A 1 390 ? 7.536 -15.354 -14.382 1.00 98.00 390 SER A C 1
ATOM 2977 O O . SER A 1 390 ? 8.177 -15.233 -15.427 1.00 98.00 390 SER A O 1
ATOM 2979 N N . ILE A 1 391 ? 7.598 -14.448 -13.399 1.00 98.50 391 ILE A N 1
ATOM 2980 C CA . ILE A 1 391 ? 8.468 -13.263 -13.449 1.00 98.50 391 ILE A CA 1
ATOM 2981 C C . ILE A 1 391 ? 9.942 -13.671 -13.455 1.00 98.50 391 ILE A C 1
ATOM 2983 O O . ILE A 1 391 ? 10.699 -13.175 -14.288 1.00 98.50 391 ILE A O 1
ATOM 2987 N N . TYR A 1 392 ? 10.356 -14.582 -12.573 1.00 98.19 392 TYR A N 1
ATOM 2988 C CA . TYR A 1 392 ? 11.749 -15.033 -12.491 1.00 98.19 392 TYR A CA 1
ATOM 2989 C C . TYR A 1 392 ? 12.191 -15.822 -13.727 1.00 98.19 392 TYR A C 1
ATOM 2991 O O . TYR A 1 392 ? 13.279 -15.574 -14.250 1.00 98.19 392 TYR A O 1
ATOM 2999 N N . GLU A 1 393 ? 11.340 -16.697 -14.265 1.00 97.75 393 GLU A N 1
ATOM 3000 C CA . GLU A 1 393 ? 11.623 -17.403 -15.520 1.00 97.75 393 GLU A CA 1
ATOM 3001 C C . GLU A 1 393 ? 11.760 -16.437 -16.704 1.00 97.75 393 GLU A C 1
ATOM 3003 O O . GLU A 1 393 ? 12.701 -16.540 -17.499 1.00 97.75 393 GLU A O 1
ATOM 3008 N N . CYS A 1 394 ? 10.856 -15.458 -16.814 1.00 97.62 394 CYS A N 1
ATOM 3009 C CA . CYS A 1 394 ? 10.932 -14.442 -17.862 1.00 97.62 394 CYS A CA 1
ATOM 3010 C C . CYS A 1 394 ? 12.153 -13.537 -17.691 1.00 97.62 394 CYS A C 1
ATOM 3012 O O . CYS A 1 394 ? 12.758 -13.146 -18.688 1.00 97.62 394 CYS A O 1
ATOM 3014 N N . ALA A 1 395 ? 12.536 -13.216 -16.453 1.00 97.69 395 ALA A N 1
ATOM 3015 C CA . ALA A 1 395 ? 13.708 -12.397 -16.170 1.00 97.69 395 ALA A CA 1
ATOM 3016 C C . ALA A 1 395 ? 14.998 -13.090 -16.607 1.00 97.69 395 ALA A C 1
ATOM 3018 O O . ALA A 1 395 ? 15.809 -12.478 -17.303 1.00 97.69 395 ALA A O 1
ATOM 3019 N N . LYS A 1 396 ? 15.136 -14.383 -16.294 1.00 96.88 396 LYS A N 1
ATOM 3020 C CA . LYS A 1 396 ? 16.259 -15.205 -16.753 1.00 96.88 396 LYS A CA 1
ATOM 3021 C C . LYS A 1 396 ? 16.350 -15.214 -18.281 1.00 96.88 396 LYS A C 1
ATOM 3023 O O . LYS A 1 396 ? 17.393 -14.887 -18.838 1.00 96.88 396 LYS A O 1
ATOM 3028 N N . ARG A 1 397 ? 15.234 -15.488 -18.966 1.00 97.38 397 ARG A N 1
ATOM 3029 C CA . ARG A 1 397 ? 15.174 -15.463 -20.437 1.00 97.38 397 ARG A CA 1
ATOM 3030 C C . ARG A 1 397 ? 15.514 -14.094 -21.025 1.00 97.38 397 ARG A C 1
ATOM 3032 O O . ARG A 1 397 ? 16.171 -14.018 -22.062 1.00 97.38 397 ARG A O 1
ATOM 3039 N N . ALA A 1 398 ? 15.064 -13.011 -20.391 1.00 97.25 398 ALA A N 1
ATOM 3040 C CA . ALA A 1 398 ? 15.404 -11.653 -20.799 1.00 97.25 398 ALA A CA 1
ATOM 3041 C C . ALA A 1 398 ? 16.918 -11.428 -20.720 1.00 97.25 398 ALA A C 1
ATOM 3043 O O . ALA A 1 398 ? 17.515 -11.007 -21.706 1.00 97.25 398 ALA A O 1
ATOM 3044 N N . GLN A 1 399 ? 17.548 -11.789 -19.601 1.00 95.88 399 GLN A N 1
ATOM 3045 C CA . GLN A 1 399 ? 18.995 -11.659 -19.419 1.00 95.88 399 GLN A CA 1
ATOM 3046 C C . GLN A 1 399 ? 19.795 -12.515 -20.412 1.00 95.88 399 GLN A C 1
ATOM 3048 O O . GLN A 1 399 ? 20.788 -12.043 -20.956 1.00 95.88 399 GLN A O 1
ATOM 3053 N N . GLU A 1 400 ? 19.336 -13.730 -20.720 1.00 96.88 400 GLU A N 1
ATOM 3054 C CA . GLU A 1 400 ? 19.942 -14.587 -21.753 1.00 96.88 400 GLU A CA 1
ATOM 3055 C C . GLU A 1 400 ? 19.828 -13.985 -23.164 1.00 96.88 400 GLU A C 1
ATOM 3057 O O . GLU A 1 400 ? 20.706 -14.191 -23.997 1.00 96.88 400 GLU A O 1
ATOM 3062 N N . THR A 1 401 ? 18.760 -13.229 -23.438 1.00 96.88 401 THR A N 1
ATOM 3063 C CA . THR A 1 401 ? 18.490 -12.662 -24.770 1.00 96.88 401 THR A CA 1
ATOM 3064 C C . THR A 1 401 ? 19.216 -11.338 -25.002 1.00 96.88 401 THR A C 1
ATOM 3066 O O . THR A 1 401 ? 19.763 -11.121 -26.080 1.00 96.88 401 THR A O 1
ATOM 3069 N N . VAL A 1 402 ? 19.190 -10.430 -24.020 1.00 96.50 402 VAL A N 1
ATOM 3070 C CA . VAL A 1 402 ? 19.652 -9.037 -24.190 1.00 96.50 402 VAL A CA 1
ATOM 3071 C C . VAL A 1 402 ? 20.771 -8.629 -23.228 1.00 96.50 402 VAL A C 1
ATOM 3073 O O . VAL A 1 402 ? 21.219 -7.483 -23.261 1.00 96.50 402 VAL A O 1
ATOM 3076 N N . GLY A 1 403 ? 21.230 -9.538 -22.367 1.00 95.12 403 GLY A N 1
ATOM 3077 C CA . GLY A 1 403 ? 22.202 -9.236 -21.321 1.00 95.12 403 GLY A CA 1
ATOM 3078 C C . GLY A 1 403 ? 21.609 -8.378 -20.200 1.00 95.12 403 GLY A C 1
ATOM 3079 O O . GLY A 1 403 ? 20.455 -8.538 -19.797 1.00 95.12 403 GLY A O 1
ATOM 3080 N N . ASN A 1 404 ? 22.414 -7.457 -19.670 1.00 94.81 404 ASN A N 1
ATOM 3081 C CA . ASN A 1 404 ? 22.007 -6.617 -18.547 1.00 94.81 404 ASN A CA 1
ATOM 3082 C C . ASN A 1 404 ? 20.924 -5.613 -18.963 1.00 94.81 404 ASN A C 1
ATOM 3084 O O . ASN A 1 404 ? 21.145 -4.752 -19.813 1.00 94.81 404 ASN A O 1
ATOM 3088 N N . VAL A 1 405 ? 19.768 -5.684 -18.302 1.00 97.81 405 VAL A N 1
ATOM 3089 C CA . VAL A 1 405 ? 18.728 -4.653 -18.380 1.00 97.81 405 VAL A CA 1
ATOM 3090 C C . VAL A 1 405 ? 19.179 -3.452 -17.553 1.00 97.81 405 VAL A C 1
ATOM 3092 O O . VAL A 1 405 ? 19.375 -3.562 -16.345 1.00 97.81 405 VAL A O 1
ATOM 3095 N N . THR A 1 406 ? 19.330 -2.298 -18.197 1.00 97.62 406 THR A N 1
ATOM 3096 C CA . THR A 1 406 ? 19.774 -1.046 -17.566 1.00 97.62 406 THR A CA 1
ATOM 3097 C C . THR A 1 406 ? 18.612 -0.116 -17.228 1.00 97.62 406 THR A C 1
ATOM 3099 O O . THR A 1 406 ? 18.773 0.824 -16.453 1.00 97.62 406 THR A O 1
ATOM 3102 N N . MET A 1 407 ? 17.410 -0.386 -17.737 1.00 98.38 407 MET A N 1
ATOM 3103 C CA . MET A 1 407 ? 16.211 0.368 -17.385 1.00 98.38 407 MET A CA 1
ATOM 3104 C C . MET A 1 407 ? 15.004 -0.549 -17.213 1.00 98.38 407 MET A C 1
ATOM 3106 O O . MET A 1 407 ? 14.729 -1.393 -18.057 1.00 98.38 407 MET A O 1
ATOM 3110 N N . VAL A 1 408 ? 14.250 -0.352 -16.135 1.00 98.50 408 VAL A N 1
ATOM 3111 C CA . VAL A 1 408 ? 12.989 -1.059 -15.880 1.00 98.50 408 VAL A CA 1
ATOM 3112 C C . VAL A 1 408 ? 11.855 -0.048 -15.886 1.00 98.50 408 VAL A C 1
ATOM 3114 O O . VAL A 1 408 ? 11.896 0.920 -15.133 1.00 98.50 408 VAL A O 1
ATOM 3117 N N . ILE A 1 409 ? 10.831 -0.281 -16.704 1.00 98.25 409 ILE A N 1
ATOM 3118 C CA . ILE A 1 409 ? 9.599 0.506 -16.753 1.00 98.25 409 ILE A CA 1
ATOM 3119 C C . ILE A 1 409 ? 8.439 -0.365 -16.271 1.00 98.25 409 ILE A C 1
ATOM 3121 O O . ILE A 1 409 ? 7.824 -1.117 -17.031 1.00 98.25 409 ILE A O 1
ATOM 3125 N N . ASN A 1 410 ? 8.135 -0.223 -14.985 1.00 97.88 410 ASN A N 1
ATOM 3126 C CA . ASN A 1 410 ? 6.988 -0.818 -14.313 1.00 97.88 410 ASN A CA 1
ATOM 3127 C C . ASN A 1 410 ? 5.712 -0.069 -14.725 1.00 97.88 410 ASN A C 1
ATOM 3129 O O . ASN A 1 410 ? 5.297 0.888 -14.068 1.00 97.88 410 ASN A O 1
ATOM 3133 N N . ASN A 1 411 ? 5.135 -0.457 -15.863 1.00 95.44 411 ASN A N 1
ATOM 3134 C CA . ASN A 1 411 ? 3.952 0.179 -16.447 1.00 95.44 411 ASN A CA 1
ATOM 3135 C C . ASN A 1 411 ? 2.674 -0.659 -16.317 1.00 95.44 411 ASN A C 1
ATOM 3137 O O . ASN A 1 411 ? 1.584 -0.084 -16.295 1.00 95.44 411 ASN A O 1
ATOM 3141 N N . ALA A 1 412 ? 2.786 -1.987 -16.240 1.00 92.31 412 ALA A N 1
ATOM 3142 C CA . ALA A 1 412 ? 1.623 -2.855 -16.128 1.00 92.31 412 ALA A CA 1
ATOM 3143 C C . ALA A 1 412 ? 0.704 -2.421 -14.977 1.00 92.31 412 ALA A C 1
ATOM 3145 O O . ALA A 1 412 ? 1.145 -2.043 -13.892 1.00 92.31 412 ALA A O 1
ATOM 3146 N N . GLY A 1 413 ? -0.597 -2.456 -15.240 1.00 88.69 413 GLY A N 1
ATOM 3147 C CA . GLY A 1 413 ? -1.594 -2.058 -14.269 1.00 88.69 413 GLY A CA 1
ATOM 3148 C C . GLY A 1 413 ? -2.956 -2.626 -14.618 1.00 88.69 413 GLY A C 1
ATOM 3149 O O . GLY A 1 413 ? -3.380 -2.579 -15.773 1.00 88.69 413 GLY A O 1
ATOM 3150 N N . VAL A 1 414 ? -3.645 -3.142 -13.610 1.00 89.50 414 VAL A N 1
ATOM 3151 C CA . VAL A 1 414 ? -5.052 -3.536 -13.690 1.00 89.50 414 VAL A CA 1
ATOM 3152 C C . VAL A 1 414 ? -5.860 -2.754 -12.663 1.00 89.50 414 VAL A C 1
ATOM 3154 O O . VAL A 1 414 ? -5.314 -2.202 -11.709 1.00 89.50 414 VAL A O 1
ATOM 3157 N N . VAL A 1 415 ? -7.161 -2.655 -12.896 1.00 83.81 415 VAL A N 1
ATOM 3158 C CA . VAL A 1 415 ? -8.095 -1.922 -12.045 1.00 83.81 415 VAL A CA 1
ATOM 3159 C C . VAL A 1 415 ? -9.416 -2.677 -12.004 1.00 83.81 415 VAL A C 1
ATOM 3161 O O . VAL A 1 415 ? -9.858 -3.192 -13.032 1.00 83.81 415 VAL A O 1
ATOM 3164 N N . SER A 1 416 ? -10.035 -2.753 -10.828 1.00 77.81 416 SER A N 1
ATOM 3165 C CA . SER A 1 416 ? -11.328 -3.414 -10.649 1.00 77.81 416 SER A CA 1
ATOM 3166 C C . SER A 1 416 ? -12.503 -2.573 -11.166 1.00 77.81 416 SER A C 1
ATOM 3168 O O . SER A 1 416 ? -13.422 -3.116 -11.780 1.00 77.81 416 SER A O 1
ATOM 3170 N N . GLY A 1 417 ? -12.463 -1.253 -10.939 1.00 75.12 417 GLY A N 1
ATOM 3171 C CA . GLY A 1 417 ? -13.527 -0.312 -11.302 1.00 75.12 417 GLY A CA 1
ATOM 3172 C C . GLY A 1 417 ? -14.823 -0.525 -10.515 1.00 75.12 417 GLY A C 1
ATOM 3173 O O . GLY A 1 417 ? -15.901 -0.274 -11.042 1.00 75.12 417 GLY A O 1
ATOM 3174 N N . LYS A 1 418 ? -14.740 -1.063 -9.292 1.00 83.44 418 LYS A N 1
ATOM 3175 C CA . LYS A 1 418 ? -15.897 -1.350 -8.436 1.00 83.44 418 LYS A CA 1
ATOM 3176 C C . LYS A 1 418 ? -15.653 -0.837 -7.025 1.00 83.44 418 LYS A C 1
ATOM 3178 O O . LYS A 1 418 ? -14.517 -0.816 -6.558 1.00 83.44 418 LYS A O 1
ATOM 3183 N N . THR A 1 419 ? -16.740 -0.516 -6.323 1.00 87.50 419 THR A N 1
ATOM 3184 C CA . THR A 1 419 ? -16.673 -0.241 -4.883 1.00 87.50 419 THR A CA 1
ATOM 3185 C C . THR A 1 419 ? -16.090 -1.427 -4.123 1.00 87.50 419 THR A C 1
ATOM 3187 O O . THR A 1 419 ? -16.185 -2.571 -4.581 1.00 87.50 419 THR A O 1
ATOM 3190 N N . LEU A 1 420 ? -15.513 -1.177 -2.947 1.00 92.00 420 LEU A N 1
ATOM 3191 C CA . LEU A 1 420 ? -14.792 -2.189 -2.172 1.00 92.00 420 LEU A CA 1
ATOM 3192 C C . LEU A 1 420 ? -15.633 -3.453 -1.918 1.00 92.00 420 LEU A C 1
ATOM 3194 O O . LEU A 1 420 ? -15.151 -4.580 -2.060 1.00 92.00 420 LEU A O 1
ATOM 3198 N N . ILE A 1 421 ? -16.914 -3.276 -1.585 1.00 93.06 421 ILE A N 1
ATOM 3199 C CA . ILE A 1 421 ? -17.826 -4.394 -1.310 1.00 93.06 421 ILE A CA 1
ATOM 3200 C C . ILE A 1 421 ? -18.174 -5.173 -2.581 1.00 93.06 421 ILE A C 1
ATOM 3202 O O . ILE A 1 421 ? -18.180 -6.403 -2.559 1.00 93.06 421 ILE A O 1
ATOM 3206 N N . ASN A 1 422 ? -18.370 -4.475 -3.701 1.00 90.56 422 ASN A N 1
ATOM 3207 C CA . ASN A 1 422 ? -18.755 -5.082 -4.979 1.00 90.56 422 ASN A CA 1
ATOM 3208 C C . ASN A 1 422 ? -17.563 -5.648 -5.770 1.00 90.56 422 ASN A C 1
ATOM 3210 O O . ASN A 1 422 ? -17.745 -6.337 -6.780 1.00 90.56 422 ASN A O 1
ATOM 3214 N N . CYS A 1 423 ? -16.336 -5.348 -5.348 1.00 90.31 423 CYS A N 1
ATOM 3215 C CA . CYS A 1 423 ? -15.127 -5.911 -5.921 1.00 90.31 423 CYS A CA 1
ATOM 3216 C C . CYS A 1 423 ? -14.905 -7.342 -5.408 1.00 90.31 423 CYS A C 1
ATOM 3218 O O . CYS A 1 423 ? -14.886 -7.579 -4.201 1.00 90.31 423 CYS A O 1
ATOM 3220 N N . SER A 1 424 ? -14.725 -8.305 -6.317 1.00 93.94 424 SER A N 1
ATOM 3221 C CA . SER A 1 424 ? -14.413 -9.689 -5.926 1.00 93.94 424 SER A CA 1
ATOM 3222 C C . SER A 1 424 ? -13.017 -9.793 -5.313 1.00 93.94 424 SER A C 1
ATOM 3224 O O . SER A 1 424 ? -12.092 -9.100 -5.739 1.00 93.94 424 SER A O 1
ATOM 3226 N N . GLU A 1 425 ? -12.838 -10.725 -4.388 1.00 94.94 425 GLU A N 1
ATOM 3227 C CA . GLU A 1 425 ? -11.569 -11.015 -3.724 1.00 94.94 425 GLU A CA 1
ATOM 3228 C C . GLU A 1 425 ? -10.476 -11.353 -4.743 1.00 94.94 425 GLU A C 1
ATOM 3230 O O . GLU A 1 425 ? -9.360 -10.851 -4.648 1.00 94.94 425 GLU A O 1
ATOM 3235 N N . ALA A 1 426 ? -10.812 -12.133 -5.774 1.00 94.94 426 ALA A N 1
ATOM 3236 C CA . ALA A 1 426 ? -9.888 -12.466 -6.856 1.00 94.94 426 ALA A CA 1
ATOM 3237 C C . ALA A 1 426 ? -9.448 -11.232 -7.664 1.00 94.94 426 ALA A C 1
ATOM 3239 O O . ALA A 1 426 ? -8.314 -11.172 -8.133 1.00 94.94 426 ALA A O 1
ATOM 3240 N N . SER A 1 427 ? -10.326 -10.236 -7.828 1.00 93.81 427 SER A N 1
ATOM 3241 C CA . SER A 1 427 ? -9.960 -8.979 -8.493 1.00 93.81 427 SER A CA 1
ATOM 3242 C C . SER A 1 427 ? -9.034 -8.138 -7.622 1.00 93.81 427 SER A C 1
ATOM 3244 O O . SER A 1 427 ? -8.036 -7.653 -8.138 1.00 93.81 427 SER A O 1
ATOM 3246 N N . ILE A 1 428 ? -9.312 -8.030 -6.317 1.00 95.12 428 ILE A N 1
ATOM 3247 C CA . ILE A 1 428 ? -8.440 -7.331 -5.358 1.00 95.12 428 ILE A CA 1
ATOM 3248 C C . ILE A 1 428 ? -7.048 -7.970 -5.357 1.00 95.12 428 ILE A C 1
ATOM 3250 O O . ILE A 1 428 ? -6.060 -7.262 -5.538 1.00 95.12 428 ILE A O 1
ATOM 3254 N N . GLN A 1 429 ? -6.974 -9.301 -5.241 1.00 96.06 429 GLN A N 1
ATOM 3255 C CA . GLN A 1 429 ? -5.710 -10.038 -5.277 1.00 96.06 429 GLN A CA 1
ATOM 3256 C C . GLN A 1 429 ? -4.966 -9.806 -6.595 1.00 96.06 429 GLN A C 1
ATOM 3258 O O . GLN A 1 429 ? -3.788 -9.479 -6.599 1.00 96.06 429 GLN A O 1
ATOM 3263 N N . ARG A 1 430 ? -5.662 -9.865 -7.735 1.00 95.94 430 ARG A N 1
ATOM 3264 C CA . ARG A 1 430 ? -5.035 -9.601 -9.033 1.00 95.94 430 ARG A CA 1
ATOM 3265 C C . ARG A 1 430 ? -4.494 -8.172 -9.141 1.00 95.94 430 ARG A C 1
ATOM 3267 O O . ARG A 1 430 ? -3.401 -7.985 -9.674 1.00 95.94 430 ARG A O 1
ATOM 3274 N N . THR A 1 431 ? -5.245 -7.166 -8.682 1.00 94.44 431 THR A N 1
ATOM 3275 C CA . THR A 1 431 ? -4.762 -5.776 -8.633 1.00 94.44 431 THR A CA 1
ATOM 3276 C C . THR A 1 431 ? -3.503 -5.704 -7.777 1.00 94.44 431 THR A C 1
ATOM 3278 O O . THR A 1 431 ? -2.528 -5.080 -8.190 1.00 94.44 431 THR A O 1
ATOM 3281 N N . PHE A 1 432 ? -3.508 -6.389 -6.634 1.00 96.00 432 PHE A N 1
ATOM 3282 C CA . PHE A 1 432 ? -2.392 -6.480 -5.704 1.00 96.00 432 PHE A CA 1
ATOM 3283 C C . PHE A 1 432 ? -1.127 -7.049 -6.354 1.00 96.00 432 PHE A C 1
ATOM 3285 O O . PHE A 1 432 ? -0.087 -6.384 -6.395 1.00 96.00 432 PHE A O 1
ATOM 3292 N N . ASP A 1 433 ? -1.236 -8.232 -6.948 1.00 97.31 433 ASP A N 1
ATOM 3293 C CA . ASP A 1 433 ? -0.091 -8.928 -7.524 1.00 97.31 433 ASP A CA 1
ATOM 3294 C C . ASP A 1 433 ? 0.531 -8.122 -8.674 1.00 97.31 433 ASP A C 1
ATOM 3296 O O . ASP A 1 433 ? 1.744 -7.911 -8.708 1.00 97.31 433 ASP A O 1
ATOM 3300 N N . VAL A 1 434 ? -0.304 -7.595 -9.579 1.00 96.75 434 VAL A N 1
ATOM 3301 C CA . VAL A 1 434 ? 0.156 -6.880 -10.779 1.00 96.75 434 VAL A CA 1
ATOM 3302 C C . VAL A 1 434 ? 0.686 -5.484 -10.460 1.00 96.75 434 VAL A C 1
ATOM 3304 O O . VAL A 1 434 ? 1.718 -5.090 -11.000 1.00 96.75 434 VAL A O 1
ATOM 3307 N N . ASN A 1 435 ? -0.018 -4.707 -9.632 1.00 96.00 435 ASN A N 1
ATOM 3308 C CA . ASN A 1 435 ? 0.273 -3.279 -9.484 1.00 96.00 435 ASN A CA 1
ATOM 3309 C C . ASN A 1 435 ? 1.359 -2.981 -8.443 1.00 96.00 435 ASN A C 1
ATOM 3311 O O . ASN A 1 435 ? 1.852 -1.848 -8.432 1.00 96.00 435 ASN A O 1
ATOM 3315 N N . ILE A 1 436 ? 1.703 -3.931 -7.557 1.00 97.38 436 ILE A N 1
ATOM 3316 C CA . ILE A 1 436 ? 2.769 -3.712 -6.572 1.00 97.38 436 ILE A CA 1
ATOM 3317 C C . ILE A 1 436 ? 3.724 -4.888 -6.374 1.00 97.38 436 ILE A C 1
ATOM 3319 O O . ILE A 1 436 ? 4.929 -4.671 -6.494 1.00 97.38 436 ILE A O 1
ATOM 3323 N N . LEU A 1 437 ? 3.259 -6.115 -6.109 1.00 97.81 437 LEU A N 1
ATOM 3324 C CA . LEU A 1 437 ? 4.186 -7.216 -5.802 1.00 97.81 437 LEU A CA 1
ATOM 3325 C C . LEU A 1 437 ? 5.104 -7.538 -6.977 1.00 97.81 437 LEU A C 1
ATOM 3327 O O . LEU A 1 437 ? 6.308 -7.703 -6.790 1.00 97.81 437 LEU A O 1
ATOM 3331 N N . ALA A 1 438 ? 4.561 -7.535 -8.194 1.00 98.31 438 ALA A N 1
ATOM 3332 C CA . ALA A 1 438 ? 5.344 -7.705 -9.405 1.00 98.31 438 ALA A CA 1
ATOM 3333 C C . ALA A 1 438 ? 6.512 -6.713 -9.486 1.00 98.31 438 ALA A C 1
ATOM 3335 O O . ALA A 1 438 ? 7.596 -7.090 -9.923 1.00 98.31 438 ALA A O 1
ATOM 3336 N N . HIS A 1 439 ? 6.343 -5.470 -9.016 1.00 98.31 439 HIS A N 1
ATOM 3337 C CA . HIS A 1 439 ? 7.433 -4.492 -9.004 1.00 98.31 439 HIS A CA 1
ATOM 3338 C C . HIS A 1 439 ? 8.574 -4.937 -8.085 1.00 98.31 439 HIS A C 1
ATOM 3340 O O . HIS A 1 439 ? 9.736 -4.787 -8.458 1.00 98.31 439 HIS A O 1
ATOM 3346 N N . PHE A 1 440 ? 8.268 -5.514 -6.919 1.00 98.31 440 PHE A N 1
ATOM 3347 C CA . PHE A 1 440 ? 9.287 -6.071 -6.029 1.00 98.31 440 PHE A CA 1
ATOM 3348 C C . PHE A 1 440 ? 10.013 -7.242 -6.691 1.00 98.31 440 PHE A C 1
ATOM 3350 O O . PHE A 1 440 ? 11.238 -7.227 -6.737 1.00 98.31 440 PHE A O 1
ATOM 3357 N N . TRP A 1 441 ? 9.289 -8.198 -7.278 1.00 98.38 441 TRP A N 1
ATOM 3358 C CA . TRP A 1 441 ? 9.891 -9.358 -7.951 1.00 98.38 441 TRP A CA 1
ATOM 3359 C C . TRP A 1 441 ? 10.783 -8.953 -9.127 1.00 98.38 441 TRP A C 1
ATOM 3361 O O . TRP A 1 441 ? 11.904 -9.437 -9.258 1.00 98.38 441 TRP A O 1
ATOM 3371 N N . ILE A 1 442 ? 10.338 -7.996 -9.940 1.00 98.44 442 ILE A N 1
ATOM 3372 C CA . ILE A 1 442 ? 11.140 -7.441 -11.035 1.00 98.44 442 ILE A CA 1
ATOM 3373 C C . ILE A 1 442 ? 12.419 -6.801 -10.480 1.00 98.44 442 ILE A C 1
ATOM 3375 O O . ILE A 1 442 ? 13.517 -7.075 -10.966 1.00 98.44 442 ILE A O 1
ATOM 3379 N N . LEU A 1 443 ? 12.313 -5.983 -9.430 1.00 98.12 443 LEU A N 1
ATOM 3380 C CA . LEU A 1 443 ? 13.480 -5.338 -8.831 1.00 98.12 443 LEU A CA 1
ATOM 3381 C C . LEU A 1 443 ? 14.433 -6.337 -8.169 1.00 98.12 443 LEU A C 1
ATOM 3383 O O . LEU A 1 443 ? 15.640 -6.158 -8.282 1.00 98.12 443 LEU A O 1
ATOM 3387 N N . LYS A 1 444 ? 13.935 -7.414 -7.554 1.00 97.62 444 LYS A N 1
ATOM 3388 C CA . LYS A 1 444 ? 14.774 -8.473 -6.972 1.00 97.62 444 LYS A CA 1
ATOM 3389 C C . LYS A 1 444 ? 15.718 -9.109 -7.995 1.00 97.62 444 LYS A C 1
ATOM 3391 O O . LYS A 1 444 ? 16.814 -9.502 -7.608 1.00 97.62 444 LYS A O 1
ATOM 3396 N N . VAL A 1 445 ? 15.337 -9.153 -9.276 1.00 97.06 445 VAL A N 1
ATOM 3397 C CA . VAL A 1 445 ? 16.188 -9.704 -10.346 1.00 97.06 445 VAL A CA 1
ATOM 3398 C C . VAL A 1 445 ? 17.040 -8.644 -11.036 1.00 97.06 445 VAL A C 1
ATOM 3400 O O . VAL A 1 445 ? 18.220 -8.876 -11.292 1.00 97.06 445 VAL A O 1
ATOM 3403 N N . PHE A 1 446 ? 16.466 -7.483 -11.359 1.00 98.06 446 PHE A N 1
ATOM 3404 C CA . PHE A 1 446 ? 17.137 -6.510 -12.228 1.00 98.06 446 PHE A CA 1
ATOM 3405 C C . PHE A 1 446 ? 17.920 -5.426 -11.485 1.00 98.06 446 PHE A C 1
ATOM 3407 O O . PHE A 1 446 ? 18.812 -4.821 -12.074 1.00 98.06 446 PHE A O 1
ATOM 3414 N N . LEU A 1 447 ? 17.644 -5.182 -10.201 1.00 97.38 447 LEU A N 1
ATOM 3415 C CA . LEU A 1 447 ? 18.399 -4.202 -9.419 1.00 97.38 447 LEU A CA 1
ATOM 3416 C C . LEU A 1 447 ? 19.828 -4.664 -9.055 1.00 97.38 447 LEU A C 1
ATOM 3418 O O . LEU A 1 447 ? 20.715 -3.814 -9.112 1.00 97.38 447 LEU A O 1
ATOM 3422 N N . PRO A 1 448 ? 20.121 -5.941 -8.719 1.00 97.12 448 PRO A N 1
ATOM 3423 C CA . PRO A 1 448 ? 21.486 -6.347 -8.366 1.00 97.12 448 PRO A CA 1
ATOM 3424 C C . PRO A 1 448 ? 22.542 -6.026 -9.443 1.00 97.12 448 PRO A C 1
ATOM 3426 O O . PRO A 1 448 ? 23.510 -5.343 -9.105 1.00 97.12 448 PRO A O 1
ATOM 3429 N N . PRO A 1 449 ? 22.344 -6.344 -10.742 1.00 96.75 449 PRO A N 1
ATOM 3430 C CA . PRO A 1 449 ? 23.300 -5.941 -11.778 1.00 96.75 449 PRO A CA 1
ATOM 3431 C C . PRO A 1 449 ? 23.428 -4.416 -11.927 1.00 96.75 449 PRO A C 1
ATOM 3433 O O . PRO A 1 449 ? 24.511 -3.908 -12.219 1.00 96.75 449 PRO A O 1
ATOM 3436 N N . MET A 1 450 ? 22.348 -3.653 -11.709 1.00 97.75 450 MET A N 1
ATOM 3437 C CA . MET A 1 450 ? 22.416 -2.184 -11.704 1.00 97.75 450 MET A CA 1
ATOM 3438 C C . MET A 1 450 ? 23.256 -1.666 -10.530 1.00 97.75 450 MET A C 1
ATOM 3440 O O . MET A 1 450 ? 24.010 -0.708 -10.694 1.00 97.75 450 MET A O 1
ATOM 3444 N N . LEU A 1 451 ? 23.154 -2.298 -9.353 1.00 95.81 451 LEU A N 1
ATOM 3445 C CA . LEU A 1 451 ? 23.962 -1.980 -8.172 1.00 95.81 451 LEU A CA 1
ATOM 3446 C C . LEU A 1 451 ? 25.438 -2.275 -8.410 1.00 95.81 451 LEU A C 1
ATOM 3448 O O . LEU A 1 451 ? 26.270 -1.429 -8.087 1.00 95.81 451 LEU A O 1
ATOM 3452 N N . GLU A 1 452 ? 25.769 -3.425 -8.987 1.00 94.94 452 GLU A N 1
ATOM 3453 C CA . GLU A 1 452 ? 27.148 -3.797 -9.320 1.00 94.94 452 GLU A CA 1
ATOM 3454 C C . GLU A 1 452 ? 27.777 -2.777 -10.275 1.00 94.94 452 GLU A C 1
ATOM 3456 O O . GLU A 1 452 ? 28.825 -2.207 -9.975 1.00 94.94 452 GLU A O 1
ATOM 3461 N N . ASN A 1 453 ? 27.072 -2.444 -11.358 1.00 93.81 453 ASN A N 1
ATOM 3462 C CA . ASN A 1 453 ? 27.554 -1.503 -12.372 1.00 93.81 453 ASN A CA 1
ATOM 3463 C C . ASN A 1 453 ? 27.393 -0.028 -11.974 1.00 93.81 453 ASN A C 1
ATOM 3465 O O . ASN A 1 453 ? 27.892 0.860 -12.661 1.00 93.81 453 ASN A O 1
ATOM 3469 N N . SER A 1 454 ? 26.681 0.248 -10.877 1.00 93.56 454 SER A N 1
ATOM 3470 C CA . SER A 1 454 ? 26.272 1.595 -10.457 1.00 93.56 454 SER A CA 1
ATOM 3471 C C . SER A 1 454 ? 25.641 2.407 -11.597 1.00 93.56 454 SER A C 1
ATOM 3473 O O . SER A 1 454 ? 25.840 3.614 -11.685 1.00 93.56 454 SER A O 1
ATOM 3475 N N . HIS A 1 455 ? 24.872 1.746 -12.464 1.00 95.25 455 HIS A N 1
ATOM 3476 C CA . HIS A 1 455 ? 24.170 2.341 -13.602 1.00 95.25 455 HIS A CA 1
ATOM 3477 C C . HIS A 1 455 ? 22.801 1.693 -13.732 1.00 95.25 455 HIS A C 1
ATOM 3479 O O . HIS A 1 455 ? 22.687 0.469 -13.787 1.00 95.25 455 HIS A O 1
ATOM 3485 N N . GLY A 1 456 ? 21.760 2.514 -13.793 1.00 96.69 456 GLY A N 1
ATOM 3486 C CA . GLY A 1 456 ? 20.424 2.022 -14.079 1.00 96.69 456 GLY A CA 1
ATOM 3487 C C . GLY A 1 456 ? 19.351 3.097 -13.996 1.00 96.69 456 GLY A C 1
ATOM 3488 O O . GLY A 1 456 ? 19.590 4.207 -13.516 1.00 96.69 456 GLY A O 1
ATOM 3489 N N . HIS A 1 457 ? 18.139 2.778 -14.442 1.00 97.81 457 HIS A N 1
ATOM 3490 C CA . HIS A 1 457 ? 16.983 3.655 -14.273 1.00 97.81 457 HIS A CA 1
ATOM 3491 C C . HIS A 1 457 ? 15.710 2.853 -14.000 1.00 97.81 457 HIS A C 1
ATOM 3493 O O . HIS A 1 457 ? 15.252 2.079 -14.833 1.00 97.81 457 HIS A O 1
ATOM 3499 N N . ILE A 1 458 ? 15.110 3.066 -12.834 1.00 98.00 458 ILE A N 1
ATOM 3500 C CA . ILE A 1 458 ? 13.839 2.456 -12.444 1.00 98.00 458 ILE A CA 1
ATOM 3501 C C . ILE A 1 458 ? 12.721 3.471 -12.650 1.00 98.00 458 ILE A C 1
ATOM 3503 O O . ILE A 1 458 ? 12.711 4.540 -12.038 1.00 98.00 458 ILE A O 1
ATOM 3507 N N . VAL A 1 459 ? 11.771 3.141 -13.512 1.00 97.50 459 VAL A N 1
ATOM 3508 C CA . VAL A 1 459 ? 10.618 3.971 -13.839 1.00 97.50 459 VAL A CA 1
ATOM 3509 C C . VAL A 1 459 ? 9.352 3.251 -13.398 1.00 97.50 459 VAL A C 1
ATOM 3511 O O . VAL A 1 459 ? 9.109 2.121 -13.807 1.00 97.50 459 VAL A O 1
ATOM 3514 N N . THR A 1 460 ? 8.523 3.910 -12.596 1.00 96.00 460 THR A N 1
ATOM 3515 C CA . THR A 1 460 ? 7.244 3.356 -12.133 1.00 96.00 460 THR A CA 1
ATOM 3516 C C . THR A 1 460 ? 6.097 4.231 -12.613 1.00 96.00 460 THR A C 1
ATOM 3518 O O . THR A 1 460 ? 6.037 5.419 -12.290 1.00 96.00 460 THR A O 1
ATOM 3521 N N . ILE A 1 461 ? 5.166 3.650 -13.372 1.00 92.38 461 ILE A N 1
ATOM 3522 C CA . ILE A 1 461 ? 3.931 4.323 -13.775 1.00 92.38 461 ILE A CA 1
ATOM 3523 C C . ILE A 1 461 ? 2.889 4.112 -12.671 1.00 92.38 461 ILE A C 1
ATOM 3525 O O . ILE A 1 461 ? 2.204 3.087 -12.580 1.00 92.38 461 ILE A O 1
ATOM 3529 N N . ALA A 1 462 ? 2.798 5.103 -11.790 1.00 88.56 462 ALA A N 1
ATOM 3530 C CA . ALA A 1 462 ? 1.810 5.168 -10.729 1.00 88.56 462 ALA A CA 1
ATOM 3531 C C . ALA A 1 462 ? 0.482 5.738 -11.275 1.00 88.56 462 ALA A C 1
ATOM 3533 O O . ALA A 1 462 ? -0.038 5.265 -12.285 1.00 88.56 462 ALA A O 1
ATOM 3534 N N . SER A 1 463 ? -0.112 6.707 -10.581 1.00 83.94 463 SER A N 1
ATOM 3535 C CA . SER A 1 463 ? -1.344 7.401 -10.969 1.00 83.94 463 SER A CA 1
ATOM 3536 C C . SER A 1 463 ? -1.496 8.663 -10.122 1.00 83.94 463 SER A C 1
ATOM 3538 O O . SER A 1 463 ? -0.952 8.724 -9.020 1.00 83.94 463 SER A O 1
ATOM 3540 N N . ALA A 1 464 ? -2.284 9.640 -10.570 1.00 74.88 464 ALA A N 1
ATOM 3541 C CA . ALA A 1 464 ? -2.815 10.677 -9.681 1.00 74.88 464 ALA A CA 1
ATOM 3542 C C . ALA A 1 464 ? -3.622 10.063 -8.514 1.00 74.88 464 ALA A C 1
ATOM 3544 O O . ALA A 1 464 ? -3.537 10.538 -7.388 1.00 74.88 464 ALA A O 1
ATOM 3545 N N . ALA A 1 465 ? -4.278 8.920 -8.753 1.00 77.94 465 ALA A N 1
ATOM 3546 C CA . ALA A 1 465 ? -4.917 8.093 -7.723 1.00 77.94 465 ALA A CA 1
ATOM 3547 C C . ALA A 1 465 ? -3.921 7.460 -6.722 1.00 77.94 465 ALA A C 1
ATOM 3549 O O . ALA A 1 465 ? -4.331 6.801 -5.776 1.00 77.94 465 ALA A O 1
ATOM 3550 N N . GLY A 1 466 ? -2.611 7.615 -6.955 1.00 75.38 466 GLY A N 1
ATOM 3551 C CA . GLY A 1 466 ? -1.536 7.284 -6.018 1.00 75.38 466 GLY A CA 1
ATOM 3552 C C . GLY A 1 466 ? -1.134 8.442 -5.097 1.00 75.38 466 GLY A C 1
ATOM 3553 O O . GLY A 1 466 ? -0.147 8.320 -4.377 1.00 75.38 466 GLY A O 1
ATOM 3554 N N . LEU A 1 467 ? -1.837 9.576 -5.189 1.00 73.94 467 LEU A N 1
ATOM 3555 C CA . LEU A 1 467 ? -1.576 10.809 -4.437 1.00 73.94 467 LEU A CA 1
ATOM 3556 C C . LEU A 1 467 ? -2.832 11.395 -3.785 1.00 73.94 467 LEU A C 1
ATOM 3558 O O . LEU A 1 467 ? -2.694 12.220 -2.889 1.00 73.94 467 LEU A O 1
ATOM 3562 N N . SER A 1 468 ? -4.020 11.009 -4.257 1.00 75.31 468 SER A N 1
ATOM 3563 C CA . SER A 1 468 ? -5.306 11.318 -3.634 1.00 75.31 468 SER A CA 1
ATOM 3564 C C . SER A 1 468 ? -6.288 10.161 -3.852 1.00 75.31 468 SER A C 1
ATOM 3566 O O . SER A 1 468 ? -6.216 9.448 -4.863 1.00 75.31 468 SER A O 1
ATOM 3568 N N . GLY A 1 469 ? -7.164 9.942 -2.876 1.00 79.81 469 GLY A N 1
ATOM 3569 C CA . GLY A 1 469 ? -8.191 8.912 -2.881 1.00 79.81 469 GLY A CA 1
ATOM 3570 C C . GLY A 1 469 ? -9.281 9.181 -3.917 1.00 79.81 469 GLY A C 1
ATOM 3571 O O . GLY A 1 469 ? -9.744 10.302 -4.104 1.00 79.81 469 GLY A O 1
ATOM 3572 N N . VAL A 1 470 ? -9.727 8.122 -4.592 1.00 80.00 470 VAL A N 1
ATOM 3573 C CA . VAL A 1 470 ? -10.810 8.185 -5.578 1.00 80.00 470 VAL A CA 1
ATOM 3574 C C . VAL A 1 470 ? -11.853 7.130 -5.227 1.00 80.00 470 VAL A C 1
ATOM 3576 O O . VAL A 1 470 ? -11.528 5.955 -5.046 1.00 80.00 470 VAL A O 1
ATOM 3579 N N . CYS A 1 471 ? -13.118 7.542 -5.129 1.00 81.56 471 CYS A N 1
ATOM 3580 C CA . CYS A 1 471 ? -14.227 6.633 -4.835 1.00 81.56 471 CYS A CA 1
ATOM 3581 C C . CYS A 1 471 ? -14.360 5.534 -5.907 1.00 81.56 471 CYS A C 1
ATOM 3583 O O . CYS A 1 471 ? -14.163 5.798 -7.096 1.00 81.56 471 CYS A O 1
ATOM 3585 N N . GLY A 1 472 ? -14.735 4.313 -5.510 1.00 82.56 472 GLY A N 1
ATOM 3586 C CA . GLY A 1 472 ? -14.913 3.196 -6.445 1.00 82.56 472 GLY A CA 1
ATOM 3587 C C . GLY A 1 472 ? -13.608 2.587 -6.967 1.00 82.56 472 GLY A C 1
ATOM 3588 O O . GLY A 1 472 ? -13.651 1.746 -7.861 1.00 82.56 472 GLY A O 1
ATOM 3589 N N . LEU A 1 473 ? -12.456 3.018 -6.438 1.00 86.44 473 LEU A N 1
ATOM 3590 C CA . LEU A 1 473 ? -11.116 2.561 -6.819 1.00 86.44 473 LEU A CA 1
ATOM 3591 C C . LEU A 1 473 ? -10.248 2.237 -5.594 1.00 86.44 473 LEU A C 1
ATOM 3593 O O . LEU A 1 473 ? -9.037 2.427 -5.637 1.00 86.44 473 LEU A O 1
ATOM 3597 N N . VAL A 1 474 ? -10.839 1.766 -4.492 1.00 92.31 474 VAL A N 1
ATOM 3598 C CA . VAL A 1 474 ? -10.122 1.569 -3.215 1.00 92.31 474 VAL A CA 1
ATOM 3599 C C . VAL A 1 474 ? -8.886 0.669 -3.362 1.00 92.31 474 VAL A C 1
ATOM 3601 O O . VAL A 1 474 ? -7.808 1.025 -2.882 1.00 92.31 474 VAL A O 1
ATOM 3604 N N . ASP A 1 475 ? -9.007 -0.458 -4.073 1.00 93.00 475 ASP A N 1
ATOM 3605 C CA . ASP A 1 475 ? -7.885 -1.367 -4.351 1.00 93.00 475 ASP A CA 1
ATOM 3606 C C . ASP A 1 475 ? -6.806 -0.693 -5.205 1.00 93.00 475 ASP A C 1
ATOM 3608 O O . ASP A 1 475 ? -5.617 -0.728 -4.885 1.00 93.00 475 ASP A O 1
ATOM 3612 N N . TYR A 1 476 ? -7.219 -0.007 -6.267 1.00 90.69 476 TYR A N 1
ATOM 3613 C CA . TYR A 1 476 ? -6.304 0.669 -7.175 1.00 90.69 476 TYR A CA 1
ATOM 3614 C C . TYR A 1 476 ? -5.574 1.851 -6.522 1.00 90.69 476 TYR A C 1
ATOM 3616 O O . TYR A 1 476 ? -4.355 1.958 -6.663 1.00 90.69 476 TYR A O 1
ATOM 3624 N N . CYS A 1 477 ? -6.280 2.713 -5.785 1.00 90.94 477 CYS A N 1
ATOM 3625 C CA . CYS A 1 477 ? -5.701 3.825 -5.032 1.00 90.94 477 CYS A CA 1
ATOM 3626 C C . CYS A 1 477 ? -4.664 3.318 -4.036 1.00 90.94 477 CYS A C 1
ATOM 3628 O O . CYS A 1 477 ? -3.515 3.752 -4.089 1.00 90.94 477 CYS A O 1
ATOM 3630 N N . SER A 1 478 ? -5.023 2.332 -3.207 1.00 96.38 478 SER A N 1
ATOM 3631 C CA . SER A 1 478 ? -4.088 1.705 -2.269 1.00 96.38 478 SER A CA 1
ATOM 3632 C C . SER A 1 478 ? -2.779 1.308 -2.963 1.00 96.38 478 SER A C 1
ATOM 3634 O O . SER A 1 478 ? -1.690 1.702 -2.550 1.00 96.38 478 SER A O 1
ATOM 3636 N N . LEU A 1 479 ? -2.857 0.631 -4.106 1.00 95.81 479 LEU A N 1
ATOM 3637 C CA . LEU A 1 479 ? -1.668 0.079 -4.756 1.00 95.81 479 LEU A CA 1
ATOM 3638 C C . LEU A 1 479 ? -0.881 1.106 -5.571 1.00 95.81 479 LEU A C 1
ATOM 3640 O O . LEU A 1 479 ? 0.338 0.991 -5.707 1.00 95.81 479 LEU A O 1
ATOM 3644 N N . LYS A 1 480 ? -1.529 2.166 -6.061 1.00 93.69 480 LYS A N 1
ATOM 3645 C CA . LYS A 1 480 ? -0.820 3.294 -6.677 1.00 93.69 480 LYS A CA 1
ATOM 3646 C C . LYS A 1 480 ? -0.133 4.178 -5.638 1.00 93.69 480 LYS A C 1
ATOM 3648 O O . LYS A 1 480 ? 0.965 4.655 -5.923 1.00 93.69 480 LYS A O 1
ATOM 3653 N N . PHE A 1 481 ? -0.693 4.325 -4.436 1.00 93.81 481 PHE A N 1
ATOM 3654 C CA . PHE A 1 481 ? 0.034 4.904 -3.304 1.00 93.81 481 PHE A CA 1
ATOM 3655 C C . PHE A 1 481 ? 1.240 4.027 -2.948 1.00 93.81 481 PHE A C 1
ATOM 3657 O O . PHE A 1 481 ? 2.350 4.540 -2.804 1.00 93.81 481 PHE A O 1
ATOM 3664 N N . ALA A 1 482 ? 1.061 2.703 -2.892 1.00 97.25 482 ALA A N 1
ATOM 3665 C CA . ALA A 1 482 ? 2.146 1.761 -2.626 1.00 97.25 482 ALA A CA 1
ATOM 3666 C C . ALA A 1 482 ? 3.308 1.915 -3.619 1.00 97.25 482 ALA A C 1
ATOM 3668 O O . ALA A 1 482 ? 4.472 1.951 -3.214 1.00 97.25 482 ALA A O 1
ATOM 3669 N N . ALA A 1 483 ? 2.999 2.078 -4.909 1.00 95.75 483 ALA A N 1
ATOM 3670 C CA . ALA A 1 483 ? 3.986 2.311 -5.960 1.00 95.75 483 ALA A CA 1
ATOM 3671 C C . ALA A 1 483 ? 4.777 3.618 -5.750 1.00 95.75 483 ALA A C 1
ATOM 3673 O O . ALA A 1 483 ? 5.992 3.642 -5.946 1.00 95.75 483 ALA A O 1
ATOM 3674 N N . VAL A 1 484 ? 4.118 4.693 -5.296 1.00 90.69 484 VAL A N 1
ATOM 3675 C CA . VAL A 1 484 ? 4.788 5.952 -4.919 1.00 90.69 484 VAL A CA 1
ATOM 3676 C C . VAL A 1 484 ? 5.680 5.755 -3.688 1.00 90.69 484 VAL A C 1
ATOM 3678 O O . VAL A 1 484 ? 6.815 6.234 -3.676 1.00 90.69 484 VAL A O 1
ATOM 3681 N N . GLY A 1 485 ? 5.198 5.030 -2.674 1.00 91.75 485 GLY A N 1
ATOM 3682 C CA . GLY A 1 485 ? 5.950 4.725 -1.453 1.00 91.75 485 GLY A CA 1
ATOM 3683 C C . GLY A 1 485 ? 7.206 3.892 -1.716 1.00 91.75 485 GLY A C 1
ATOM 3684 O O . GLY A 1 485 ? 8.285 4.252 -1.243 1.00 91.75 485 GLY A O 1
ATOM 3685 N N . LEU A 1 486 ? 7.085 2.844 -2.542 1.00 95.44 486 LEU A N 1
ATOM 3686 C CA . LEU A 1 486 ? 8.205 2.028 -3.030 1.00 95.44 486 LEU A CA 1
ATOM 3687 C C . LEU A 1 486 ? 9.255 2.927 -3.674 1.00 95.44 486 LEU A C 1
ATOM 3689 O O . LEU A 1 486 ? 10.431 2.876 -3.319 1.00 95.44 486 LEU A O 1
ATOM 3693 N N . HIS A 1 487 ? 8.819 3.795 -4.587 1.00 91.94 487 HIS A N 1
ATOM 3694 C CA . HIS A 1 487 ? 9.710 4.676 -5.327 1.00 91.94 487 HIS A CA 1
ATOM 3695 C C . HIS A 1 487 ? 10.491 5.631 -4.427 1.00 91.94 487 HIS A C 1
ATOM 3697 O O . HIS A 1 487 ? 11.702 5.794 -4.584 1.00 91.94 487 HIS A O 1
ATOM 3703 N N . GLN A 1 488 ? 9.805 6.267 -3.475 1.00 87.12 488 GLN A N 1
ATOM 3704 C CA . GLN A 1 488 ? 10.434 7.198 -2.538 1.00 87.12 488 GLN A CA 1
ATOM 3705 C C . GLN A 1 488 ? 11.448 6.477 -1.650 1.00 87.12 488 GLN A C 1
ATOM 3707 O O . GLN A 1 488 ? 12.592 6.917 -1.552 1.00 87.12 488 GLN A O 1
ATOM 3712 N N . ALA A 1 489 ? 11.058 5.349 -1.056 1.00 89.38 489 ALA A N 1
ATOM 3713 C CA . ALA A 1 489 ? 11.933 4.585 -0.175 1.00 89.38 489 ALA A CA 1
ATOM 3714 C C . ALA A 1 489 ? 13.153 4.021 -0.915 1.00 89.38 489 ALA A C 1
ATOM 3716 O O . ALA A 1 489 ? 14.273 4.150 -0.428 1.00 89.38 489 ALA A O 1
ATOM 3717 N N . LEU A 1 490 ? 12.969 3.493 -2.130 1.00 93.69 490 LEU A N 1
ATOM 3718 C CA . LEU A 1 490 ? 14.072 2.993 -2.950 1.00 93.69 490 LEU A CA 1
ATOM 3719 C C . LEU A 1 490 ? 15.039 4.109 -3.354 1.00 93.69 490 LEU A C 1
ATOM 3721 O O . LEU A 1 490 ? 16.248 3.912 -3.343 1.00 93.69 490 LEU A O 1
ATOM 3725 N N . THR A 1 491 ? 14.527 5.302 -3.666 1.00 89.31 491 THR A N 1
ATOM 3726 C CA . THR A 1 491 ? 15.381 6.465 -3.956 1.00 89.31 491 THR A CA 1
ATOM 3727 C C . THR A 1 491 ? 16.260 6.814 -2.754 1.00 89.31 491 THR A C 1
ATOM 3729 O O . THR A 1 491 ? 17.446 7.089 -2.919 1.00 89.31 491 THR A O 1
ATOM 3732 N N . HIS A 1 492 ? 15.693 6.778 -1.545 1.00 84.19 492 HIS A N 1
ATOM 3733 C CA . HIS A 1 492 ? 16.437 7.048 -0.315 1.00 84.19 492 HIS A CA 1
ATOM 3734 C C . HIS A 1 492 ? 17.458 5.941 -0.036 1.00 84.19 492 HIS A C 1
ATOM 3736 O O . HIS A 1 492 ? 18.592 6.230 0.329 1.00 84.19 492 HIS A O 1
ATOM 3742 N N . GLU A 1 493 ? 17.089 4.680 -0.257 1.00 89.19 493 GLU A N 1
ATOM 3743 C CA . GLU A 1 493 ? 17.994 3.544 -0.097 1.00 89.19 493 GLU A CA 1
ATOM 3744 C C . GLU A 1 493 ? 19.193 3.618 -1.047 1.00 89.19 493 GLU A C 1
ATOM 3746 O O . GLU A 1 493 ? 20.333 3.512 -0.602 1.00 89.19 493 GLU A O 1
ATOM 3751 N N . LEU A 1 494 ? 18.963 3.876 -2.337 1.00 89.75 494 LEU A N 1
ATOM 3752 C CA . LEU A 1 494 ? 20.034 4.031 -3.326 1.00 89.75 494 LEU A CA 1
ATOM 3753 C C . LEU A 1 494 ? 20.966 5.201 -2.995 1.00 89.75 494 LEU A C 1
ATOM 3755 O O . LEU A 1 494 ? 22.179 5.086 -3.175 1.00 89.75 494 LEU A O 1
ATOM 3759 N N . TYR A 1 495 ? 20.409 6.297 -2.474 1.00 85.19 495 TYR A N 1
ATOM 3760 C CA . TYR A 1 495 ? 21.188 7.430 -1.986 1.00 85.19 495 TYR A CA 1
ATOM 3761 C C . TYR A 1 495 ? 22.086 7.032 -0.805 1.00 85.19 495 TYR A C 1
ATOM 3763 O O . TYR A 1 495 ? 23.292 7.269 -0.844 1.00 85.19 495 TYR A O 1
ATOM 3771 N N . THR A 1 496 ? 21.539 6.351 0.208 1.00 81.75 496 THR A N 1
ATOM 3772 C CA . THR A 1 496 ? 22.316 5.863 1.362 1.00 81.75 496 THR A CA 1
ATOM 3773 C C . THR A 1 496 ? 23.402 4.866 0.943 1.00 81.75 496 THR A C 1
ATOM 3775 O O . THR A 1 496 ? 24.507 4.890 1.482 1.00 81.75 496 THR A O 1
ATOM 3778 N N . LEU A 1 497 ? 23.135 4.037 -0.071 1.00 85.75 497 LEU A N 1
ATOM 3779 C CA . LEU A 1 497 ? 24.104 3.102 -0.651 1.00 85.75 497 LEU A CA 1
ATOM 3780 C C . LEU A 1 497 ? 25.138 3.770 -1.580 1.00 85.75 497 LEU A C 1
ATOM 3782 O O . LEU A 1 497 ? 26.003 3.073 -2.115 1.00 85.75 497 LEU A O 1
ATOM 3786 N N . LYS A 1 498 ? 25.072 5.095 -1.785 1.00 87.31 498 LYS A N 1
ATOM 3787 C CA . LYS A 1 498 ? 25.935 5.868 -2.702 1.00 87.31 498 LYS A CA 1
ATOM 3788 C C . LYS A 1 498 ? 25.888 5.356 -4.144 1.00 87.31 498 LYS A C 1
ATOM 3790 O O . LYS A 1 498 ? 26.888 5.348 -4.862 1.00 87.31 498 LYS A O 1
ATOM 3795 N N . LYS A 1 499 ? 24.712 4.913 -4.585 1.00 89.50 499 LYS A N 1
ATOM 3796 C CA . LYS A 1 499 ? 24.469 4.401 -5.939 1.00 89.50 499 LYS A CA 1
ATOM 3797 C C . LYS A 1 499 ? 23.891 5.491 -6.832 1.00 89.50 499 LYS A C 1
ATOM 3799 O O . LYS A 1 499 ? 22.872 5.301 -7.488 1.00 89.50 499 LYS A O 1
ATOM 3804 N N . ASP A 1 500 ? 24.581 6.631 -6.887 1.00 82.69 500 ASP A N 1
ATOM 3805 C CA . ASP A 1 500 ? 24.117 7.833 -7.589 1.00 82.69 500 ASP A CA 1
ATOM 3806 C C . ASP A 1 500 ? 23.914 7.628 -9.094 1.00 82.69 500 ASP A C 1
ATOM 3808 O O . ASP A 1 500 ? 23.164 8.380 -9.714 1.00 82.69 500 ASP A O 1
ATOM 3812 N N . GLY A 1 501 ? 24.560 6.639 -9.713 1.00 89.88 501 GLY A N 1
ATOM 3813 C CA . GLY A 1 501 ? 24.342 6.327 -11.126 1.00 89.88 501 GLY A CA 1
ATOM 3814 C C . GLY A 1 501 ? 23.047 5.552 -11.406 1.00 89.88 501 GLY A C 1
ATOM 3815 O O . GLY A 1 501 ? 22.637 5.472 -12.562 1.00 89.88 501 GLY A O 1
ATOM 3816 N N . ILE A 1 502 ? 22.346 5.068 -10.373 1.00 94.69 502 ILE A N 1
ATOM 3817 C CA . ILE A 1 502 ? 21.008 4.484 -10.506 1.00 94.69 502 ILE A CA 1
ATOM 3818 C C . ILE A 1 502 ? 19.968 5.567 -10.246 1.00 94.69 502 ILE A C 1
ATOM 3820 O O . ILE A 1 502 ? 19.943 6.209 -9.196 1.00 94.69 502 ILE A O 1
ATOM 3824 N N . LYS A 1 503 ? 19.100 5.794 -11.227 1.00 93.75 503 LYS A N 1
ATOM 3825 C CA . LYS A 1 503 ? 18.069 6.830 -11.189 1.00 93.75 503 LYS A CA 1
ATOM 3826 C C . LYS A 1 503 ? 16.695 6.221 -11.005 1.00 93.75 503 LYS A C 1
ATOM 3828 O O . LYS A 1 503 ? 16.444 5.074 -11.363 1.00 93.75 503 LYS A O 1
ATOM 3833 N N . THR A 1 504 ? 15.786 7.009 -10.461 1.00 93.06 504 THR A N 1
ATOM 3834 C CA . THR A 1 504 ? 14.422 6.581 -10.187 1.00 93.06 504 THR A CA 1
ATOM 3835 C C . THR A 1 504 ? 13.474 7.659 -10.726 1.00 93.06 504 THR A C 1
ATOM 3837 O O . THR A 1 504 ? 13.650 8.834 -10.435 1.00 93.06 504 THR A O 1
ATOM 3840 N N . THR A 1 505 ? 12.464 7.301 -11.523 1.00 92.69 505 THR A N 1
ATOM 3841 C CA . THR A 1 505 ? 11.362 8.196 -11.929 1.00 92.69 505 THR A CA 1
ATOM 3842 C C . THR A 1 505 ? 9.993 7.589 -11.615 1.00 92.69 505 THR A C 1
ATOM 3844 O O . THR A 1 505 ? 9.669 6.519 -12.114 1.00 92.69 505 THR A O 1
ATOM 3847 N N . VAL A 1 506 ? 9.155 8.273 -10.835 1.00 90.19 506 VAL A N 1
ATOM 3848 C CA . VAL A 1 506 ? 7.735 7.919 -10.683 1.00 90.19 506 VAL A CA 1
ATOM 3849 C C . VAL A 1 506 ? 6.882 8.861 -11.515 1.00 90.19 506 VAL A C 1
ATOM 3851 O O . VAL A 1 506 ? 7.059 10.080 -11.480 1.00 90.19 506 VAL A O 1
ATOM 3854 N N . VAL A 1 507 ? 5.959 8.294 -12.283 1.00 87.44 507 VAL A N 1
ATOM 3855 C CA . VAL A 1 507 ? 5.031 9.037 -13.133 1.00 87.44 507 VAL A CA 1
ATOM 3856 C C . VAL A 1 507 ? 3.630 8.908 -12.553 1.00 87.44 507 VAL A C 1
ATOM 3858 O O . VAL A 1 507 ? 3.122 7.800 -12.415 1.00 87.44 507 VAL A O 1
ATOM 3861 N N . CYS A 1 508 ? 2.987 10.033 -12.261 1.00 82.75 508 CYS A N 1
ATOM 3862 C CA . CYS A 1 508 ? 1.623 10.091 -11.745 1.00 82.75 508 CYS A CA 1
ATOM 3863 C C . CYS A 1 508 ? 0.728 10.831 -12.751 1.00 82.75 508 CYS A C 1
ATOM 3865 O O . CYS A 1 508 ? 0.556 12.051 -12.639 1.00 82.75 508 CYS A O 1
ATOM 3867 N N . PRO A 1 509 ? 0.207 10.127 -13.773 1.00 80.44 509 PRO A N 1
ATOM 3868 C CA . PRO A 1 509 ? -0.731 10.711 -14.719 1.00 80.44 509 PRO A CA 1
ATOM 3869 C C . PRO A 1 509 ? -2.166 10.731 -14.175 1.00 80.44 509 PRO A C 1
ATOM 3871 O O . PRO A 1 509 ? -2.566 9.841 -13.423 1.00 80.44 509 PRO A O 1
ATOM 3874 N N . THR A 1 510 ? -2.949 11.731 -14.582 1.00 71.12 510 THR A N 1
ATOM 3875 C CA . THR A 1 510 ? -4.422 11.710 -14.522 1.00 71.12 510 THR A CA 1
ATOM 3876 C C . THR A 1 510 ? -4.999 10.789 -15.592 1.00 71.12 510 THR A C 1
ATOM 3878 O O . THR A 1 510 ? -4.254 10.174 -16.354 1.00 71.12 510 THR A O 1
ATOM 3881 N N . PHE A 1 511 ? -6.332 10.715 -15.683 1.00 64.44 511 PHE A N 1
ATOM 3882 C CA . PHE A 1 511 ? -7.026 10.036 -16.774 1.00 64.44 511 PHE A CA 1
ATOM 3883 C C . PHE A 1 511 ? -6.425 10.418 -18.134 1.00 64.44 511 PHE A C 1
ATOM 3885 O O . PHE A 1 511 ? -6.321 11.590 -18.502 1.00 64.44 511 PHE A O 1
ATOM 3892 N N . ILE A 1 512 ? -5.984 9.393 -18.854 1.00 53.12 512 ILE A N 1
ATOM 3893 C CA . ILE A 1 512 ? -5.482 9.479 -20.223 1.00 53.12 512 ILE A CA 1
ATOM 3894 C C . ILE A 1 512 ? -6.614 8.987 -21.100 1.00 53.12 512 ILE A C 1
ATOM 3896 O O . ILE A 1 512 ? -7.277 8.017 -20.720 1.00 53.12 512 ILE A O 1
ATOM 3900 N N . ASN A 1 513 ? -6.831 9.632 -22.252 1.00 46.03 513 ASN A N 1
ATOM 3901 C CA . ASN A 1 513 ? -7.884 9.225 -23.175 1.00 46.03 513 ASN A CA 1
ATOM 3902 C C . ASN A 1 513 ? -7.675 7.763 -23.588 1.00 46.03 513 ASN A C 1
ATOM 3904 O O . ASN A 1 513 ? -6.878 7.446 -24.468 1.00 46.03 513 ASN A O 1
ATOM 3908 N N . THR A 1 514 ? -8.374 6.871 -22.898 1.00 36.47 514 THR A N 1
ATOM 3909 C CA . THR A 1 514 ? -8.460 5.445 -23.196 1.00 36.47 514 THR A CA 1
ATOM 3910 C C . THR A 1 514 ? -9.814 5.116 -23.827 1.00 36.47 514 THR A C 1
ATOM 3912 O O . THR A 1 514 ? -10.112 3.938 -24.008 1.00 36.47 514 THR A O 1
ATOM 3915 N N . GLY A 1 515 ? -10.578 6.148 -24.225 1.00 35.28 515 GLY A N 1
ATOM 3916 C CA . GLY A 1 515 ? -11.870 6.045 -24.903 1.00 35.28 515 GLY A CA 1
ATOM 3917 C C . GLY A 1 515 ? -13.084 6.562 -24.121 1.00 35.28 515 GLY A C 1
ATOM 3918 O O . GLY A 1 515 ? -14.190 6.163 -24.463 1.00 35.28 515 GLY A O 1
ATOM 3919 N N . ILE A 1 516 ? -12.924 7.396 -23.083 1.00 32.78 516 ILE A N 1
ATOM 3920 C CA . ILE A 1 516 ? -14.050 7.994 -22.335 1.00 32.78 516 ILE A CA 1
ATOM 3921 C C . ILE A 1 516 ? -13.745 9.472 -22.055 1.00 32.78 516 ILE A C 1
ATOM 3923 O O . ILE A 1 516 ? -12.711 9.776 -21.460 1.00 32.78 516 ILE A O 1
ATOM 3927 N N . ASP A 1 517 ? -14.637 10.364 -22.498 1.00 33.16 517 ASP A N 1
ATOM 3928 C CA . ASP A 1 517 ? -14.567 11.823 -22.349 1.00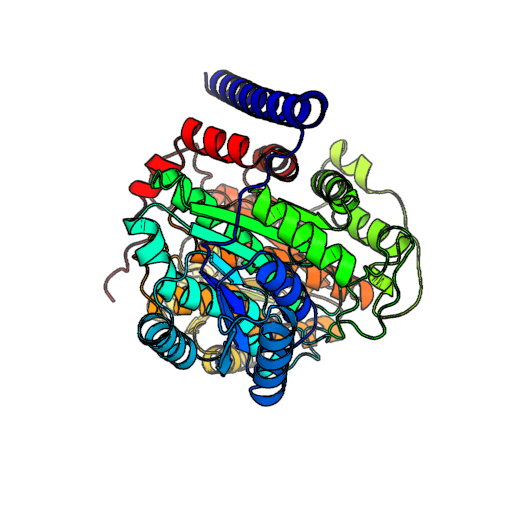 33.16 517 ASP A CA 1
ATOM 3929 C C . ASP A 1 517 ? -14.958 12.262 -20.936 1.00 33.16 517 ASP A C 1
ATOM 3931 O O . ASP A 1 517 ? -16.102 12.044 -20.560 1.00 33.16 517 ASP A O 1
ATOM 3935 N N . LEU A 1 518 ? -14.046 12.900 -20.186 1.00 36.12 518 LEU A N 1
ATOM 3936 C CA . LEU A 1 518 ? -14.318 13.886 -19.119 1.00 36.12 518 LEU A CA 1
ATOM 3937 C C . LEU A 1 518 ? -12.978 14.470 -18.616 1.00 36.12 518 LEU A C 1
ATOM 3939 O O . LEU A 1 518 ? -12.079 13.722 -18.238 1.00 36.12 518 LEU A O 1
ATOM 3943 N N . THR A 1 519 ? -12.864 15.809 -18.596 1.00 37.44 519 THR A N 1
ATOM 3944 C CA . THR A 1 519 ? -11.643 16.661 -18.458 1.00 37.44 519 THR A CA 1
ATOM 3945 C C . THR A 1 519 ? -10.760 16.701 -19.720 1.00 37.44 519 THR A C 1
ATOM 3947 O O . THR A 1 519 ? -10.882 15.797 -20.539 1.00 37.44 519 THR A O 1
ATOM 3950 N N . PRO A 1 520 ? -9.933 17.746 -19.987 1.00 43.53 520 PRO A N 1
ATOM 3951 C CA . PRO A 1 520 ? -9.092 17.777 -21.187 1.00 43.53 520 PRO A CA 1
ATOM 3952 C C . PRO A 1 520 ? -8.073 16.639 -21.108 1.00 43.53 520 PRO A C 1
ATOM 3954 O O . PRO A 1 520 ? -7.004 16.771 -20.513 1.00 43.53 520 PRO A O 1
ATOM 3957 N N . LEU A 1 521 ? -8.455 15.491 -21.661 1.00 56.34 521 LEU A N 1
ATOM 3958 C CA . LEU A 1 521 ? -7.680 14.270 -21.606 1.00 56.34 521 LEU A CA 1
ATOM 3959 C C . LEU A 1 521 ? -6.339 14.536 -22.274 1.00 56.34 521 LEU A C 1
ATOM 3961 O O . LEU A 1 521 ? -6.277 14.933 -23.442 1.00 56.34 521 LEU A O 1
ATOM 3965 N N . LEU A 1 522 ? -5.257 14.298 -21.536 1.00 62.97 522 LEU A N 1
ATOM 3966 C CA . LEU A 1 522 ? -3.934 14.335 -22.134 1.00 62.97 522 LEU A CA 1
ATOM 3967 C C . LEU A 1 522 ? -3.900 13.277 -23.237 1.00 62.97 522 LEU A C 1
ATOM 3969 O O . LEU A 1 522 ? -4.219 12.103 -23.008 1.00 62.97 522 LEU A O 1
ATOM 3973 N N . LYS A 1 523 ? -3.526 13.697 -24.448 1.00 73.94 523 LYS A N 1
ATOM 3974 C CA . LYS A 1 523 ? -3.316 12.762 -25.552 1.00 73.94 523 LYS A CA 1
ATOM 3975 C C . LYS A 1 523 ? -2.217 11.794 -25.137 1.00 73.94 523 LYS A C 1
ATOM 3977 O O . LYS A 1 523 ? -1.177 12.222 -24.638 1.00 73.94 523 LYS A O 1
ATOM 3982 N N . GLN A 1 524 ? -2.430 10.500 -25.370 1.00 79.38 524 GLN A N 1
ATOM 3983 C CA . GLN A 1 524 ? -1.467 9.459 -25.001 1.00 79.38 524 GLN A CA 1
ATOM 3984 C C . GLN A 1 524 ? -0.051 9.783 -25.506 1.00 79.38 524 GLN A C 1
ATOM 3986 O O . GLN A 1 524 ? 0.919 9.588 -24.779 1.00 79.38 524 GLN A O 1
ATOM 3991 N N . GLU A 1 525 ? 0.061 10.326 -26.719 1.00 83.12 525 GLU A N 1
ATOM 3992 C CA . GLU A 1 525 ? 1.333 10.747 -27.310 1.00 83.12 525 GLU A CA 1
ATOM 3993 C C . GLU A 1 525 ? 2.030 11.835 -26.489 1.00 83.12 525 GLU A C 1
ATOM 3995 O O . GLU A 1 525 ? 3.206 11.685 -26.173 1.00 83.12 525 GLU A O 1
ATOM 4000 N N . GLU A 1 526 ? 1.310 12.879 -26.063 1.00 82.94 526 GLU A N 1
ATOM 4001 C CA . GLU A 1 526 ? 1.874 13.947 -25.227 1.00 82.94 526 GLU A CA 1
ATOM 4002 C C . GLU A 1 526 ? 2.363 13.395 -23.882 1.00 82.94 526 GLU A C 1
ATOM 4004 O O . GLU A 1 526 ? 3.434 13.770 -23.396 1.00 82.94 526 GLU A O 1
ATOM 4009 N N . VAL A 1 527 ? 1.602 12.475 -23.282 1.00 85.56 527 VAL A N 1
ATOM 4010 C CA . VAL A 1 527 ? 2.006 11.815 -22.035 1.00 85.56 527 VAL A CA 1
ATOM 4011 C C . VAL A 1 527 ? 3.298 11.025 -22.244 1.00 85.56 527 VAL A C 1
ATOM 4013 O O . VAL A 1 527 ? 4.228 11.173 -21.453 1.00 85.56 527 VAL A O 1
ATOM 4016 N N . CYS A 1 528 ? 3.390 10.238 -23.319 1.00 89.44 528 CYS A N 1
ATOM 4017 C CA . CYS A 1 528 ? 4.584 9.453 -23.637 1.00 89.44 528 CYS A CA 1
ATOM 4018 C C . CYS A 1 528 ? 5.810 10.349 -23.869 1.00 89.44 528 CYS A C 1
ATOM 4020 O O . CYS A 1 528 ? 6.869 10.075 -23.307 1.00 89.44 528 CYS A O 1
ATOM 4022 N N . GLU A 1 529 ? 5.665 11.453 -24.608 1.00 89.25 529 GLU A N 1
ATOM 4023 C CA . GLU A 1 529 ? 6.749 12.425 -24.818 1.00 89.25 529 GLU A CA 1
ATOM 4024 C C . GLU A 1 529 ? 7.245 13.022 -23.499 1.00 89.25 529 GLU A C 1
ATOM 4026 O O . GLU A 1 529 ? 8.448 13.136 -23.249 1.00 89.25 529 GLU A O 1
ATOM 4031 N N . ARG A 1 530 ? 6.319 13.371 -22.601 1.00 87.19 530 ARG A N 1
ATOM 4032 C CA . ARG A 1 530 ? 6.674 13.902 -21.283 1.00 87.19 530 ARG A CA 1
ATOM 4033 C C . ARG A 1 530 ? 7.351 12.861 -20.396 1.00 87.19 530 ARG A C 1
ATOM 4035 O O . ARG A 1 530 ? 8.283 13.222 -19.678 1.00 87.19 530 ARG A O 1
ATOM 4042 N N . ILE A 1 531 ? 6.924 11.599 -20.458 1.00 90.69 531 ILE A N 1
ATOM 4043 C CA . ILE A 1 531 ? 7.584 10.485 -19.763 1.00 90.69 531 ILE A CA 1
ATOM 4044 C C . ILE A 1 531 ? 9.018 10.337 -20.268 1.00 90.69 531 ILE A C 1
ATOM 4046 O O . ILE A 1 531 ? 9.950 10.353 -19.465 1.00 90.69 531 ILE A O 1
ATOM 4050 N N . LEU A 1 532 ? 9.222 10.273 -21.585 1.00 92.56 532 LEU A N 1
ATOM 4051 C CA . LEU A 1 532 ? 10.561 10.169 -22.163 1.00 92.56 532 LEU A CA 1
ATOM 4052 C C . LEU A 1 532 ? 11.443 11.357 -21.793 1.00 92.56 532 LEU A C 1
ATOM 4054 O O . LEU A 1 532 ? 12.607 11.180 -21.431 1.00 92.56 532 LEU A O 1
ATOM 4058 N N . LYS A 1 533 ? 10.889 12.570 -21.835 1.00 88.38 533 LYS A N 1
ATOM 4059 C CA . LYS A 1 533 ? 11.591 13.772 -21.391 1.00 88.38 533 LYS A CA 1
ATOM 4060 C C . LYS A 1 533 ? 12.033 13.645 -19.932 1.00 88.38 533 LYS A C 1
ATOM 4062 O O . LYS A 1 533 ? 13.202 13.882 -19.643 1.00 88.38 533 LYS A O 1
ATOM 4067 N N . ALA A 1 534 ? 11.149 13.216 -19.033 1.00 85.94 534 ALA A N 1
ATOM 4068 C CA . ALA A 1 534 ? 11.481 13.003 -17.625 1.00 85.94 534 ALA A CA 1
ATOM 4069 C C . ALA A 1 534 ? 12.567 11.934 -17.428 1.00 85.94 534 ALA A C 1
ATOM 4071 O O . ALA A 1 534 ? 13.503 12.162 -16.661 1.00 85.94 534 ALA A O 1
ATOM 4072 N N . ILE A 1 535 ? 12.506 10.817 -18.161 1.00 90.62 535 ILE A N 1
ATOM 4073 C CA . ILE A 1 535 ? 13.530 9.758 -18.131 1.00 90.62 535 ILE A CA 1
ATOM 4074 C C . ILE A 1 535 ? 14.896 10.315 -18.563 1.00 90.62 535 ILE A C 1
ATOM 4076 O O . ILE A 1 535 ? 15.910 10.145 -17.880 1.00 90.62 535 ILE A O 1
ATOM 4080 N N . ARG A 1 536 ? 14.935 11.057 -19.674 1.00 90.19 536 ARG A N 1
ATOM 4081 C CA . ARG A 1 536 ? 16.166 11.669 -20.203 1.00 90.19 536 ARG A CA 1
ATOM 4082 C C . ARG A 1 536 ? 16.706 12.787 -19.310 1.00 90.19 536 ARG A C 1
ATOM 4084 O O . ARG A 1 536 ? 17.909 13.040 -19.321 1.00 90.19 536 ARG A O 1
ATOM 4091 N N . GLN A 1 537 ? 15.848 13.410 -18.505 1.00 85.50 537 GLN A N 1
ATOM 4092 C CA . GLN A 1 537 ? 16.214 14.430 -17.519 1.00 85.50 537 GLN A CA 1
ATOM 4093 C C . GLN A 1 537 ? 16.531 13.858 -16.127 1.00 85.50 537 GLN A C 1
ATOM 4095 O O . GLN A 1 537 ? 17.060 14.586 -15.291 1.00 85.50 537 GLN A O 1
ATOM 4100 N N . ASN A 1 538 ? 16.294 12.563 -15.878 1.00 84.56 538 ASN A N 1
ATOM 4101 C CA . ASN A 1 538 ? 16.344 11.945 -14.539 1.00 84.56 538 ASN A CA 1
ATOM 4102 C C . ASN A 1 538 ? 15.433 12.662 -13.540 1.00 84.56 538 ASN A C 1
ATOM 4104 O O . ASN A 1 538 ? 15.809 12.914 -12.399 1.00 84.56 538 ASN A O 1
ATOM 4108 N N . GLN A 1 539 ? 14.248 13.054 -13.994 1.00 81.69 539 GLN A N 1
ATOM 4109 C CA . GLN A 1 539 ? 13.269 13.687 -13.131 1.00 81.69 539 GLN A CA 1
ATOM 4110 C C . GLN A 1 539 ? 12.688 12.634 -12.179 1.00 81.69 539 GLN A C 1
ATOM 4112 O O . GLN A 1 539 ? 12.103 11.653 -12.633 1.00 81.69 539 GLN A O 1
ATOM 4117 N N . ASN A 1 540 ? 12.821 12.848 -10.867 1.00 79.44 540 ASN A N 1
ATOM 4118 C CA . ASN A 1 540 ? 12.390 11.858 -9.874 1.00 79.44 540 ASN A CA 1
ATOM 4119 C C . ASN A 1 540 ? 10.872 11.661 -9.827 1.00 79.44 540 ASN A C 1
ATOM 4121 O O . ASN A 1 540 ? 10.406 10.541 -9.650 1.00 79.44 540 ASN A O 1
ATOM 4125 N N . VAL A 1 541 ? 10.105 12.741 -9.990 1.00 80.50 541 VAL A N 1
ATOM 4126 C CA . VAL A 1 541 ? 8.637 12.730 -9.930 1.00 80.50 541 VAL A CA 1
ATOM 4127 C C . VAL A 1 541 ? 8.081 13.510 -11.111 1.00 80.50 541 VAL A C 1
ATOM 4129 O O . VAL A 1 541 ? 8.393 14.691 -11.273 1.00 80.50 541 VAL A O 1
ATOM 4132 N N . LEU A 1 542 ? 7.237 12.873 -11.920 1.00 82.50 542 LEU A N 1
ATOM 4133 C CA . LEU A 1 542 ? 6.524 13.492 -13.032 1.00 82.50 542 LEU A CA 1
ATOM 4134 C C . LEU A 1 542 ? 5.014 13.482 -12.764 1.00 82.50 542 LEU A C 1
ATOM 4136 O O . LEU A 1 542 ? 4.370 12.440 -12.844 1.00 82.50 542 LEU A O 1
ATOM 4140 N N . LEU A 1 543 ? 4.449 14.661 -12.496 1.00 74.62 543 LEU A N 1
ATOM 4141 C CA . LEU A 1 543 ? 3.007 14.874 -12.339 1.00 74.62 543 LEU A CA 1
ATOM 4142 C C . LEU A 1 543 ? 2.398 15.364 -13.650 1.00 74.62 543 LEU A C 1
ATOM 4144 O O . LEU A 1 543 ? 2.891 16.336 -14.236 1.00 74.62 543 LEU A O 1
ATOM 4148 N N . LEU A 1 544 ? 1.338 14.697 -14.109 1.00 72.00 544 LEU A N 1
ATOM 4149 C CA . LEU A 1 544 ? 0.682 15.008 -15.377 1.00 72.00 544 LEU A CA 1
ATOM 4150 C C . LEU A 1 544 ? -0.834 15.135 -15.183 1.00 72.00 544 LEU A C 1
ATOM 4152 O O . LEU A 1 544 ? -1.452 14.124 -14.864 1.00 72.00 544 LEU A O 1
ATOM 4156 N N . PRO A 1 545 ? -1.430 16.323 -15.415 1.00 65.31 545 PRO A N 1
ATOM 4157 C CA . PRO A 1 545 ? -0.787 17.594 -15.769 1.00 65.31 545 PRO A CA 1
ATOM 4158 C C . PRO A 1 545 ? -0.022 18.228 -14.591 1.00 65.31 545 PRO A C 1
ATOM 4160 O O . PRO A 1 545 ? -0.261 17.920 -13.427 1.00 65.31 545 PRO A O 1
ATOM 4163 N N . LYS A 1 546 ? 0.882 19.176 -14.884 1.00 64.88 546 LYS A N 1
ATOM 4164 C CA . LYS A 1 546 ? 1.658 19.899 -13.850 1.00 64.88 546 LYS A CA 1
ATOM 4165 C C . LYS A 1 546 ? 0.775 20.702 -12.885 1.00 64.88 546 LYS A C 1
ATOM 4167 O O . LYS A 1 546 ? 1.206 20.975 -11.771 1.00 64.88 546 LYS A O 1
ATOM 4172 N N . SER A 1 547 ? -0.441 21.069 -13.292 1.00 61.62 547 SER A N 1
ATOM 4173 C CA . SER A 1 547 ? -1.418 21.757 -12.439 1.00 61.62 547 SER A CA 1
ATOM 4174 C C . SER A 1 547 ? -1.799 20.952 -11.191 1.00 61.62 547 SER A C 1
ATOM 4176 O O . SER A 1 547 ? -2.182 21.556 -10.192 1.00 61.62 547 SER A O 1
ATOM 4178 N N . LEU A 1 548 ? -1.609 19.624 -11.201 1.00 63.62 548 LEU A N 1
ATOM 4179 C CA . LEU A 1 548 ? -1.791 18.782 -10.017 1.00 63.62 548 LEU A CA 1
ATOM 4180 C C . LEU A 1 548 ? -0.806 19.082 -8.884 1.00 63.62 548 LEU A C 1
ATOM 4182 O O . LEU A 1 548 ? -1.089 18.741 -7.743 1.00 63.62 548 LEU A O 1
ATOM 4186 N N . ILE A 1 549 ? 0.345 19.709 -9.156 1.00 64.69 549 ILE A N 1
ATOM 4187 C CA . ILE A 1 549 ? 1.322 20.036 -8.103 1.00 64.69 549 ILE A CA 1
ATOM 4188 C C . ILE A 1 549 ? 0.653 20.868 -7.007 1.00 64.69 549 ILE A C 1
ATOM 4190 O O . ILE A 1 549 ? 0.798 20.567 -5.826 1.00 64.69 549 ILE A O 1
ATOM 4194 N N . LEU A 1 550 ? -0.117 21.885 -7.406 1.00 63.25 550 LEU A N 1
ATOM 4195 C CA . LEU A 1 550 ? -0.795 22.761 -6.461 1.00 63.25 550 LEU A CA 1
ATOM 4196 C C . LEU A 1 550 ? -1.937 22.036 -5.738 1.00 63.25 550 LEU A C 1
ATOM 4198 O O . LEU A 1 550 ? -2.092 22.229 -4.539 1.00 63.25 550 LEU A O 1
ATOM 4202 N N . SER A 1 551 ? -2.705 21.182 -6.427 1.00 62.44 551 SER A N 1
ATOM 4203 C CA . SER A 1 551 ? -3.803 20.448 -5.785 1.00 62.44 551 SER A CA 1
ATOM 4204 C C . SER A 1 551 ? -3.291 19.431 -4.765 1.00 62.44 551 SER A C 1
ATOM 4206 O O . SER A 1 551 ? -3.824 19.376 -3.667 1.00 62.44 551 SER A O 1
ATOM 4208 N N . VAL A 1 552 ? -2.223 18.693 -5.088 1.00 64.88 552 VAL A N 1
ATOM 4209 C CA . VAL A 1 552 ? -1.574 17.732 -4.178 1.00 64.88 552 VAL A CA 1
ATOM 4210 C C . VAL A 1 552 ? -0.912 18.449 -2.995 1.00 64.88 552 VAL A C 1
ATOM 4212 O O . VAL A 1 552 ? -0.953 17.967 -1.865 1.00 64.88 552 VAL A O 1
ATOM 4215 N N . ALA A 1 553 ? -0.316 19.624 -3.220 1.00 64.31 553 ALA A N 1
ATOM 4216 C CA . ALA A 1 553 ? 0.229 20.431 -2.131 1.00 64.31 553 ALA A CA 1
ATOM 4217 C C . ALA A 1 553 ? -0.874 20.934 -1.188 1.00 64.31 553 ALA A C 1
ATOM 4219 O O . ALA A 1 553 ? -0.731 20.841 0.031 1.00 64.31 553 ALA A O 1
ATOM 4220 N N . LEU A 1 554 ? -1.992 21.416 -1.736 1.00 64.06 554 LEU A N 1
ATOM 4221 C CA . LEU A 1 554 ? -3.130 21.885 -0.946 1.00 64.06 554 LEU A CA 1
ATOM 4222 C C . LEU A 1 554 ? -3.841 20.739 -0.215 1.00 64.06 554 LEU A C 1
ATOM 4224 O O . LEU A 1 554 ? -4.173 20.913 0.955 1.00 64.06 554 LEU A O 1
ATOM 4228 N N . SER A 1 555 ? -4.026 19.568 -0.839 1.00 64.81 555 SER A N 1
ATOM 4229 C CA . SER A 1 555 ? -4.677 18.417 -0.191 1.00 64.81 555 SER A CA 1
ATOM 4230 C C . SER A 1 555 ? -3.893 17.920 1.024 1.00 64.81 555 SER A C 1
ATOM 4232 O O . SER A 1 555 ? -4.489 17.581 2.039 1.00 64.81 555 SER A O 1
ATOM 4234 N N . SER A 1 556 ? -2.557 18.010 0.997 1.00 62.78 556 SER A N 1
ATOM 4235 C CA . SER A 1 556 ? -1.704 17.626 2.135 1.00 62.78 556 SER A CA 1
ATOM 4236 C C . SER A 1 556 ? -1.949 18.420 3.431 1.00 62.78 556 SER A C 1
ATOM 4238 O O . SER A 1 556 ? -1.509 18.005 4.507 1.00 62.78 556 SER A O 1
ATOM 4240 N N . ILE A 1 557 ? -2.650 19.558 3.348 1.00 65.81 557 ILE A N 1
ATOM 4241 C CA . ILE A 1 557 ? -3.011 20.406 4.495 1.00 65.81 557 ILE A CA 1
ATOM 4242 C C . ILE A 1 557 ? -4.498 20.699 4.631 1.00 65.81 557 ILE A C 1
ATOM 4244 O O . ILE A 1 557 ? -4.910 21.228 5.673 1.00 65.81 557 ILE A O 1
ATOM 4248 N N . ALA A 1 558 ? -5.279 20.394 3.600 1.00 67.88 558 ALA A N 1
ATOM 4249 C CA . ALA A 1 558 ? -6.706 20.624 3.579 1.00 67.88 558 ALA A CA 1
ATOM 4250 C C . ALA A 1 558 ? -7.409 19.715 4.597 1.00 67.88 558 ALA A C 1
ATOM 4252 O O . ALA A 1 558 ? -7.038 18.551 4.758 1.00 67.88 558 ALA A O 1
ATOM 4253 N N . PRO A 1 559 ? -8.453 20.206 5.279 1.00 77.12 559 PRO A N 1
ATOM 4254 C CA . PRO A 1 559 ? -9.392 19.319 5.945 1.00 77.12 559 PRO A CA 1
ATOM 4255 C C . PRO A 1 559 ? -10.010 18.355 4.930 1.00 77.12 559 PRO A C 1
ATOM 4257 O O . PRO A 1 559 ? -10.432 18.797 3.861 1.00 77.12 559 PRO A O 1
ATOM 4260 N N . ILE A 1 560 ? -10.156 17.074 5.284 1.00 78.62 560 ILE A N 1
ATOM 4261 C CA . ILE A 1 560 ? -10.740 16.066 4.381 1.00 78.62 560 ILE A CA 1
ATOM 4262 C C . ILE A 1 560 ? -12.116 16.486 3.850 1.00 78.62 560 ILE A C 1
ATOM 4264 O O . ILE A 1 560 ? -12.437 16.258 2.693 1.00 78.62 560 ILE A O 1
ATOM 4268 N N . ALA A 1 561 ? -12.919 17.178 4.665 1.00 79.06 561 ALA A N 1
ATOM 4269 C CA . ALA A 1 561 ? -14.234 17.666 4.257 1.00 79.06 561 ALA A CA 1
ATOM 4270 C C . ALA A 1 561 ? -14.156 18.644 3.070 1.00 79.06 561 ALA A C 1
ATOM 427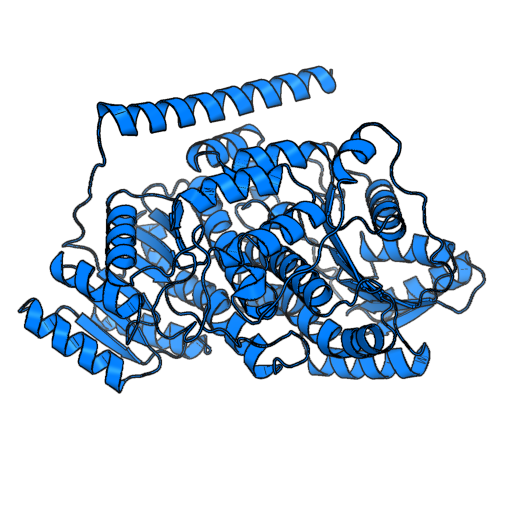2 O O . ALA A 1 561 ? -15.030 18.627 2.211 1.00 79.06 561 ALA A O 1
ATOM 4273 N N . ALA A 1 562 ? -13.094 19.451 3.002 1.00 78.69 562 ALA A N 1
ATOM 4274 C CA . ALA A 1 562 ? -12.863 20.358 1.887 1.00 78.69 562 ALA A CA 1
ATOM 4275 C C . ALA A 1 562 ? -12.461 19.602 0.615 1.00 78.69 562 ALA A C 1
ATOM 4277 O O . ALA A 1 562 ? -12.869 19.986 -0.477 1.00 78.69 562 ALA A O 1
ATOM 4278 N N . GLU A 1 563 ? -11.680 18.528 0.756 1.00 75.50 563 GLU A N 1
ATOM 4279 C CA . GLU A 1 563 ? -11.297 17.657 -0.358 1.00 75.50 563 GLU A CA 1
ATOM 4280 C C . GLU A 1 563 ? -12.507 16.896 -0.922 1.00 75.50 563 GLU A C 1
ATOM 4282 O O . GLU A 1 563 ? -12.694 16.850 -2.135 1.00 75.50 563 GLU A O 1
ATOM 4287 N N . LEU A 1 564 ? -13.374 16.374 -0.049 1.00 79.50 564 LEU A N 1
ATOM 4288 C CA . LEU A 1 564 ? -14.622 15.711 -0.435 1.00 79.50 564 LEU A CA 1
ATOM 4289 C C . LEU A 1 564 ? -15.569 16.671 -1.180 1.00 79.50 564 LEU A C 1
ATOM 4291 O O . LEU A 1 564 ? -16.047 16.337 -2.264 1.00 79.50 564 LEU A O 1
ATOM 4295 N N . GLU A 1 565 ? -15.788 17.885 -0.652 1.00 79.75 565 GLU A N 1
ATOM 4296 C CA . GLU A 1 565 ? -16.615 18.911 -1.315 1.00 79.75 565 GLU A CA 1
ATOM 4297 C C . GLU A 1 565 ? -15.984 19.324 -2.664 1.00 79.75 565 GLU A C 1
ATOM 4299 O O . GLU A 1 565 ? -16.687 19.471 -3.665 1.00 79.75 565 GLU A O 1
ATOM 4304 N N . ALA A 1 566 ? -14.649 19.433 -2.735 1.00 72.69 566 ALA A N 1
ATOM 4305 C CA . ALA A 1 566 ? -13.913 19.685 -3.977 1.00 72.69 566 ALA A CA 1
ATOM 4306 C C . ALA A 1 566 ? -14.132 18.591 -5.034 1.00 72.69 566 ALA A C 1
ATOM 4308 O O . ALA A 1 566 ? -14.412 18.921 -6.187 1.00 72.69 566 ALA A O 1
ATOM 4309 N N . HIS A 1 567 ? -14.043 17.312 -4.657 1.00 71.62 567 HIS A N 1
ATOM 4310 C CA . HIS A 1 567 ? -14.261 16.175 -5.560 1.00 71.62 567 HIS A CA 1
ATOM 4311 C C . HIS A 1 567 ? -15.697 16.109 -6.095 1.00 71.62 567 HIS A C 1
ATOM 4313 O O . HIS A 1 567 ? -15.908 15.782 -7.268 1.00 71.62 567 HIS A O 1
ATOM 4319 N N . GLU A 1 568 ? -16.680 16.470 -5.271 1.00 71.50 568 GLU A N 1
ATOM 4320 C CA . GLU A 1 568 ? -18.075 16.594 -5.693 1.00 71.50 568 GLU A CA 1
ATOM 4321 C C . GLU A 1 568 ? -18.267 17.740 -6.695 1.00 71.50 568 GLU A C 1
ATOM 4323 O O . GLU A 1 568 ? -18.857 17.535 -7.757 1.00 71.50 568 GLU A O 1
ATOM 4328 N N . MET A 1 569 ? -17.696 18.918 -6.422 1.00 69.31 569 MET A N 1
ATOM 4329 C CA . MET A 1 569 ? -17.807 20.086 -7.306 1.00 69.31 569 MET A CA 1
ATOM 4330 C C . MET A 1 569 ? -17.196 19.872 -8.692 1.00 69.31 569 MET A C 1
ATOM 4332 O O . MET A 1 569 ? -17.739 20.379 -9.674 1.00 69.31 569 MET A O 1
ATOM 4336 N N . ILE A 1 570 ? -16.082 19.142 -8.787 1.00 66.19 570 ILE A N 1
ATOM 4337 C CA . ILE A 1 570 ? -15.439 18.833 -10.077 1.00 66.19 570 ILE A CA 1
ATOM 4338 C C . ILE A 1 570 ? -16.089 17.637 -10.796 1.00 66.19 570 ILE A C 1
ATOM 4340 O O . ILE A 1 570 ? -15.613 17.226 -11.851 1.00 66.19 570 ILE A O 1
ATOM 4344 N N . GLY A 1 571 ? -17.162 17.059 -10.239 1.00 61.97 571 GLY A N 1
ATOM 4345 C CA . GLY A 1 571 ? -17.886 15.941 -10.847 1.00 61.97 571 GLY A CA 1
ATOM 4346 C C . GLY A 1 571 ? -17.096 14.630 -10.879 1.00 61.97 571 GLY A C 1
ATOM 4347 O O . GLY A 1 571 ? -17.367 13.764 -11.714 1.00 61.97 571 GLY A O 1
ATOM 4348 N N . LEU A 1 572 ? -16.107 14.453 -9.993 1.00 66.31 572 LEU A N 1
ATOM 4349 C CA . LEU A 1 572 ? -15.296 13.235 -9.979 1.00 66.31 572 LEU A CA 1
ATOM 4350 C C . LEU A 1 572 ? -16.145 12.021 -9.574 1.00 66.31 572 LEU A C 1
ATOM 4352 O O . LEU A 1 572 ? -16.065 10.975 -10.212 1.00 66.31 572 LEU A O 1
ATOM 4356 N N . HIS A 1 573 ? -17.020 12.175 -8.576 1.00 66.12 573 HIS A N 1
ATOM 4357 C CA . HIS A 1 573 ? -17.906 11.100 -8.114 1.00 66.12 573 HIS A CA 1
ATOM 4358 C C . HIS A 1 573 ? -18.889 10.624 -9.197 1.00 66.12 573 HIS A C 1
ATOM 4360 O O . HIS A 1 573 ? -19.055 9.420 -9.391 1.00 66.12 573 HIS A O 1
ATOM 4366 N N . SER A 1 574 ? -19.512 11.551 -9.935 1.00 63.06 574 SER A N 1
ATOM 4367 C CA . SER A 1 574 ? -20.427 11.210 -11.033 1.00 63.06 574 SER A CA 1
ATOM 4368 C C . SER A 1 574 ? -19.693 10.540 -12.195 1.00 63.06 574 SER A C 1
ATOM 4370 O O . SER A 1 574 ? -20.179 9.546 -12.732 1.00 63.06 574 SER A O 1
ATOM 4372 N N . SER A 1 575 ? -18.490 11.018 -12.526 1.00 63.50 575 SER A N 1
ATOM 4373 C CA . SER A 1 575 ? -17.630 10.411 -13.550 1.00 63.50 575 SER A CA 1
ATOM 4374 C C . SER A 1 575 ? -17.275 8.965 -13.191 1.00 63.50 575 SER A C 1
ATOM 4376 O O . SER A 1 575 ? -17.427 8.059 -14.013 1.00 63.50 575 SER A O 1
ATOM 4378 N N . MET A 1 576 ? -16.886 8.726 -11.935 1.00 66.50 576 MET A N 1
ATOM 4379 C CA . MET A 1 576 ? -16.526 7.395 -11.445 1.00 66.50 576 MET A CA 1
ATOM 4380 C C . MET A 1 576 ? -17.702 6.414 -11.415 1.00 66.50 576 MET A C 1
ATOM 4382 O O . MET A 1 576 ? -17.494 5.231 -11.666 1.00 66.50 576 MET A O 1
ATOM 4386 N N . GLY A 1 577 ? -18.935 6.881 -11.196 1.00 58.00 577 GLY A N 1
ATOM 4387 C CA . GLY A 1 577 ? -20.134 6.035 -11.279 1.00 58.00 577 GLY A CA 1
ATOM 4388 C C . GLY A 1 577 ? -20.379 5.428 -12.669 1.00 58.00 577 GLY A C 1
ATOM 4389 O O . GLY A 1 577 ? -21.017 4.384 -12.777 1.00 58.00 577 GLY A O 1
ATOM 4390 N N . SER A 1 578 ? -19.846 6.052 -13.725 1.00 57.91 578 SER A N 1
ATOM 4391 C CA . SER A 1 578 ? -19.916 5.561 -15.111 1.00 57.91 578 SER A CA 1
ATOM 4392 C C . SER A 1 578 ? -18.660 4.807 -15.570 1.00 57.91 578 SER A C 1
ATOM 4394 O O . SER A 1 578 ? -18.624 4.277 -16.682 1.00 57.91 578 SER A O 1
ATOM 4396 N N . PHE A 1 579 ? -17.617 4.754 -14.733 1.00 60.75 579 PHE A N 1
ATOM 4397 C CA . PHE A 1 579 ? -16.343 4.145 -15.089 1.00 60.75 579 PHE A CA 1
ATOM 4398 C C . PHE A 1 579 ? -16.455 2.621 -15.074 1.00 60.75 579 PHE A C 1
ATOM 4400 O O . PHE A 1 579 ? -16.397 1.970 -14.033 1.00 60.75 579 PHE A O 1
ATOM 4407 N N . VAL A 1 580 ? -16.554 2.037 -16.263 1.00 53.22 580 VAL A N 1
ATOM 4408 C CA . VAL A 1 580 ? -16.341 0.608 -16.464 1.00 53.22 580 VAL A CA 1
ATOM 4409 C C . VAL A 1 580 ? -14.892 0.475 -16.914 1.00 53.22 580 VAL A C 1
ATOM 4411 O O . VAL A 1 580 ? -14.535 0.945 -17.995 1.00 53.22 580 VAL A O 1
ATOM 4414 N N . GLY A 1 581 ? -14.027 -0.087 -16.062 1.00 52.47 581 GLY A N 1
ATOM 4415 C CA . GLY A 1 581 ? -12.631 -0.353 -16.423 1.00 52.47 581 GLY A CA 1
ATOM 4416 C C . GLY A 1 581 ? -12.532 -1.059 -17.783 1.00 52.47 581 GLY A C 1
ATOM 4417 O O . GLY A 1 581 ? -13.501 -1.662 -18.246 1.00 52.47 581 GLY A O 1
ATOM 4418 N N . ARG A 1 582 ? -11.375 -0.969 -18.453 1.00 47.94 582 ARG A N 1
ATOM 4419 C CA . ARG A 1 582 ? -11.218 -1.427 -19.846 1.00 47.94 582 ARG A CA 1
ATOM 4420 C C . ARG A 1 582 ? -11.827 -2.832 -20.025 1.00 47.94 582 ARG A C 1
ATOM 4422 O O . ARG A 1 582 ? -11.349 -3.759 -19.363 1.00 47.94 582 ARG A O 1
ATOM 4429 N N . PRO A 1 583 ? -12.859 -3.014 -20.873 1.00 37.88 583 PRO A N 1
ATOM 4430 C CA . PRO A 1 583 ? -13.492 -4.314 -21.023 1.00 37.88 583 PRO A CA 1
ATOM 4431 C C . PRO A 1 583 ? -12.435 -5.317 -21.479 1.00 37.88 583 PRO A C 1
ATOM 4433 O O . PRO A 1 583 ? -11.647 -5.025 -22.387 1.00 37.88 583 PRO A O 1
ATOM 4436 N N . LYS A 1 584 ? -12.393 -6.496 -20.844 1.00 38.62 584 LYS A N 1
ATOM 4437 C CA . LYS A 1 584 ? -11.629 -7.620 -21.389 1.00 38.62 584 LYS A CA 1
ATOM 4438 C C . LYS A 1 584 ? -12.152 -7.828 -22.807 1.00 38.62 584 LYS A C 1
ATOM 4440 O O . LYS A 1 584 ? -13.318 -8.177 -22.975 1.00 38.62 584 LYS A O 1
ATOM 4445 N N . LYS A 1 585 ? -11.313 -7.619 -23.825 1.00 31.09 585 LYS A N 1
ATOM 4446 C CA . LYS A 1 585 ? -11.561 -8.300 -25.095 1.00 31.09 585 LYS A CA 1
ATOM 4447 C C . LYS A 1 585 ? -11.600 -9.780 -24.735 1.00 31.09 585 LYS A C 1
ATOM 4449 O O . LYS A 1 585 ? -10.651 -10.262 -24.120 1.00 31.09 585 LYS A O 1
ATOM 4454 N N . SER A 1 586 ? -12.725 -10.435 -24.999 1.00 26.31 586 SER A N 1
ATOM 4455 C CA . SER A 1 586 ? -12.838 -11.883 -24.893 1.00 26.31 586 SER A CA 1
ATOM 4456 C C . SER A 1 586 ? -11.719 -12.480 -25.741 1.00 26.31 586 SER A C 1
ATOM 4458 O O . SER A 1 586 ? -11.752 -12.362 -26.966 1.00 26.31 586 SER A O 1
ATOM 4460 N N . THR A 1 587 ? -10.687 -12.992 -25.081 1.00 28.62 587 THR A N 1
ATOM 4461 C CA . THR A 1 587 ? -9.752 -13.946 -25.675 1.00 28.62 587 THR A CA 1
ATOM 4462 C C . THR A 1 587 ? -10.341 -15.322 -25.511 1.00 28.62 587 THR A C 1
ATOM 4464 O O . THR A 1 587 ? -10.661 -15.639 -24.338 1.00 28.62 587 THR A O 1
#

Organism: Adineta ricciae (NCBI:txid249248)

Foldseek 3Di:
DVVVVVVVLVVVLVVLLCVQVVVVVCCVPPVNFFFAQQLDAEEEFEPLLFFLNLLLVLVSLCSNYQYEYEYQPQVSQVVSQVVSCVVSVHNRYHYDYADLLDLVSLQVVLVVCCVPPNAHQEYALDDAAFQLAALQPRDLVRLSSRQSNLALSVLSNCLSHVVVCQVVLGHEYEHEAALLLLFAAASGLSNSLSSVLSVLLQQQVVLQCVLSVSVNYFYAYEHEYAEPTVNLPPFDFFPLRDHDYSNVSSVQSSSCVRRSPHYHYPPPCSLVVLLCVLVDALVVNLQVCQVRCVRPRSHDDDDDDDDPGPVCVPDPADDFAQDLAAEEEFEPLLDFLNVLLVLVNLVSNYQYEYEDQDQVSQVVSQVVSCVVNVHNRYHYDYADLLDLVSLVVVLVVSCVVHNAHQEYELDWADFQLAASNPGDSVRLSSRVSNLASSLSSNCNRRVVVCLVVLAHEYEYEAAVLLLGHAHSGSSNSSSSVSSVSSLRNNVSNCVVSVSVNYAYAYEHAYAAPPPDDDDPHDDSNNSSVQSSRCRSSSRHYHYPPPVVSVVSSSVSNGDSVSVSVSCVVSCRSVVSVPDDTDDPPPD

Sequence (587 aa):
MAALALILEYIKLFYVLFKHWFRDLFNSLYVGPKFKDLSSETVLITGAASGLGKGVAQRLAQLGCTLVLWDVNETDNARVAEELNSMTKSNRVHPMRCDLTSRESIYECAKKVQETVGNVTMVINNAGVVSGKTLINCSDASIQRTFDVNVLAHFWILKAFLPWMLDHNQGHIVTIASGAGLTGAAGLVDYCSSKFAAVGLHEALTHELHALKRTGIKTTVVCPSFIDTGMFEGVKTGVLFPLLKSENVCELIVEAIRTDQHMLLIPKVLKLGLIIKSLSTTAAQIEAQGATGLHHSMDTFVVKHRFYALINLIIGGPPLKDRSSETVLITGAVSGLGKGVAQRLAQLGCTLVLWDVNATDNARVAEELNSMTKSNRVHAMRCDLTSRESIYECAKRAQETVGNVTMVINNAGVVSGKTLINCSEASIQRTFDVNILAHFWILKVFLPPMLENSHGHIVTIASAAGLSGVCGLVDYCSLKFAAVGLHQALTHELYTLKKDGIKTTVVCPTFINTGIDLTPLLKQEEVCERILKAIRQNQNVLLLPKSLILSVALSSIAPIAAELEAHEMIGLHSSMGSFVGRPKKST

Radius of gyration: 23.97 Å; chains: 1; bounding box: 55×50×76 Å